Protein AF-A0AAD3RJT0-F1 (afdb_monomer_lite)

InterPro domains:
  IPR000560 Histidine phosphatase superfamily, clade-2 [cd07061] (170-450)
  IPR002181 Fibrinogen, alpha/beta/gamma chain, C-terminal globular domain [PF00147] (1-169)
  IPR002181 Fibrinogen, alpha/beta/gamma chain, C-terminal globular domain [PS51406] (1-172)
  IPR002181 Fibrinogen, alpha/beta/gamma chain, C-terminal globular domain [SM00186] (1-171)
  IPR002181 Fibrinogen, alpha/beta/gamma chain, C-terminal globular domain [cd00087] (1-169)
  IPR014716 Fibrinogen, alpha/beta/gamma chain, C-terminal globular, subdomain 1 [G3DSA:3.90.215.10] (1-107)
  IPR029033 Histidine phosphatase superfamily [G3DSA:3.40.50.1240] (140-483)
  IPR029033 Histidine phosphatase superfamily [SSF53254] (145-490)
  IPR036056 Fibrinogen-like, C-terminal [SSF56496] (1-170)

pLDDT: mean 91.05, std 10.8, range [27.42, 98.31]

Radius of gyration: 26.97 Å; chains: 1; bounding box: 71×60×74 Å

Foldseek 3Di:
DAFKDAPQPDQQQDDPVCLQCWDDDPVHGIHRHLVVQQVVQVPFFKKKKKWFAAPVGDIFIKIFRGWHFDDVVLQRAIATHDIDGRQLDDFCNVLHRAHKAHPHRAGEQDPDRLCVLQSHIGSAHNRGQAGLGFRDDRFQDPPRFQRARDHDSRRHSRTHTNMIDMDIDGDQVLLLVLLLVVLVVVCVVCVVLLDPVQLVLEAAEEAPDPSLVSSSQSSQVSSCVVVPDPDGDDDYYHDCVQFVLQVVQQCLCVVFVPDPVLLVLLVLLLPDPLLLVLLVLLCVVVVHDSVVTHSVNLLVLVVVQVCCCSRVVDRDPSPVSDDPSSVLSSQLSVLSCCCSRQADVDPLNLLSNLSNVLVVVVLVVQQQDDDDPPDDHHRSYYHYGHALSNVRSPCRNLVHQDFPDDRGSPCSVVCPPGSRGCCQQPDSVWDWDWDWDQDPVGIWTAIDTRNHQDDRVVGPPDRTHHPVVVCVVCVCSNPPSDSCPSRVDDPDDDDPDPDD

Secondary structure (DSSP, 8-state):
--EEESSS-S-----HHHHHH-EE-TTSSEE--HHHHHHHHSSS-EEEEEEEE-TT--EEEEEEEEEEE--GGGTT-EEEEEEEEEBS--SSGGGTTPPPBBTTB--SSSSS-HHHHTT--B--BSB-SEETTS----SS--SSTT-SSEEHHHHBTT---SEEEEEEEE--HHHHHHHHHHHHHHHHH-TTTSSGGGGGGSEEEE-SSHHHHHHHHHHHHHHHHHTT-SS-----EE-HHHH-HHHH-HHHIIIIIS-GGGGHHHHHHHTSHHHHHHHHHHHHHHT--GGG--HHHHHHHHHHHHHHHHHH-S--GGGGG--HHHHHHHHHHHHHHHHHHHSTTSHHHHHTTHHHHHHHHHHHHHHTS---TTSPPPPS-EEEE--HHHHHHHHHHTTTT--SS---TT-GGGGGG-S--HHHHS-TT--EEEEEE--TTS-EEEEEETTEEEPPTT-TT-SS-BHHHHHHHTHHHHHH--HHHHHH--SSS--S----

Organism: Lates japonicus (NCBI:txid270547)

Sequence (500 aa):
VFQRRMDGSVNFYRPWDQYKTGFGTAAGEYWLGLENLFHLTLRKTYELLVDMEDFDGNKAFARYSSFSINPEADGYRLNVSGFTDGGAGDSLTYHSGQKFSTFDKDQDSSGSNCAKSYLGAFWYKNCHYANPNGVYLWGADGSINYAGVDWYHWKGWNYSLKTISMKIRQLVMKGREDLHQLAGRLSILFPSLLSEENLRRISFLTSSKHRCVSSVEAFQEALQWHWGRSEAEYSHEVDDELMRFFERCRGYVEGVEKNRTALQEVEKFKHGQEMEGVRRRTAERLGLPHHRLTPDLVEAAFFLCSYELSIKSLHSPWCFLFDESDAKVLEYKSDLKQYWKRSHGHVISSLSSCPLFHHVFRTLDKAGRPRRATEASPEPASILVGHAETLLPLLSLLGLYKDKTPPTASNYHSQHGRSFRTSRIVPYAANLLFVLYDCQRGPRLQLLVNETPVRFPGLESEDAPLYRDVRATYRHLLDGCDFHRECEGRTGGRAPNTEL

Structure (mmCIF, N/CA/C/O backbone):
data_AF-A0AAD3RJT0-F1
#
_entry.id   AF-A0AAD3RJT0-F1
#
loop_
_atom_site.group_PDB
_atom_site.id
_atom_site.type_symbol
_atom_site.label_atom_id
_atom_site.label_alt_id
_atom_site.label_comp_id
_atom_site.label_asym_id
_atom_site.label_entity_id
_atom_site.label_seq_id
_atom_site.pdbx_PDB_ins_code
_atom_site.Cartn_x
_atom_site.Cartn_y
_atom_site.Cartn_z
_atom_site.occupancy
_atom_site.B_iso_or_equiv
_atom_site.auth_seq_id
_atom_site.auth_comp_id
_atom_site.auth_asym_id
_atom_site.auth_atom_id
_atom_site.pdbx_PDB_model_num
ATOM 1 N N . VAL A 1 1 ? 12.279 -1.533 -13.158 1.00 89.00 1 VAL A N 1
ATOM 2 C CA . VAL A 1 1 ? 13.710 -1.902 -13.292 1.00 89.00 1 VAL A CA 1
ATOM 3 C C . VAL A 1 1 ? 14.228 -1.175 -14.512 1.00 89.00 1 VAL A C 1
ATOM 5 O O . VAL A 1 1 ? 13.541 -1.241 -15.523 1.00 89.00 1 VAL A O 1
ATOM 8 N N . PHE A 1 2 ? 15.344 -0.457 -14.424 1.00 95.69 2 PHE A N 1
ATOM 9 C CA . PHE A 1 2 ? 15.928 0.225 -15.589 1.00 95.69 2 PHE A CA 1
ATOM 10 C C . PHE A 1 2 ? 17.294 -0.338 -15.992 1.00 95.69 2 PHE A C 1
ATOM 12 O O . PHE A 1 2 ? 17.727 -0.113 -17.115 1.00 95.69 2 PHE A O 1
ATOM 19 N N . GLN A 1 3 ? 17.942 -1.091 -15.104 1.00 97.44 3 GLN A N 1
ATOM 20 C CA . GLN A 1 3 ? 19.193 -1.789 -15.366 1.00 97.44 3 GLN A CA 1
ATOM 21 C C . GLN A 1 3 ? 19.139 -3.172 -14.712 1.00 97.44 3 GLN A C 1
ATOM 23 O O . GLN A 1 3 ? 18.611 -3.302 -13.601 1.00 97.44 3 GLN A O 1
ATOM 28 N N . ARG A 1 4 ? 19.639 -4.201 -15.403 1.00 97.56 4 ARG A N 1
ATOM 29 C CA . ARG A 1 4 ? 19.819 -5.546 -14.842 1.00 97.56 4 ARG A CA 1
ATOM 30 C C . ARG A 1 4 ? 20.971 -6.290 -15.514 1.00 97.56 4 ARG A C 1
ATOM 32 O O . ARG A 1 4 ? 21.000 -6.367 -16.742 1.00 97.56 4 ARG A O 1
ATOM 39 N N . ARG A 1 5 ? 21.827 -6.896 -14.687 1.00 96.75 5 ARG A N 1
ATOM 40 C CA . ARG A 1 5 ? 22.851 -7.893 -15.045 1.00 96.75 5 ARG A CA 1
ATOM 41 C C . ARG A 1 5 ? 22.597 -9.179 -14.276 1.00 96.75 5 ARG A C 1
ATOM 43 O O . ARG A 1 5 ? 22.193 -9.113 -13.113 1.00 96.75 5 ARG A O 1
ATOM 50 N N . MET A 1 6 ? 22.798 -10.320 -14.919 1.00 94.25 6 MET A N 1
ATOM 51 C CA . MET A 1 6 ? 22.519 -11.628 -14.322 1.00 94.25 6 MET A CA 1
ATOM 52 C C . MET A 1 6 ? 23.270 -12.809 -14.942 1.00 94.25 6 MET A C 1
ATOM 54 O O . MET A 1 6 ? 23.334 -13.858 -14.306 1.00 94.25 6 MET A O 1
ATOM 58 N N . ASP A 1 7 ? 23.755 -12.690 -16.179 1.00 91.75 7 ASP A N 1
ATOM 59 C CA . ASP A 1 7 ? 24.338 -13.831 -16.898 1.00 91.75 7 ASP A CA 1
ATOM 60 C C . ASP A 1 7 ? 25.379 -13.459 -17.966 1.00 91.75 7 ASP A C 1
ATOM 62 O O . ASP A 1 7 ? 25.988 -14.352 -18.554 1.00 91.75 7 ASP A O 1
ATOM 66 N N . GLY A 1 8 ? 25.602 -12.167 -18.232 1.00 91.62 8 GLY A N 1
ATOM 67 C CA . GLY A 1 8 ? 26.548 -11.705 -19.246 1.00 91.62 8 GLY A CA 1
ATOM 68 C C . GLY A 1 8 ? 26.104 -11.948 -20.691 1.00 91.62 8 GLY A C 1
ATOM 69 O O . GLY A 1 8 ? 26.915 -11.789 -21.605 1.00 91.62 8 GLY A O 1
ATOM 70 N N . SER A 1 9 ? 24.839 -12.316 -20.928 1.00 93.75 9 SER A N 1
ATOM 71 C CA . SER A 1 9 ? 24.293 -12.556 -22.273 1.00 93.75 9 SER A CA 1
ATOM 72 C C . SER A 1 9 ? 24.249 -11.299 -23.147 1.00 93.75 9 SER A C 1
ATOM 74 O O . SER A 1 9 ? 24.189 -11.398 -24.376 1.00 93.75 9 SER A O 1
ATOM 76 N N . VAL A 1 10 ? 24.297 -10.108 -22.541 1.00 95.38 10 VAL A N 1
ATOM 77 C CA . VAL A 1 10 ? 24.286 -8.830 -23.250 1.00 95.38 10 VAL A CA 1
ATOM 78 C C . VAL A 1 10 ? 25.577 -8.067 -22.963 1.00 95.38 10 VAL A C 1
ATOM 80 O O . VAL A 1 10 ? 25.965 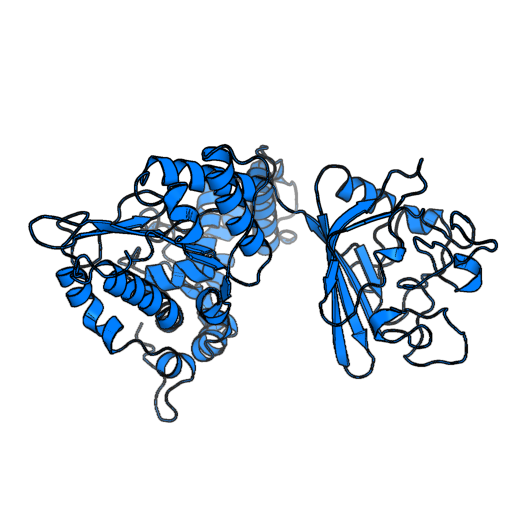-7.845 -21.822 1.00 95.38 10 VAL A O 1
ATOM 83 N N . ASN A 1 11 ? 26.241 -7.595 -24.021 1.00 94.12 11 ASN A N 1
ATOM 84 C CA . ASN A 1 11 ? 27.390 -6.701 -23.873 1.00 94.12 11 ASN A CA 1
ATOM 85 C C . ASN A 1 11 ? 26.934 -5.301 -23.411 1.00 94.12 11 ASN A C 1
ATOM 87 O O . ASN A 1 11 ? 26.131 -4.676 -24.106 1.00 94.12 11 ASN A O 1
ATOM 91 N N . PHE A 1 12 ? 27.472 -4.805 -22.291 1.00 96.50 12 PHE A N 1
ATOM 92 C CA . PHE A 1 12 ? 27.228 -3.456 -21.755 1.00 96.50 12 PHE A CA 1
ATOM 93 C C . PHE A 1 12 ? 28.335 -2.448 -22.116 1.00 96.50 12 PHE A C 1
ATOM 95 O O . PHE A 1 12 ? 28.141 -1.247 -21.950 1.00 96.50 12 PHE A O 1
ATOM 102 N N . TYR A 1 13 ? 29.461 -2.875 -22.687 1.00 96.38 13 TYR A N 1
ATOM 103 C CA . TYR A 1 13 ? 30.475 -1.959 -23.206 1.00 96.38 13 TYR A CA 1
ATOM 104 C C . TYR A 1 13 ? 30.037 -1.409 -24.571 1.00 96.38 13 TYR A C 1
ATOM 106 O O . TYR A 1 13 ? 30.299 -1.993 -25.626 1.00 96.38 13 TYR A O 1
ATOM 114 N N . ARG A 1 14 ? 29.252 -0.326 -24.534 1.00 97.00 14 ARG A N 1
ATOM 115 C CA . ARG A 1 14 ? 28.439 0.189 -25.651 1.00 97.00 14 ARG A CA 1
ATOM 116 C C . ARG A 1 14 ? 28.628 1.705 -25.834 1.00 97.00 14 ARG A C 1
ATOM 118 O O . ARG A 1 14 ? 28.928 2.385 -24.852 1.00 97.00 14 ARG A O 1
ATOM 125 N N . PRO A 1 15 ? 28.446 2.230 -27.062 1.00 98.06 15 PRO A N 1
ATOM 126 C CA . PRO A 1 15 ? 28.597 3.657 -27.345 1.00 98.06 15 PRO A CA 1
ATOM 127 C C . PRO A 1 15 ? 27.461 4.497 -26.740 1.00 98.06 15 PRO A C 1
ATOM 129 O O . PRO A 1 15 ? 26.401 3.962 -26.386 1.00 98.06 15 PRO A O 1
ATOM 132 N N . TRP A 1 16 ? 27.667 5.815 -26.679 1.00 98.06 16 TRP A N 1
ATOM 133 C CA . TRP A 1 16 ? 26.740 6.804 -26.111 1.00 98.06 16 TRP A CA 1
ATOM 134 C C . TRP A 1 16 ? 25.308 6.639 -26.613 1.00 98.06 16 TRP A C 1
ATOM 136 O O . TRP A 1 16 ? 24.376 6.549 -25.813 1.00 98.06 16 TRP A O 1
ATOM 146 N N . ASP A 1 17 ? 25.133 6.539 -27.931 1.00 97.69 17 ASP A N 1
ATOM 147 C CA . ASP A 1 17 ? 23.806 6.507 -28.547 1.00 97.69 17 ASP A CA 1
ATOM 148 C C . ASP A 1 17 ? 22.974 5.302 -28.086 1.00 97.69 17 ASP A C 1
ATOM 150 O O . ASP A 1 17 ? 21.772 5.431 -27.860 1.00 97.69 17 ASP A O 1
ATOM 154 N N . GLN A 1 18 ? 23.606 4.147 -27.842 1.00 97.81 18 GLN A N 1
ATOM 155 C CA . GLN A 1 18 ? 22.905 2.964 -27.327 1.00 97.81 18 GLN A CA 1
ATOM 156 C C . GLN A 1 18 ? 22.550 3.117 -25.844 1.00 97.81 18 GLN A C 1
ATOM 158 O O . GLN A 1 18 ? 21.471 2.703 -25.423 1.00 97.81 18 GLN A O 1
ATOM 163 N N . TYR A 1 19 ? 23.410 3.753 -25.045 1.00 98.31 19 TYR A N 1
ATOM 164 C CA . TYR A 1 19 ? 23.077 4.094 -23.658 1.00 98.31 19 TYR A CA 1
ATOM 165 C C . TYR A 1 19 ? 21.966 5.139 -23.561 1.00 98.31 19 TYR A C 1
ATOM 167 O O . TYR A 1 19 ? 21.166 5.093 -22.621 1.00 98.31 19 TYR A O 1
ATOM 175 N N . LYS A 1 20 ? 21.870 6.038 -24.543 1.00 97.62 20 LYS A N 1
ATOM 176 C CA . LYS A 1 20 ? 20.776 6.998 -24.666 1.00 97.62 20 LYS A CA 1
ATOM 177 C C . LYS A 1 20 ? 19.444 6.306 -24.964 1.00 97.62 20 LYS A C 1
ATOM 179 O O . LYS A 1 20 ? 18.479 6.545 -24.239 1.00 97.62 20 LYS A O 1
ATOM 184 N N . THR A 1 21 ? 19.387 5.435 -25.976 1.00 96.50 21 THR A N 1
ATOM 185 C CA . THR A 1 21 ? 18.127 4.810 -26.430 1.00 96.50 21 THR A CA 1
ATOM 186 C C . THR A 1 21 ? 17.717 3.556 -25.659 1.00 96.50 21 THR A C 1
ATOM 188 O O . THR A 1 21 ? 16.533 3.232 -25.622 1.00 96.50 21 THR A O 1
ATOM 191 N N . GLY A 1 22 ? 18.666 2.848 -25.043 1.00 97.44 22 GLY A N 1
ATOM 192 C CA . GLY A 1 22 ? 18.431 1.561 -24.385 1.00 97.44 22 GLY A CA 1
ATOM 193 C C . GLY A 1 22 ? 18.811 0.352 -25.245 1.00 97.44 22 GLY A C 1
ATOM 194 O O . GLY A 1 22 ? 18.949 0.452 -26.465 1.00 97.44 22 GLY A O 1
ATOM 195 N N . PHE A 1 23 ? 18.995 -0.799 -24.592 1.00 97.88 23 PHE A N 1
ATOM 196 C CA . PHE A 1 23 ? 19.343 -2.078 -25.223 1.00 97.88 23 PHE A CA 1
ATOM 197 C C . PHE A 1 23 ? 19.005 -3.281 -24.319 1.00 97.88 23 PHE A C 1
ATOM 199 O O . PHE A 1 23 ? 18.769 -3.139 -23.119 1.00 97.88 23 PHE A O 1
ATOM 206 N N . GLY A 1 24 ? 19.008 -4.490 -24.891 1.00 95.19 24 GLY A N 1
ATOM 207 C CA . GLY A 1 24 ? 18.686 -5.736 -24.182 1.00 95.19 24 GLY A CA 1
ATOM 208 C C . GLY A 1 24 ? 17.183 -6.030 -24.126 1.00 95.19 24 GLY A C 1
ATOM 209 O O . GLY A 1 24 ? 16.400 -5.456 -24.882 1.00 95.19 24 GLY A O 1
ATOM 210 N N . THR A 1 25 ? 16.764 -6.935 -23.236 1.00 90.31 25 THR A N 1
ATOM 211 C CA . THR A 1 25 ? 15.353 -7.351 -23.126 1.00 90.31 25 THR A CA 1
ATOM 212 C C . THR A 1 25 ? 14.859 -7.337 -21.685 1.00 90.31 25 THR A C 1
ATOM 214 O O . THR A 1 25 ? 15.515 -7.838 -20.777 1.00 90.31 25 THR A O 1
ATOM 217 N N . ALA A 1 26 ? 13.642 -6.841 -21.456 1.00 82.00 26 ALA A N 1
ATOM 218 C CA . ALA A 1 26 ? 13.052 -6.780 -20.116 1.00 82.00 26 ALA A CA 1
ATOM 219 C C . ALA A 1 26 ? 12.815 -8.161 -19.460 1.00 82.00 26 ALA A C 1
ATOM 221 O O . ALA A 1 26 ? 12.491 -8.214 -18.273 1.00 82.00 26 ALA A O 1
ATOM 222 N N . ALA A 1 27 ? 12.999 -9.271 -20.185 1.00 83.31 27 ALA A N 1
ATOM 223 C CA . ALA A 1 27 ? 13.005 -10.628 -19.635 1.00 83.31 27 ALA A CA 1
ATOM 224 C C . ALA A 1 27 ? 14.409 -11.118 -19.205 1.00 83.31 27 ALA A C 1
ATOM 226 O O . ALA A 1 27 ? 14.482 -12.006 -18.364 1.00 83.31 27 ALA A O 1
ATOM 227 N N . GLY A 1 28 ? 15.495 -10.520 -19.715 1.00 91.31 28 GLY A N 1
ATOM 228 C CA . GLY A 1 28 ? 16.893 -10.864 -19.406 1.00 91.31 28 GLY A CA 1
ATOM 229 C C . GLY A 1 28 ? 17.728 -9.640 -19.008 1.00 91.31 28 GLY A C 1
ATOM 230 O O . GLY A 1 28 ? 17.238 -8.750 -18.303 1.00 91.31 28 GLY A O 1
ATOM 231 N N . GLU A 1 29 ? 18.984 -9.562 -19.447 1.00 96.00 29 GLU A N 1
ATOM 232 C CA . GLU A 1 29 ? 19.812 -8.367 -19.234 1.00 96.00 29 GLU A CA 1
ATOM 233 C C . GLU A 1 29 ? 19.319 -7.175 -20.066 1.00 96.00 29 GLU A C 1
ATOM 235 O O . GLU A 1 29 ? 18.917 -7.311 -21.228 1.00 96.00 29 GLU A O 1
ATOM 240 N N . TYR A 1 30 ? 19.296 -5.995 -19.444 1.00 95.50 30 TYR A N 1
ATOM 241 C CA . TYR A 1 30 ? 18.585 -4.839 -19.988 1.00 95.50 30 TYR A CA 1
ATOM 242 C C . TYR A 1 30 ? 19.100 -3.506 -19.453 1.00 95.50 30 TYR A C 1
ATOM 244 O O . TYR A 1 30 ? 19.403 -3.389 -18.263 1.00 95.50 30 TYR A O 1
ATOM 252 N N . TRP A 1 31 ? 19.101 -2.498 -20.326 1.00 97.75 31 TRP A N 1
ATOM 253 C CA . TRP A 1 31 ? 19.256 -1.081 -20.013 1.00 97.75 31 TRP A CA 1
ATOM 254 C C . TRP A 1 31 ? 18.121 -0.282 -20.668 1.00 97.75 31 TRP A C 1
ATOM 256 O O . TRP A 1 31 ? 17.926 -0.343 -21.882 1.00 97.75 31 TRP A O 1
ATOM 266 N N . LEU A 1 32 ? 17.383 0.491 -19.871 1.00 97.19 32 LEU A N 1
ATOM 267 C CA . LEU A 1 32 ? 16.189 1.228 -20.309 1.00 97.19 32 LEU A CA 1
ATOM 268 C C . LEU A 1 32 ? 16.471 2.360 -21.301 1.00 97.19 32 LEU A C 1
ATOM 270 O O . LEU A 1 32 ? 15.590 2.716 -22.082 1.00 97.19 32 LEU A O 1
ATOM 274 N N . GLY A 1 33 ? 17.676 2.921 -21.263 1.00 97.81 33 GLY A N 1
ATOM 275 C CA . GLY A 1 33 ? 18.019 4.144 -21.980 1.00 97.81 33 GLY A CA 1
ATOM 276 C C . GLY A 1 33 ? 17.924 5.378 -21.085 1.00 97.81 33 GLY A C 1
ATOM 277 O O . GLY A 1 33 ? 16.977 5.531 -20.309 1.00 97.81 33 GLY A O 1
ATOM 278 N N . LEU A 1 34 ? 18.919 6.260 -21.192 1.00 98.19 34 LEU A N 1
ATOM 279 C CA . LEU A 1 34 ? 19.001 7.497 -20.414 1.00 98.19 34 LEU A CA 1
ATOM 280 C C . LEU A 1 34 ? 17.859 8.466 -20.746 1.00 98.19 34 LEU A C 1
ATOM 282 O O . LEU A 1 34 ? 17.332 9.094 -19.837 1.00 98.19 34 LEU A O 1
ATOM 286 N N . GLU A 1 35 ? 17.408 8.540 -22.000 1.00 96.62 35 GLU A N 1
ATOM 287 C CA . GLU A 1 35 ? 16.310 9.446 -22.379 1.00 96.62 35 GLU A CA 1
ATOM 288 C C . GLU A 1 35 ? 14.995 9.052 -21.681 1.00 96.62 35 GLU A C 1
ATOM 290 O O . GLU A 1 35 ? 14.310 9.868 -21.062 1.00 96.62 35 GLU A O 1
ATOM 295 N N . ASN A 1 36 ? 14.683 7.752 -21.691 1.00 93.06 36 ASN A N 1
ATOM 296 C CA . ASN A 1 36 ? 13.528 7.203 -20.985 1.00 93.06 36 ASN A CA 1
ATOM 297 C C . ASN A 1 36 ? 13.645 7.428 -19.472 1.00 93.06 36 ASN A C 1
ATOM 299 O O . ASN A 1 36 ? 12.670 7.803 -18.820 1.00 93.06 36 ASN A O 1
ATOM 303 N N . LEU A 1 37 ? 14.839 7.218 -18.910 1.00 94.81 37 LEU A N 1
ATOM 304 C CA . LEU A 1 37 ? 15.091 7.406 -17.486 1.00 94.81 37 LEU A CA 1
ATOM 305 C C . LEU A 1 37 ? 14.914 8.874 -17.067 1.00 94.81 37 LEU A C 1
ATOM 307 O O . LEU A 1 37 ? 14.244 9.134 -16.069 1.00 94.81 37 LEU A O 1
ATOM 311 N N . PHE A 1 38 ? 15.414 9.818 -17.867 1.00 94.88 38 PHE A N 1
ATOM 312 C CA . PHE A 1 38 ? 15.229 11.256 -17.670 1.00 94.88 38 PHE A CA 1
ATOM 313 C C . PHE A 1 38 ? 13.745 11.622 -17.659 1.00 94.88 38 PHE A C 1
ATOM 315 O O . PHE A 1 38 ? 13.264 12.230 -16.700 1.00 94.88 38 PHE A O 1
ATOM 322 N N . HIS A 1 39 ? 12.990 11.199 -18.677 1.00 88.06 39 HIS A N 1
ATOM 323 C CA . HIS A 1 39 ? 11.558 11.481 -18.756 1.00 88.06 39 HIS A CA 1
ATOM 324 C C . HIS A 1 39 ? 10.762 10.889 -17.589 1.00 88.06 39 HIS A C 1
ATOM 326 O O . HIS A 1 39 ? 9.819 11.528 -17.114 1.00 88.06 39 HIS A O 1
ATOM 332 N N . LEU A 1 40 ? 11.151 9.710 -17.092 1.00 88.44 40 LEU A N 1
ATOM 333 C CA . LEU A 1 40 ? 10.548 9.131 -15.895 1.00 88.44 40 LEU A CA 1
ATOM 334 C C . LEU A 1 40 ? 10.825 10.000 -14.666 1.00 88.44 40 LEU A C 1
ATOM 336 O O . LEU A 1 40 ? 9.882 10.317 -13.940 1.00 88.44 40 LEU A O 1
ATOM 340 N N . THR A 1 41 ? 12.073 10.433 -14.457 1.00 89.25 41 THR A N 1
ATOM 341 C CA . THR A 1 41 ? 12.492 11.164 -13.249 1.00 89.25 41 THR A CA 1
ATOM 342 C C . THR A 1 41 ? 12.257 12.678 -13.288 1.00 89.25 41 THR A C 1
ATOM 344 O O . THR A 1 41 ? 12.442 13.339 -12.274 1.00 89.25 41 THR A O 1
ATOM 347 N N . LEU A 1 42 ? 11.812 13.246 -14.415 1.00 84.06 42 LEU A N 1
ATOM 348 C CA . LEU A 1 42 ? 11.670 14.698 -14.606 1.00 84.06 42 LEU A CA 1
ATOM 349 C C . LEU A 1 42 ? 10.651 15.363 -13.663 1.00 84.06 42 LEU A C 1
ATOM 351 O O . LEU A 1 42 ? 10.832 16.504 -13.253 1.00 84.06 42 LEU A O 1
ATOM 355 N N . ARG A 1 43 ? 9.524 14.695 -13.382 1.00 67.81 43 ARG A N 1
ATOM 356 C CA . ARG A 1 43 ? 8.340 15.351 -12.783 1.00 67.81 43 ARG A CA 1
ATOM 357 C C . ARG A 1 43 ? 8.071 14.995 -11.327 1.00 67.81 43 ARG A C 1
ATOM 359 O O . ARG A 1 43 ? 7.199 15.604 -10.708 1.00 67.81 43 ARG A O 1
ATOM 366 N N . LYS A 1 44 ? 8.685 13.930 -10.819 1.00 70.69 44 LYS A N 1
ATOM 367 C CA . LYS A 1 44 ? 8.318 13.305 -9.544 1.00 70.69 44 LYS A CA 1
ATOM 368 C C . LYS A 1 44 ? 9.568 12.783 -8.863 1.00 70.69 44 LYS A C 1
ATOM 370 O O . LYS A 1 44 ? 10.542 12.460 -9.531 1.00 70.69 44 LYS A O 1
ATOM 375 N N . THR A 1 45 ? 9.499 12.655 -7.547 1.00 76.12 45 THR A N 1
ATOM 376 C CA . THR A 1 45 ? 10.561 12.030 -6.767 1.00 76.12 45 THR A CA 1
ATOM 377 C C . THR A 1 45 ? 10.473 10.519 -6.914 1.00 76.12 45 THR A C 1
ATOM 379 O O . THR A 1 45 ? 9.407 9.918 -6.726 1.00 76.12 45 THR A O 1
ATOM 382 N N . TYR A 1 46 ? 11.598 9.908 -7.261 1.00 86.88 46 TYR A N 1
ATOM 383 C CA . TYR A 1 46 ? 11.743 8.464 -7.305 1.00 86.88 46 TYR A CA 1
ATOM 384 C C . TYR A 1 46 ? 12.734 8.044 -6.242 1.00 86.88 46 TYR A C 1
ATOM 386 O O . TYR A 1 46 ? 13.767 8.679 -6.075 1.00 86.88 46 TYR A O 1
ATOM 394 N N . GLU A 1 47 ? 12.437 6.948 -5.563 1.00 90.56 47 GLU A N 1
ATOM 395 C CA . GLU A 1 47 ? 13.470 6.217 -4.843 1.00 90.56 47 GLU A CA 1
ATOM 396 C C . GLU A 1 47 ? 14.202 5.288 -5.813 1.00 90.56 47 GLU A C 1
ATOM 398 O O . GLU A 1 47 ? 13.615 4.820 -6.795 1.00 90.56 47 GLU A O 1
ATOM 403 N N . LEU A 1 48 ? 15.458 4.984 -5.501 1.00 96.12 48 LEU A N 1
ATOM 404 C CA . LEU A 1 48 ? 16.255 3.963 -6.166 1.00 96.12 48 LEU A CA 1
ATOM 405 C C . LEU A 1 48 ? 16.526 2.812 -5.195 1.00 96.12 48 LEU A C 1
ATOM 407 O O . LEU A 1 48 ? 16.980 3.026 -4.074 1.00 96.12 48 LEU A O 1
ATOM 411 N N . LEU A 1 49 ? 16.301 1.587 -5.661 1.00 96.25 49 LEU A N 1
ATOM 412 C CA . LEU A 1 49 ? 16.762 0.357 -5.029 1.00 96.25 49 LEU A CA 1
ATOM 413 C C . LEU A 1 49 ? 17.760 -0.340 -5.957 1.00 96.25 49 LEU A C 1
ATOM 415 O O . LEU A 1 49 ? 17.448 -0.593 -7.126 1.00 96.25 49 LEU A O 1
ATOM 419 N N . VAL A 1 50 ? 18.938 -0.650 -5.424 1.00 98.12 50 VAL A N 1
ATOM 420 C CA . VAL A 1 50 ? 19.971 -1.462 -6.070 1.00 98.12 50 VAL A CA 1
ATOM 421 C C . VAL A 1 50 ? 20.020 -2.802 -5.346 1.00 98.12 50 VAL A C 1
ATOM 423 O O . VAL A 1 50 ? 20.521 -2.870 -4.229 1.00 98.12 50 VAL A O 1
ATOM 426 N N . ASP A 1 51 ? 19.474 -3.848 -5.967 1.00 97.44 51 ASP A N 1
ATOM 427 C CA . ASP A 1 51 ? 19.504 -5.216 -5.431 1.00 97.44 51 ASP A CA 1
ATOM 428 C C . ASP A 1 51 ? 20.690 -5.977 -6.017 1.00 97.44 51 ASP A C 1
ATOM 430 O O . ASP A 1 51 ? 20.893 -5.934 -7.236 1.00 97.44 51 ASP A O 1
ATOM 434 N N . MET A 1 52 ? 21.430 -6.694 -5.171 1.00 98.06 52 MET A N 1
ATOM 435 C CA . MET A 1 52 ? 22.664 -7.386 -5.540 1.00 98.06 52 MET A CA 1
ATOM 436 C C . MET A 1 52 ? 22.728 -8.811 -4.970 1.00 98.06 52 MET A C 1
ATOM 438 O O . MET A 1 52 ? 22.221 -9.083 -3.880 1.00 98.06 52 MET A O 1
ATOM 442 N N . GLU A 1 53 ? 23.372 -9.716 -5.711 1.00 97.44 53 GLU A N 1
ATOM 443 C CA . GLU A 1 53 ? 23.668 -11.097 -5.297 1.00 97.44 53 GLU A CA 1
ATOM 444 C C . GLU A 1 53 ? 25.097 -11.474 -5.715 1.00 97.44 53 GLU A C 1
ATOM 446 O O . GLU A 1 53 ? 25.517 -11.168 -6.837 1.00 97.44 53 GLU A O 1
ATOM 451 N N . ASP A 1 54 ? 25.832 -12.146 -4.830 1.00 95.81 54 ASP A N 1
ATOM 452 C CA . ASP A 1 54 ? 27.155 -12.707 -5.120 1.00 95.81 54 ASP A CA 1
ATOM 453 C C . ASP A 1 54 ? 27.064 -14.178 -5.581 1.00 95.81 54 ASP A C 1
ATOM 455 O O . ASP A 1 54 ? 25.984 -14.770 -5.648 1.00 95.81 54 ASP A O 1
ATOM 459 N N . PHE A 1 55 ? 28.192 -14.785 -5.958 1.00 93.94 55 PHE A N 1
ATOM 460 C CA . PHE A 1 55 ? 28.208 -16.183 -6.410 1.00 93.94 55 PHE A CA 1
ATOM 461 C C . PHE A 1 55 ? 28.024 -17.206 -5.280 1.00 93.94 55 PHE A C 1
ATOM 463 O O . PHE A 1 55 ? 27.640 -18.340 -5.565 1.00 93.94 55 PHE A O 1
ATOM 470 N N . ASP A 1 56 ? 28.198 -16.793 -4.024 1.00 94.25 56 ASP A N 1
ATOM 471 C CA . ASP A 1 56 ? 27.951 -17.619 -2.837 1.00 94.25 56 ASP A CA 1
ATOM 472 C C . ASP A 1 56 ? 26.468 -17.587 -2.407 1.00 94.25 56 ASP A C 1
ATOM 474 O O . ASP A 1 56 ? 26.056 -18.297 -1.490 1.00 94.25 56 ASP A O 1
ATOM 478 N N . GLY A 1 57 ? 25.640 -16.783 -3.086 1.00 92.81 57 GLY A N 1
ATOM 479 C CA . GLY A 1 57 ? 24.208 -16.640 -2.826 1.00 92.81 57 GLY A CA 1
ATOM 480 C C . GLY A 1 57 ? 23.860 -15.607 -1.751 1.00 92.81 57 GLY A C 1
ATOM 481 O O . GLY A 1 57 ? 22.684 -15.482 -1.393 1.00 92.81 57 GLY A O 1
ATOM 482 N N . ASN A 1 58 ? 24.836 -14.843 -1.252 1.00 95.44 58 ASN A N 1
ATOM 483 C CA . ASN A 1 58 ? 24.576 -13.735 -0.340 1.00 95.44 58 ASN A CA 1
ATOM 484 C C . ASN A 1 58 ? 23.910 -12.587 -1.094 1.00 95.44 58 ASN A C 1
ATOM 486 O O . ASN A 1 58 ? 24.258 -12.277 -2.235 1.00 95.44 58 ASN A O 1
ATOM 490 N N . LYS A 1 59 ? 22.966 -11.924 -0.425 1.00 95.69 59 LYS A N 1
ATOM 491 C CA . LYS A 1 59 ? 22.195 -10.812 -0.983 1.00 95.69 59 LYS A CA 1
ATOM 492 C C . LYS A 1 59 ? 22.389 -9.569 -0.146 1.00 95.69 59 LYS A C 1
ATOM 494 O O . LYS A 1 59 ? 22.370 -9.638 1.080 1.00 95.69 59 LYS A O 1
ATOM 499 N N . ALA A 1 60 ? 22.512 -8.443 -0.826 1.00 96.00 60 ALA A N 1
ATOM 500 C CA . ALA A 1 60 ? 22.574 -7.133 -0.209 1.00 96.00 60 ALA A CA 1
ATOM 501 C C . ALA A 1 60 ? 21.828 -6.128 -1.085 1.00 96.00 60 ALA A C 1
ATOM 503 O O . ALA A 1 60 ? 21.604 -6.364 -2.277 1.00 96.00 60 ALA A O 1
ATOM 504 N N . PHE A 1 61 ? 21.439 -5.001 -0.502 1.00 96.38 61 PHE A N 1
ATOM 505 C CA . PHE A 1 61 ? 20.867 -3.906 -1.271 1.00 96.38 61 PHE A CA 1
ATOM 506 C C . PHE A 1 61 ? 21.379 -2.550 -0.792 1.00 96.38 61 PHE A C 1
ATOM 508 O O . PHE A 1 61 ? 21.762 -2.377 0.363 1.00 96.38 61 PHE A O 1
ATOM 515 N N . ALA A 1 62 ? 21.349 -1.574 -1.695 1.00 97.12 62 ALA A N 1
ATOM 516 C CA . ALA A 1 62 ? 21.538 -0.164 -1.383 1.00 97.12 62 ALA A CA 1
ATOM 517 C C . ALA A 1 62 ? 20.286 0.602 -1.812 1.00 97.12 62 ALA A C 1
ATOM 519 O O . ALA A 1 62 ? 19.804 0.448 -2.939 1.00 97.12 62 ALA A O 1
ATOM 520 N N . ARG A 1 63 ? 19.733 1.415 -0.910 1.00 94.94 63 ARG A N 1
ATOM 521 C CA . ARG A 1 63 ? 18.515 2.190 -1.171 1.00 94.94 63 ARG A CA 1
ATOM 522 C C . ARG A 1 63 ? 18.804 3.678 -1.061 1.00 94.94 63 ARG A C 1
ATOM 524 O O . ARG A 1 63 ? 19.489 4.096 -0.140 1.00 94.94 63 ARG A O 1
ATOM 531 N N . TYR A 1 64 ? 18.213 4.465 -1.950 1.00 94.50 64 TYR A N 1
ATOM 532 C CA . TYR A 1 64 ? 18.299 5.923 -1.959 1.00 94.50 64 TYR A CA 1
ATOM 533 C C . TYR A 1 64 ? 16.888 6.501 -2.037 1.00 94.50 64 TYR A C 1
ATOM 535 O O . TYR A 1 64 ? 16.108 6.109 -2.909 1.00 94.50 64 TYR A O 1
ATOM 543 N N . SER A 1 65 ? 16.530 7.397 -1.115 1.00 85.00 65 SER A N 1
ATOM 544 C CA . SER A 1 65 ? 15.181 7.979 -1.056 1.00 85.00 65 SER A CA 1
ATOM 545 C C . SER A 1 65 ? 14.888 8.949 -2.204 1.00 85.00 65 SER A C 1
ATOM 547 O O . SER A 1 65 ? 13.721 9.160 -2.531 1.00 85.00 65 SER A O 1
ATOM 549 N N . SER A 1 66 ? 15.929 9.492 -2.843 1.00 89.12 66 SER A N 1
ATOM 550 C CA . SER A 1 66 ? 15.815 10.355 -4.016 1.00 89.12 66 SER A CA 1
ATOM 551 C C . SER A 1 66 ? 16.784 9.928 -5.112 1.00 89.12 66 SER A C 1
ATOM 553 O O . SER A 1 66 ? 17.973 9.727 -4.865 1.00 89.12 66 SER A O 1
ATOM 555 N N . PHE A 1 67 ? 16.261 9.811 -6.326 1.00 95.19 67 PHE A N 1
ATOM 556 C CA . PHE A 1 67 ? 16.979 9.501 -7.548 1.00 95.19 67 PHE A CA 1
ATOM 557 C C . PHE A 1 67 ? 16.369 10.277 -8.714 1.00 95.19 67 PHE A C 1
ATOM 559 O O . PHE A 1 67 ? 15.165 10.205 -8.974 1.00 95.19 67 PHE A O 1
ATOM 566 N N . SER A 1 68 ? 17.214 10.990 -9.447 1.00 95.50 68 SER A N 1
ATOM 567 C CA . SER A 1 68 ? 16.863 11.592 -10.728 1.00 95.50 68 SER A CA 1
ATOM 568 C C . SER A 1 68 ? 18.090 11.730 -11.611 1.00 95.50 68 SER A C 1
ATOM 570 O O . SER A 1 68 ? 19.224 11.684 -11.129 1.00 95.50 68 SER A O 1
ATOM 572 N N . ILE A 1 69 ? 17.851 11.914 -12.905 1.00 97.38 69 ILE A N 1
ATOM 573 C CA . ILE A 1 69 ? 18.890 12.342 -13.833 1.00 97.38 69 ILE A CA 1
ATOM 574 C C . ILE A 1 69 ? 18.450 13.601 -14.575 1.00 97.38 69 ILE A C 1
ATOM 576 O O . ILE A 1 69 ? 17.257 13.814 -14.803 1.00 97.38 69 ILE A O 1
ATOM 580 N N . ASN A 1 70 ? 19.417 14.431 -14.942 1.00 96.12 70 ASN A N 1
ATOM 581 C CA . ASN A 1 70 ? 19.206 15.671 -15.687 1.00 96.12 70 ASN A CA 1
ATOM 582 C C . ASN A 1 70 ? 19.038 15.406 -17.200 1.00 96.12 70 ASN A C 1
ATOM 584 O O . ASN A 1 70 ? 19.272 14.284 -17.651 1.00 96.12 70 ASN A O 1
ATOM 588 N N . PRO A 1 71 ? 18.628 16.403 -18.011 1.00 94.88 71 PRO A N 1
ATOM 589 C CA . PRO A 1 71 ? 18.544 16.237 -19.465 1.00 94.88 71 PRO A CA 1
ATOM 590 C C . PRO A 1 71 ? 19.911 15.976 -20.118 1.00 94.88 71 PRO A C 1
ATOM 592 O O . PRO A 1 71 ? 20.967 16.256 -19.542 1.00 94.88 71 PRO A O 1
ATOM 595 N N . GLU A 1 72 ? 19.896 15.527 -21.378 1.00 96.50 72 GLU A N 1
ATOM 596 C CA . GLU A 1 72 ? 21.114 15.302 -22.173 1.00 96.50 72 GLU A CA 1
ATOM 597 C C . GLU A 1 72 ? 22.010 16.546 -22.279 1.00 96.50 72 GLU A C 1
ATOM 599 O O . GLU A 1 72 ? 23.233 16.416 -22.272 1.00 96.50 72 GLU A O 1
ATOM 604 N N . ALA A 1 73 ? 21.425 17.749 -22.325 1.00 95.44 73 ALA A N 1
ATOM 605 C CA . ALA A 1 73 ? 22.173 19.011 -22.358 1.00 95.44 73 ALA A CA 1
ATOM 606 C C . ALA A 1 73 ? 23.098 19.197 -21.137 1.00 95.44 73 ALA A C 1
ATOM 608 O O . ALA A 1 73 ? 24.091 19.916 -21.214 1.00 95.44 73 ALA A O 1
ATOM 609 N N . ASP A 1 74 ? 22.798 18.516 -20.029 1.00 96.50 74 ASP A N 1
ATOM 610 C CA . ASP A 1 74 ? 23.630 18.462 -18.827 1.00 96.50 74 ASP A CA 1
ATOM 611 C C . ASP A 1 74 ? 24.338 17.100 -18.664 1.00 96.50 74 ASP A C 1
ATOM 613 O O . ASP A 1 74 ? 24.752 16.714 -17.574 1.00 96.50 74 ASP A O 1
ATOM 617 N N . GLY A 1 75 ? 24.473 16.337 -19.752 1.00 96.81 75 GLY A N 1
ATOM 618 C CA . GLY A 1 75 ? 25.174 15.053 -19.784 1.00 96.81 75 GLY A CA 1
ATOM 619 C C . GLY A 1 75 ? 24.499 13.949 -18.971 1.00 96.81 75 GLY A C 1
ATOM 620 O O . GLY A 1 75 ? 25.191 13.054 -18.489 1.00 96.81 75 GLY A O 1
ATOM 621 N N . TYR A 1 76 ? 23.175 14.021 -18.789 1.00 98.25 76 TYR A N 1
ATOM 622 C CA . TYR A 1 76 ? 22.416 13.107 -17.932 1.00 98.25 76 TYR A CA 1
ATOM 623 C C . TYR A 1 76 ? 22.929 13.042 -16.492 1.00 98.25 76 TYR A C 1
ATOM 625 O O . TYR A 1 76 ? 23.018 11.961 -15.919 1.00 98.25 76 TYR A O 1
ATOM 633 N N . ARG A 1 77 ? 23.296 14.186 -15.905 1.00 98.12 77 ARG A N 1
ATOM 634 C CA . ARG A 1 77 ? 23.847 14.263 -14.544 1.00 98.12 77 ARG A CA 1
ATOM 635 C C . ARG A 1 77 ? 23.012 13.485 -13.519 1.00 98.12 77 ARG A C 1
ATOM 637 O O . ARG A 1 77 ? 21.802 13.685 -13.460 1.00 98.12 77 ARG A O 1
ATOM 644 N N . LEU A 1 78 ? 23.655 12.640 -12.711 1.00 98.19 78 LEU A N 1
ATOM 645 C CA . LEU A 1 78 ? 23.018 11.878 -11.633 1.00 98.19 78 LEU A CA 1
ATOM 646 C C . LEU A 1 78 ? 22.767 12.760 -10.414 1.00 98.19 78 LEU A C 1
ATOM 648 O O . LEU A 1 78 ? 23.696 13.385 -9.915 1.00 98.19 78 LEU A O 1
ATOM 652 N N . ASN A 1 79 ? 21.558 12.716 -9.862 1.00 96.69 79 ASN A N 1
ATOM 653 C CA . ASN A 1 79 ? 21.275 13.217 -8.522 1.00 96.69 79 ASN A CA 1
ATOM 654 C C . ASN A 1 79 ? 20.734 12.068 -7.676 1.00 96.69 79 ASN A C 1
ATOM 656 O O . ASN A 1 79 ? 19.664 11.524 -7.959 1.00 96.69 79 ASN A O 1
ATOM 660 N N . VAL A 1 80 ? 21.465 11.718 -6.624 1.00 96.69 80 VAL A N 1
ATOM 661 C CA . VAL A 1 80 ? 21.056 10.691 -5.667 1.00 96.69 80 VAL A CA 1
ATOM 662 C C . VAL A 1 80 ? 21.297 11.171 -4.237 1.00 96.69 80 VAL A C 1
ATOM 664 O O . VAL A 1 80 ? 22.304 11.835 -3.970 1.00 96.69 80 VAL A O 1
ATOM 667 N N . SER A 1 81 ? 20.364 10.875 -3.329 1.00 92.88 81 SER A N 1
ATOM 668 C CA . SER A 1 81 ? 20.481 11.208 -1.903 1.00 92.88 81 SER A CA 1
ATOM 669 C C . SER A 1 81 ? 19.626 10.302 -1.006 1.00 92.88 81 SER A C 1
ATOM 671 O O . SER A 1 81 ? 18.824 9.493 -1.481 1.00 92.88 81 SER A O 1
ATOM 673 N N . GLY A 1 82 ? 19.826 10.430 0.313 1.00 88.69 82 GLY A N 1
ATOM 674 C CA . GLY A 1 82 ? 19.073 9.696 1.333 1.00 88.69 82 GLY A CA 1
ATOM 675 C C . GLY A 1 82 ? 19.361 8.198 1.329 1.00 88.69 82 GLY A C 1
ATOM 676 O O . GLY A 1 82 ? 18.438 7.384 1.254 1.00 88.69 82 GLY A O 1
ATOM 677 N N . PHE A 1 83 ? 20.650 7.855 1.359 1.00 94.88 83 PHE A N 1
ATOM 678 C CA . PHE A 1 83 ? 21.120 6.478 1.436 1.00 94.88 83 PHE A CA 1
ATOM 679 C C . PHE A 1 83 ? 20.582 5.768 2.688 1.00 94.88 83 PHE A C 1
ATOM 681 O O . PHE A 1 83 ? 20.531 6.328 3.782 1.00 94.88 83 PHE A O 1
ATOM 688 N N . THR A 1 84 ? 20.180 4.514 2.524 1.00 86.62 84 THR A N 1
ATOM 689 C CA . THR A 1 84 ? 19.866 3.578 3.602 1.00 86.62 84 THR A CA 1
ATOM 690 C C . THR A 1 84 ? 20.599 2.279 3.327 1.00 86.62 84 THR A C 1
ATOM 692 O O . THR A 1 84 ? 20.430 1.689 2.254 1.00 86.62 84 THR A O 1
ATOM 695 N N . ASP A 1 85 ? 21.383 1.839 4.307 1.00 92.12 85 ASP A N 1
ATOM 696 C CA . ASP A 1 85 ? 22.190 0.634 4.187 1.00 92.12 85 ASP A CA 1
ATOM 697 C C . ASP A 1 85 ? 21.336 -0.631 4.321 1.00 92.12 85 ASP A C 1
ATOM 699 O O . ASP A 1 85 ? 20.624 -0.825 5.307 1.00 92.12 85 ASP A O 1
ATOM 703 N N . GLY A 1 86 ? 21.408 -1.484 3.302 1.00 88.56 86 GLY A N 1
ATOM 704 C CA . GLY A 1 86 ? 20.829 -2.825 3.268 1.00 88.56 86 GLY A CA 1
ATOM 705 C C . GLY A 1 86 ? 21.893 -3.923 3.270 1.00 88.56 86 GLY A C 1
ATOM 706 O O . GLY A 1 86 ? 21.655 -4.999 2.720 1.00 88.56 86 GLY A O 1
ATOM 707 N N . GLY A 1 87 ? 23.078 -3.636 3.820 1.00 89.25 87 GLY A N 1
ATOM 708 C CA . GLY A 1 87 ? 24.218 -4.553 3.911 1.00 89.25 87 GLY A CA 1
ATOM 709 C C . GLY A 1 87 ? 25.205 -4.459 2.744 1.00 89.25 87 GLY A C 1
ATOM 710 O O . GLY A 1 87 ? 26.143 -5.251 2.683 1.00 89.25 87 GLY A O 1
ATOM 711 N N . ALA A 1 88 ? 24.998 -3.523 1.813 1.00 94.81 88 ALA A N 1
ATOM 712 C CA . ALA A 1 88 ? 25.877 -3.310 0.661 1.00 94.81 88 ALA A CA 1
ATOM 713 C C . ALA A 1 88 ? 26.841 -2.123 0.837 1.00 94.81 88 ALA A C 1
ATOM 715 O O . ALA A 1 88 ? 27.783 -1.980 0.055 1.00 94.81 88 ALA A O 1
ATOM 716 N N . GLY A 1 89 ? 26.589 -1.238 1.808 1.00 97.25 89 GLY A N 1
ATOM 717 C CA . GLY A 1 89 ? 27.286 0.042 1.916 1.00 97.25 89 GLY A CA 1
ATOM 718 C C . GLY A 1 89 ? 27.004 0.999 0.744 1.00 97.25 89 GLY A C 1
ATOM 719 O O . GLY A 1 89 ? 26.333 0.659 -0.238 1.00 97.25 89 GLY A O 1
ATOM 720 N N . ASP A 1 90 ? 27.507 2.230 0.848 1.00 97.75 90 ASP A N 1
ATOM 721 C CA . ASP A 1 90 ? 27.174 3.313 -0.086 1.00 97.75 90 ASP A CA 1
ATOM 722 C C . ASP A 1 90 ? 28.249 3.551 -1.153 1.00 97.75 90 ASP A C 1
ATOM 724 O O . ASP A 1 90 ? 29.141 4.382 -0.991 1.00 97.75 90 ASP A O 1
ATOM 728 N N . SER A 1 91 ? 28.139 2.869 -2.293 1.00 97.75 91 SER A N 1
ATOM 729 C CA . SER A 1 91 ? 29.020 3.135 -3.437 1.00 97.75 91 SER A CA 1
ATOM 730 C C . SER A 1 91 ? 28.466 4.126 -4.465 1.00 97.75 91 SER A C 1
ATOM 732 O O . SER A 1 91 ? 29.202 4.487 -5.383 1.00 97.75 91 SER A O 1
ATOM 734 N N . LEU A 1 92 ? 27.209 4.578 -4.355 1.00 98.00 92 LEU A N 1
ATOM 735 C CA . LEU A 1 92 ? 26.588 5.431 -5.380 1.00 98.00 92 LEU A CA 1
ATOM 736 C C . LEU A 1 92 ? 26.595 6.918 -5.039 1.00 98.00 92 LEU A C 1
ATOM 738 O O . LEU A 1 92 ? 26.732 7.726 -5.955 1.00 98.00 92 LEU A O 1
ATOM 742 N N . THR A 1 93 ? 26.490 7.310 -3.764 1.00 97.69 93 THR A N 1
ATOM 743 C CA . THR A 1 93 ? 26.465 8.739 -3.390 1.00 97.69 93 THR A CA 1
ATOM 744 C C . THR A 1 93 ? 27.726 9.473 -3.850 1.00 97.69 93 THR A C 1
ATOM 746 O O . THR A 1 93 ? 27.655 10.637 -4.239 1.00 97.69 93 THR A O 1
ATOM 749 N N . TYR A 1 94 ? 28.869 8.782 -3.904 1.00 97.69 94 TYR A N 1
ATOM 750 C CA . TYR A 1 94 ? 30.122 9.310 -4.458 1.00 97.69 94 TYR A CA 1
ATOM 751 C C . TYR A 1 94 ? 29.992 9.838 -5.898 1.00 97.69 94 TYR A C 1
ATOM 753 O O . TYR A 1 94 ? 30.655 10.810 -6.267 1.00 97.69 94 TYR A O 1
ATOM 761 N N . HIS A 1 95 ? 29.121 9.212 -6.690 1.00 97.75 95 HIS A N 1
ATOM 762 C CA . HIS A 1 95 ? 28.852 9.535 -8.091 1.00 97.75 95 HIS A CA 1
ATOM 763 C C . HIS A 1 95 ? 27.751 10.594 -8.264 1.00 97.75 95 HIS A C 1
ATOM 765 O O . HIS A 1 95 ? 27.454 11.012 -9.382 1.00 97.75 95 HIS A O 1
ATOM 771 N N . SER A 1 96 ? 27.136 11.059 -7.171 1.00 97.94 96 SER A N 1
ATOM 772 C CA . SER A 1 96 ? 26.135 12.128 -7.223 1.00 97.94 96 SER A CA 1
ATOM 773 C C . SER A 1 96 ? 26.752 13.420 -7.779 1.00 97.94 96 SER A C 1
ATOM 775 O O . SER A 1 96 ? 27.892 13.790 -7.476 1.00 97.94 96 SER A O 1
ATOM 777 N N . GLY A 1 97 ? 26.008 14.101 -8.643 1.00 97.56 97 GLY A N 1
ATOM 778 C CA . GLY A 1 97 ? 26.429 15.296 -9.369 1.00 97.56 97 GLY A CA 1
ATOM 779 C C . GLY A 1 97 ? 27.318 15.043 -10.591 1.00 97.56 97 GLY A C 1
ATOM 780 O O . GLY A 1 97 ? 27.686 16.014 -11.251 1.00 97.56 97 GLY A O 1
ATOM 781 N N . GLN A 1 98 ? 27.665 13.792 -10.914 1.00 98.12 98 GLN A N 1
ATOM 782 C CA . GLN A 1 98 ? 28.497 13.469 -12.079 1.00 98.12 98 GLN A CA 1
ATOM 783 C C . GLN A 1 98 ? 27.671 13.248 -13.344 1.00 98.12 98 GLN A C 1
ATOM 785 O O . GLN A 1 98 ? 26.498 12.878 -13.271 1.00 98.12 98 GLN A O 1
ATOM 790 N N . LYS A 1 99 ? 28.288 13.471 -14.508 1.00 98.19 99 LYS A N 1
ATOM 791 C CA . LYS A 1 99 ? 27.704 13.202 -15.832 1.00 98.19 99 LYS A CA 1
ATOM 792 C C . LYS A 1 99 ? 27.941 11.749 -16.234 1.00 98.19 99 LYS A C 1
ATOM 794 O O . LYS A 1 99 ? 28.849 11.102 -15.723 1.00 98.19 99 LYS A O 1
ATOM 799 N N . PHE A 1 100 ? 27.102 11.224 -17.121 1.00 98.31 100 PHE A N 1
ATOM 800 C CA . PHE A 1 100 ? 27.249 9.852 -17.604 1.00 98.31 100 PHE A CA 1
ATOM 801 C C . PHE A 1 100 ? 28.385 9.769 -18.630 1.00 98.31 100 PHE A C 1
ATOM 803 O O . PHE A 1 100 ? 28.434 10.599 -19.534 1.00 98.31 100 PHE A O 1
ATOM 810 N N . SER A 1 101 ? 29.253 8.766 -18.542 1.00 98.19 101 SER A N 1
ATOM 811 C CA . SER A 1 101 ? 30.376 8.583 -19.472 1.00 98.19 101 SER A CA 1
ATOM 812 C C . SER A 1 101 ? 30.311 7.230 -20.170 1.00 98.19 101 SER A C 1
ATOM 814 O O . SER A 1 101 ? 30.001 6.213 -19.547 1.00 98.19 101 SER A O 1
ATOM 816 N N . THR A 1 102 ? 30.648 7.214 -21.458 1.00 98.19 102 THR A N 1
ATOM 817 C CA . THR A 1 102 ? 30.856 6.008 -22.276 1.00 98.19 102 THR A CA 1
ATOM 818 C C . THR A 1 102 ? 32.252 6.036 -22.893 1.00 98.19 102 THR A C 1
ATOM 820 O O . THR A 1 102 ? 32.961 7.045 -22.851 1.00 98.19 102 THR A O 1
ATOM 823 N N . PHE A 1 103 ? 32.678 4.927 -23.502 1.00 96.81 103 PHE A N 1
ATOM 824 C CA . PHE A 1 103 ? 34.006 4.866 -24.114 1.00 96.81 103 PHE A CA 1
ATOM 825 C C . PHE A 1 103 ? 34.197 5.872 -25.261 1.00 96.81 103 PHE A C 1
ATOM 827 O O . PHE A 1 103 ? 35.321 6.244 -25.572 1.00 96.81 103 PHE A O 1
ATOM 834 N N . ASP A 1 104 ? 33.129 6.305 -25.920 1.00 97.69 104 ASP A N 1
ATOM 835 C CA . ASP A 1 104 ? 33.140 7.261 -27.030 1.00 97.69 104 ASP A CA 1
ATOM 836 C C . ASP A 1 104 ? 32.722 8.679 -26.612 1.00 97.69 104 ASP A C 1
ATOM 838 O O . ASP A 1 104 ? 32.847 9.606 -27.411 1.00 97.69 104 ASP A O 1
ATOM 842 N N . LYS A 1 105 ? 32.281 8.870 -25.362 1.00 97.12 105 LYS A N 1
ATOM 843 C CA . LYS A 1 105 ? 31.912 10.175 -24.807 1.00 97.12 105 LYS A CA 1
ATOM 844 C C . LYS A 1 105 ? 32.377 10.299 -23.358 1.00 97.12 105 LYS A C 1
ATOM 846 O O . LYS A 1 105 ? 31.707 9.845 -22.431 1.00 97.12 105 LYS A O 1
ATOM 851 N N . ASP A 1 106 ? 33.538 10.925 -23.190 1.00 97.00 106 ASP A N 1
ATOM 852 C CA . ASP A 1 106 ? 34.132 11.196 -21.884 1.00 97.00 106 ASP A CA 1
ATOM 853 C C . ASP A 1 106 ? 33.502 12.437 -21.242 1.00 97.00 106 ASP A C 1
ATOM 855 O O . ASP A 1 106 ? 33.538 13.528 -21.816 1.00 97.00 106 ASP A O 1
ATOM 859 N N . GLN A 1 107 ? 32.886 12.262 -20.077 1.00 95.38 107 GLN A N 1
ATOM 860 C CA . GLN A 1 107 ? 32.296 13.340 -19.283 1.00 95.38 107 GLN A CA 1
ATOM 861 C C . GLN A 1 107 ? 32.609 13.188 -17.786 1.00 95.38 107 GLN A C 1
ATOM 863 O O . GLN A 1 107 ? 31.930 13.808 -16.962 1.00 95.38 107 GLN A O 1
ATOM 868 N N . ASP A 1 108 ? 33.588 12.348 -17.433 1.00 92.19 108 ASP A N 1
ATOM 869 C CA . ASP A 1 108 ? 33.973 12.134 -16.041 1.00 92.19 108 ASP A CA 1
ATOM 870 C C . ASP A 1 108 ? 34.956 13.211 -15.551 1.00 92.19 108 ASP A C 1
ATOM 872 O O . ASP A 1 108 ? 35.351 14.109 -16.296 1.00 92.19 108 ASP A O 1
ATOM 876 N N . SER A 1 109 ? 35.264 13.200 -14.252 1.00 91.00 109 SER A N 1
ATOM 877 C CA . SER A 1 109 ? 36.135 14.211 -13.631 1.00 91.00 109 SER A CA 1
ATOM 878 C C . SER A 1 109 ? 37.605 13.773 -13.564 1.00 91.00 109 SER A C 1
ATOM 880 O O . SER A 1 109 ? 38.404 14.439 -12.901 1.00 91.00 109 SER A O 1
ATOM 882 N N . SER A 1 110 ? 37.965 12.634 -14.162 1.00 91.00 110 SER A N 1
ATOM 883 C CA . SER A 1 110 ? 39.328 12.109 -14.136 1.00 91.00 110 SER A CA 1
ATOM 884 C C . SER A 1 110 ? 40.180 12.688 -15.271 1.00 91.00 110 SER A C 1
ATOM 886 O O . SER A 1 110 ? 39.684 13.257 -16.237 1.00 91.00 110 SER A O 1
ATOM 888 N N . GLY A 1 111 ? 41.504 12.543 -15.162 1.00 88.06 111 GLY A N 1
ATOM 889 C CA . GLY A 1 111 ? 42.436 12.921 -16.234 1.00 88.06 111 GLY A CA 1
ATOM 890 C C . GLY A 1 111 ? 42.442 11.948 -17.422 1.00 88.06 111 GLY A C 1
ATOM 891 O O . GLY A 1 111 ? 43.092 12.214 -18.430 1.00 88.06 111 GLY A O 1
ATOM 892 N N . SER A 1 112 ? 41.750 10.813 -17.301 1.00 92.25 112 SER A N 1
ATOM 893 C CA . SER A 1 112 ? 41.615 9.773 -18.324 1.00 92.25 112 SER A CA 1
ATOM 894 C C . SER A 1 112 ? 40.181 9.258 -18.360 1.00 92.25 112 SER A C 1
ATOM 896 O O . SER A 1 112 ? 39.584 9.128 -17.300 1.00 92.25 112 SER A O 1
ATOM 898 N N . ASN A 1 113 ? 39.695 8.835 -19.527 1.00 95.12 113 ASN A N 1
ATOM 899 C CA . ASN A 1 113 ? 38.349 8.277 -19.670 1.00 95.12 113 ASN A CA 1
ATOM 900 C C . ASN A 1 113 ? 38.184 6.976 -18.856 1.00 95.12 113 ASN A C 1
ATOM 902 O O . ASN A 1 113 ? 38.644 5.903 -19.267 1.00 95.12 113 ASN A O 1
ATOM 906 N N . CYS A 1 114 ? 37.481 7.053 -17.726 1.00 95.69 114 CYS A N 1
ATOM 907 C CA . CYS A 1 114 ? 37.269 5.919 -16.830 1.00 95.69 114 CYS A CA 1
ATOM 908 C C . CYS A 1 114 ? 36.407 4.829 -17.480 1.00 95.69 114 CYS A C 1
ATOM 910 O O . CYS A 1 114 ? 36.629 3.643 -17.234 1.00 95.69 114 CYS A O 1
ATOM 912 N N . ALA A 1 115 ? 35.471 5.202 -18.359 1.00 96.25 115 ALA A N 1
ATOM 913 C CA . ALA A 1 115 ? 34.660 4.247 -19.111 1.00 96.25 115 ALA A CA 1
ATOM 914 C C . ALA A 1 115 ? 35.526 3.359 -20.024 1.00 96.25 115 ALA A C 1
ATOM 916 O O . ALA A 1 115 ? 35.267 2.162 -20.143 1.00 96.25 115 ALA A O 1
ATOM 917 N N . LYS A 1 116 ? 36.602 3.902 -20.617 1.00 95.69 116 LYS A N 1
ATOM 918 C CA . LYS A 1 116 ? 37.605 3.109 -21.350 1.00 95.69 116 LYS A CA 1
ATOM 919 C C . LYS A 1 116 ? 38.463 2.261 -20.422 1.00 95.69 116 LYS A C 1
ATOM 921 O O . LYS A 1 116 ? 38.628 1.077 -20.691 1.00 95.69 116 LYS A O 1
ATOM 926 N N . SER A 1 117 ? 38.992 2.855 -19.355 1.00 93.88 117 SER A N 1
ATOM 927 C CA . SER A 1 117 ? 39.921 2.175 -18.445 1.00 93.88 117 SER A CA 1
ATOM 928 C C . SER A 1 117 ? 39.287 0.982 -17.723 1.00 93.88 117 SER A C 1
ATOM 930 O O . SER A 1 117 ? 39.960 -0.020 -17.506 1.00 93.88 117 SER A O 1
ATOM 932 N N . TYR A 1 118 ? 37.993 1.068 -17.397 1.00 93.50 118 TYR A N 1
ATOM 933 C CA . TYR A 1 118 ? 37.263 0.056 -16.620 1.00 93.50 118 TYR A CA 1
ATOM 934 C C . TYR A 1 118 ? 36.140 -0.631 -17.401 1.00 93.50 118 TYR A C 1
ATOM 936 O O . TYR A 1 118 ? 35.256 -1.247 -16.807 1.00 93.50 118 TYR A O 1
ATOM 944 N N . LEU A 1 119 ? 36.178 -0.525 -18.735 1.00 94.38 119 LEU A N 1
ATOM 945 C CA . LEU A 1 119 ? 35.327 -1.268 -19.670 1.00 94.38 119 LEU A CA 1
ATOM 946 C C . LEU A 1 119 ? 33.834 -1.260 -19.296 1.00 94.38 119 LEU A C 1
ATOM 948 O O . LEU A 1 119 ? 33.154 -2.287 -19.315 1.00 94.38 119 LEU A O 1
ATOM 952 N N . GLY A 1 120 ? 33.320 -0.079 -18.965 1.00 94.31 120 GLY A N 1
ATOM 953 C CA . GLY A 1 120 ? 31.945 0.122 -18.525 1.00 94.31 120 GLY A CA 1
ATOM 954 C C . GLY A 1 120 ? 31.383 1.452 -19.004 1.00 94.31 120 GLY A C 1
ATOM 955 O O . GLY A 1 120 ? 31.980 2.143 -19.828 1.00 94.31 120 GLY A O 1
ATOM 956 N N . ALA A 1 121 ? 30.211 1.806 -18.492 1.00 97.50 121 ALA A N 1
ATOM 957 C CA . ALA A 1 121 ? 29.634 3.130 -18.666 1.00 97.50 121 ALA A CA 1
ATOM 958 C C . ALA A 1 121 ? 28.784 3.488 -17.450 1.00 97.50 121 ALA A C 1
ATOM 960 O O . ALA A 1 121 ? 27.867 2.746 -17.075 1.00 97.50 121 ALA A O 1
ATOM 961 N N . PHE A 1 122 ? 29.092 4.616 -16.818 1.00 97.62 122 PHE A N 1
ATOM 962 C CA . PHE A 1 122 ? 28.414 5.048 -15.604 1.00 97.62 122 PHE A CA 1
ATOM 963 C C . PHE A 1 122 ? 28.651 6.535 -15.320 1.00 97.62 122 PHE A C 1
ATOM 965 O O . PHE A 1 122 ? 29.329 7.229 -16.078 1.00 97.62 122 PHE A O 1
ATOM 972 N N . TRP A 1 123 ? 28.089 7.026 -14.216 1.00 97.94 123 TRP A N 1
ATOM 973 C CA . TRP A 1 123 ? 28.283 8.389 -13.713 1.00 97.94 123 TRP A CA 1
ATOM 974 C C . TRP A 1 123 ? 29.621 8.557 -12.984 1.00 97.94 123 TRP A C 1
ATOM 976 O O . TRP A 1 123 ? 29.646 8.829 -11.791 1.00 97.94 123 TRP A O 1
ATOM 986 N N . TYR A 1 124 ? 30.740 8.351 -13.673 1.00 97.19 124 TYR A N 1
ATOM 987 C CA . TYR A 1 124 ? 32.058 8.332 -13.035 1.00 97.19 124 TYR A CA 1
ATOM 988 C C . TYR A 1 124 ? 32.505 9.714 -12.523 1.00 97.19 124 TYR A C 1
ATOM 990 O O . TYR A 1 124 ? 32.288 10.738 -13.171 1.00 97.19 124 TYR A O 1
ATOM 998 N N . LYS A 1 125 ? 33.174 9.733 -11.359 1.00 94.19 125 LYS A N 1
ATOM 999 C CA . LYS A 1 125 ? 33.844 10.923 -10.794 1.00 94.19 125 LYS A CA 1
ATOM 1000 C C . LYS A 1 125 ? 35.347 10.856 -11.068 1.00 94.19 125 LYS A C 1
ATOM 1002 O O . LYS A 1 125 ? 35.754 10.972 -12.215 1.00 94.19 125 LYS A O 1
ATOM 1007 N N . ASN A 1 126 ? 36.177 10.612 -10.046 1.00 92.38 126 ASN A N 1
ATOM 1008 C CA . ASN A 1 126 ? 37.548 10.149 -10.245 1.00 92.38 126 ASN A CA 1
ATOM 1009 C C . ASN A 1 126 ? 37.499 8.628 -10.409 1.00 92.38 126 ASN A C 1
ATOM 1011 O O . ASN A 1 126 ? 37.875 7.866 -9.520 1.00 92.38 126 ASN A O 1
ATOM 1015 N N . CYS A 1 127 ? 36.904 8.222 -11.525 1.00 94.25 127 CYS A N 1
ATOM 1016 C CA . CYS A 1 127 ? 36.493 6.860 -11.811 1.00 94.25 127 CYS A CA 1
ATOM 1017 C C . CYS A 1 127 ? 35.424 6.351 -10.847 1.00 94.25 127 CYS A C 1
ATOM 1019 O O . CYS A 1 127 ? 34.347 6.959 -10.816 1.00 94.25 127 CYS A O 1
ATOM 1021 N N . HIS A 1 128 ? 35.620 5.232 -10.139 1.00 95.12 128 HIS A N 1
ATOM 1022 C CA . HIS A 1 128 ? 34.464 4.542 -9.573 1.00 95.12 128 HIS A CA 1
ATOM 1023 C C . HIS A 1 128 ? 34.638 3.851 -8.219 1.00 95.12 128 HIS A C 1
ATOM 1025 O O . HIS A 1 128 ? 35.680 3.295 -7.892 1.00 95.12 128 HIS A O 1
ATOM 1031 N N . TYR A 1 129 ? 33.545 3.876 -7.452 1.00 96.81 129 TYR A N 1
ATOM 1032 C CA . TYR A 1 129 ? 33.240 2.913 -6.386 1.00 96.81 129 TYR A CA 1
ATOM 1033 C C . TYR A 1 129 ? 32.125 1.932 -6.786 1.00 96.81 129 TYR A C 1
ATOM 1035 O O . TYR A 1 129 ? 31.755 1.053 -6.008 1.00 96.81 129 TYR A O 1
ATOM 1043 N N . ALA A 1 130 ? 31.548 2.114 -7.972 1.00 96.62 130 ALA A N 1
ATOM 1044 C CA . ALA A 1 130 ? 30.489 1.272 -8.503 1.00 96.62 130 ALA A CA 1
ATOM 1045 C C . ALA A 1 130 ? 30.614 1.232 -10.023 1.00 96.62 130 ALA A C 1
ATOM 1047 O O . ALA A 1 130 ? 30.607 2.287 -10.668 1.00 96.62 130 ALA A O 1
ATOM 1048 N N . ASN A 1 131 ? 30.663 0.025 -10.577 1.00 96.75 131 ASN A N 1
ATOM 1049 C CA . ASN A 1 131 ? 30.700 -0.211 -12.014 1.00 96.75 131 ASN A CA 1
ATOM 1050 C C . ASN A 1 131 ? 29.618 -1.226 -12.433 1.00 96.75 131 ASN A C 1
ATOM 1052 O O . ASN A 1 131 ? 29.918 -2.288 -12.976 1.00 96.75 131 ASN A O 1
ATOM 1056 N N . PRO A 1 132 ? 28.320 -0.932 -12.220 1.00 96.62 132 PRO A N 1
ATOM 1057 C CA . PRO A 1 132 ? 27.238 -1.900 -12.456 1.00 96.62 132 PRO A CA 1
ATOM 1058 C C . PRO A 1 132 ? 27.107 -2.328 -13.930 1.00 96.62 132 PRO A C 1
ATOM 1060 O O . PRO A 1 132 ? 26.477 -3.339 -14.251 1.00 96.62 132 PRO A O 1
ATOM 1063 N N . ASN A 1 133 ? 27.693 -1.549 -14.837 1.00 97.25 133 ASN A N 1
ATOM 1064 C CA . ASN A 1 133 ? 27.682 -1.773 -16.277 1.00 97.25 133 ASN A CA 1
ATOM 1065 C C . ASN A 1 133 ? 29.040 -2.260 -16.816 1.00 97.25 133 ASN A C 1
ATOM 1067 O O . ASN A 1 133 ? 29.233 -2.265 -18.030 1.00 97.25 133 ASN A O 1
ATOM 1071 N N . GLY A 1 134 ? 29.961 -2.672 -15.938 1.00 94.25 134 GLY A N 1
ATOM 1072 C CA . GLY A 1 134 ? 31.250 -3.245 -16.320 1.00 94.25 134 GLY A CA 1
ATOM 1073 C C . GLY A 1 134 ? 31.133 -4.599 -17.024 1.00 94.25 134 GLY A C 1
ATOM 1074 O O . GLY A 1 134 ? 30.040 -5.137 -17.260 1.00 94.25 134 GLY A O 1
ATOM 1075 N N . VAL A 1 135 ? 32.277 -5.178 -17.362 1.00 93.25 135 VAL A N 1
ATOM 1076 C CA . VAL A 1 135 ? 32.372 -6.510 -17.963 1.00 93.25 135 VAL A CA 1
ATOM 1077 C C . VAL A 1 135 ? 31.804 -7.540 -16.991 1.00 93.25 135 VAL A C 1
ATOM 1079 O O . VAL A 1 135 ? 32.067 -7.502 -15.793 1.00 93.25 135 VAL A O 1
ATOM 1082 N N . TYR A 1 136 ? 30.990 -8.462 -17.502 1.00 91.69 136 TYR A N 1
ATOM 1083 C CA . TYR A 1 136 ? 30.457 -9.533 -16.669 1.00 91.69 136 TYR A CA 1
ATOM 1084 C C . TYR A 1 136 ? 31.554 -10.569 -16.408 1.00 91.69 136 TYR A C 1
ATOM 1086 O O . TYR A 1 136 ? 31.900 -11.338 -17.306 1.00 91.69 136 TYR A O 1
ATOM 1094 N N . LEU A 1 137 ? 32.107 -10.566 -15.195 1.00 88.88 137 LEU A N 1
ATOM 1095 C CA . LEU A 1 137 ? 33.081 -11.555 -14.733 1.00 88.88 137 LEU A CA 1
ATOM 1096 C C . LEU A 1 137 ? 32.427 -12.484 -13.701 1.00 88.88 137 LEU A C 1
ATOM 1098 O O . LEU A 1 137 ? 31.484 -12.108 -13.000 1.00 88.88 137 LEU A O 1
ATOM 1102 N N . TRP A 1 138 ? 32.931 -13.711 -13.602 1.00 88.25 138 TRP A N 1
ATOM 1103 C CA . TRP A 1 138 ? 32.338 -14.784 -12.800 1.00 88.25 138 TRP A CA 1
ATOM 1104 C C . TRP A 1 138 ? 32.888 -14.796 -11.365 1.00 88.25 138 TRP A C 1
ATOM 1106 O O . TRP A 1 138 ? 33.473 -15.782 -10.922 1.00 88.25 138 TRP A O 1
ATOM 1116 N N . GLY A 1 139 ? 32.720 -13.685 -10.641 1.00 84.62 139 GLY A N 1
ATOM 1117 C CA . GLY A 1 139 ? 33.179 -13.532 -9.258 1.00 84.62 139 GLY A CA 1
ATOM 1118 C C . GLY A 1 139 ? 34.543 -12.856 -9.152 1.00 84.62 139 GLY A C 1
ATOM 1119 O O . GLY A 1 139 ? 34.801 -11.854 -9.823 1.00 84.62 139 GLY A O 1
ATOM 1120 N N . ALA A 1 140 ? 35.397 -13.375 -8.267 1.00 79.44 140 ALA A N 1
ATOM 1121 C CA . ALA A 1 140 ? 36.768 -12.901 -8.112 1.00 79.44 140 ALA A CA 1
ATOM 1122 C C . ALA A 1 140 ? 37.609 -13.355 -9.311 1.00 79.44 140 ALA A C 1
ATOM 1124 O O . ALA A 1 140 ? 38.040 -14.505 -9.378 1.00 79.44 140 ALA A O 1
ATOM 1125 N N . ASP A 1 141 ? 37.828 -12.447 -10.255 1.00 69.44 141 ASP A N 1
ATOM 1126 C CA . ASP A 1 141 ? 38.671 -12.676 -11.421 1.00 69.44 141 ASP A CA 1
ATOM 1127 C C . ASP A 1 141 ? 39.764 -11.602 -11.477 1.00 69.44 141 ASP A C 1
ATOM 1129 O O . ASP A 1 141 ? 39.482 -10.408 -11.550 1.00 69.44 141 ASP A O 1
ATOM 1133 N N . GLY A 1 142 ? 41.024 -12.038 -11.408 1.00 63.38 142 GLY A N 1
ATOM 1134 C CA . GLY A 1 142 ? 42.202 -11.171 -11.501 1.00 63.38 142 GLY A CA 1
ATOM 1135 C C . GLY A 1 142 ? 42.638 -10.875 -12.938 1.00 63.38 142 GLY A C 1
ATOM 1136 O O . GLY A 1 142 ? 43.669 -10.236 -13.134 1.00 63.38 142 GLY A O 1
ATOM 1137 N N . SER A 1 143 ? 41.902 -11.366 -13.943 1.00 69.69 143 SER A N 1
ATOM 1138 C CA . SER A 1 143 ? 42.231 -11.176 -15.358 1.00 69.69 143 SER A CA 1
ATOM 1139 C C . SER A 1 143 ? 42.094 -9.719 -15.813 1.00 69.69 143 SER A C 1
ATOM 1141 O O . SER A 1 143 ? 42.882 -9.261 -16.642 1.00 69.69 143 SER A O 1
ATOM 1143 N N . ILE A 1 144 ? 41.130 -8.974 -15.254 1.00 68.75 144 ILE A N 1
ATOM 1144 C CA . ILE A 1 144 ? 40.894 -7.560 -15.563 1.00 68.75 144 ILE A CA 1
ATOM 1145 C C . ILE A 1 144 ? 40.533 -6.812 -14.276 1.00 68.75 144 ILE A C 1
ATOM 1147 O O . ILE A 1 144 ? 39.390 -6.832 -13.815 1.00 68.75 144 ILE A O 1
ATOM 1151 N N . ASN A 1 145 ? 41.520 -6.124 -13.702 1.00 78.75 145 ASN A N 1
ATOM 1152 C CA . ASN A 1 145 ? 41.330 -5.362 -12.471 1.00 78.75 145 ASN A CA 1
ATOM 1153 C C . ASN A 1 145 ? 40.280 -4.259 -12.661 1.00 78.75 145 ASN A C 1
ATOM 1155 O O . ASN A 1 145 ? 40.349 -3.484 -13.616 1.00 78.75 145 ASN A O 1
ATOM 1159 N N . TYR A 1 146 ? 39.350 -4.165 -11.706 1.00 85.31 146 TYR A N 1
ATOM 1160 C CA . TYR A 1 146 ? 38.423 -3.037 -11.543 1.00 85.31 146 TYR A CA 1
ATOM 1161 C C . TYR A 1 146 ? 37.432 -2.811 -12.703 1.00 85.31 146 TYR A C 1
ATOM 1163 O O . TYR A 1 146 ? 36.796 -1.759 -12.773 1.00 85.31 146 TYR A O 1
ATOM 1171 N N . ALA A 1 147 ? 37.313 -3.764 -13.631 1.00 88.88 147 ALA A N 1
ATOM 1172 C CA . ALA A 1 147 ? 36.444 -3.664 -14.806 1.00 88.88 147 ALA A CA 1
ATOM 1173 C C . ALA A 1 147 ? 35.176 -4.528 -14.710 1.00 88.88 147 ALA A C 1
ATOM 1175 O O . ALA A 1 147 ? 34.389 -4.566 -15.656 1.00 88.88 147 ALA A O 1
ATOM 1176 N N . GLY A 1 148 ? 35.001 -5.248 -13.600 1.00 92.50 148 GLY A N 1
ATOM 1177 C CA . GLY A 1 148 ? 33.874 -6.145 -13.367 1.00 92.50 148 GLY A CA 1
ATOM 1178 C C . GLY A 1 148 ? 32.557 -5.419 -13.088 1.00 92.50 148 GLY A C 1
ATOM 1179 O O . GLY A 1 148 ? 32.481 -4.192 -13.063 1.00 92.50 148 GLY A O 1
ATOM 1180 N N . VAL A 1 149 ? 31.502 -6.195 -12.834 1.00 95.25 149 VAL A N 1
ATOM 1181 C CA . VAL A 1 149 ? 30.249 -5.674 -12.276 1.00 95.25 149 VAL A CA 1
ATOM 1182 C C . VAL A 1 149 ? 30.426 -5.514 -10.770 1.00 95.25 149 VAL A C 1
ATOM 1184 O O . VAL A 1 149 ? 30.087 -6.422 -10.021 1.00 95.25 149 VAL A O 1
ATOM 1187 N N . ASP A 1 150 ? 30.994 -4.401 -10.311 1.00 93.75 150 ASP A N 1
ATOM 1188 C CA . ASP A 1 150 ? 31.412 -4.261 -8.910 1.00 93.75 150 ASP A CA 1
ATOM 1189 C C . ASP A 1 150 ? 30.657 -3.187 -8.104 1.00 93.75 150 ASP A C 1
ATOM 1191 O O . ASP A 1 150 ? 30.085 -2.225 -8.633 1.00 93.75 150 ASP A O 1
ATOM 1195 N N . TRP A 1 151 ? 30.662 -3.400 -6.783 1.00 97.19 151 TRP A N 1
ATOM 1196 C CA . TRP A 1 151 ? 30.161 -2.488 -5.757 1.00 97.19 151 TRP A CA 1
ATOM 1197 C C . TRP A 1 151 ? 31.162 -2.447 -4.597 1.00 97.19 151 TRP A C 1
ATOM 1199 O O . TRP A 1 151 ? 31.179 -3.332 -3.733 1.00 97.19 151 TRP A O 1
ATOM 1209 N N . TYR A 1 152 ? 32.010 -1.414 -4.592 1.00 96.12 152 TYR A N 1
ATOM 1210 C CA . TYR A 1 152 ? 33.196 -1.317 -3.736 1.00 96.12 152 TYR A CA 1
ATOM 1211 C C . TYR A 1 152 ? 32.924 -1.590 -2.251 1.00 96.12 152 TYR A C 1
ATOM 1213 O O . TYR A 1 152 ? 33.594 -2.431 -1.657 1.00 96.12 152 TYR A O 1
ATOM 1221 N N . HIS A 1 153 ? 31.924 -0.936 -1.655 1.00 97.38 153 HIS A N 1
ATOM 1222 C CA . HIS A 1 153 ? 31.663 -1.060 -0.219 1.00 97.38 153 HIS A CA 1
ATOM 1223 C C . HIS A 1 153 ? 31.131 -2.435 0.206 1.00 97.38 153 HIS A C 1
ATOM 1225 O O . HIS A 1 153 ? 31.107 -2.715 1.402 1.00 97.38 153 HIS A O 1
ATOM 1231 N N . TRP A 1 154 ? 30.742 -3.301 -0.738 1.00 96.38 154 TRP A N 1
ATOM 1232 C CA . TRP A 1 154 ? 30.281 -4.651 -0.422 1.00 96.38 154 TRP A CA 1
ATOM 1233 C C . TRP A 1 154 ? 31.352 -5.718 -0.660 1.00 96.38 154 TRP A C 1
ATOM 1235 O O . TRP A 1 154 ? 31.661 -6.492 0.244 1.00 96.38 154 TRP A O 1
ATOM 1245 N N . LYS A 1 155 ? 31.918 -5.781 -1.872 1.00 94.62 155 LYS A N 1
ATOM 1246 C CA . LYS A 1 155 ? 32.861 -6.846 -2.276 1.00 94.62 155 LYS A CA 1
ATOM 1247 C C . LYS A 1 155 ? 34.206 -6.321 -2.792 1.00 94.62 155 LYS A C 1
ATOM 1249 O O . LYS A 1 155 ? 35.041 -7.106 -3.237 1.00 94.62 155 LYS A O 1
ATOM 1254 N N . GLY A 1 156 ? 34.444 -5.013 -2.697 1.00 92.69 156 GLY A N 1
ATOM 1255 C CA . GLY A 1 156 ? 35.627 -4.363 -3.256 1.00 92.69 156 GLY A CA 1
ATOM 1256 C C . GLY A 1 156 ? 35.594 -4.294 -4.784 1.00 92.69 156 GLY A C 1
ATOM 1257 O O . GLY A 1 156 ? 34.603 -4.644 -5.420 1.00 92.69 156 GLY A O 1
ATOM 1258 N N . TRP A 1 157 ? 36.694 -3.833 -5.380 1.00 90.31 157 TRP A N 1
ATOM 1259 C CA . TRP A 1 157 ? 36.794 -3.654 -6.834 1.00 90.31 157 TRP A CA 1
ATOM 1260 C C . TRP A 1 157 ? 37.191 -4.920 -7.614 1.00 90.31 157 TRP A C 1
ATOM 1262 O O . TRP A 1 157 ? 37.097 -4.943 -8.837 1.00 90.31 157 TRP A O 1
ATOM 1272 N N . ASN A 1 158 ? 37.664 -5.964 -6.927 1.00 88.56 158 ASN A N 1
ATOM 1273 C CA . ASN A 1 158 ? 38.198 -7.184 -7.553 1.00 88.56 158 ASN A CA 1
ATOM 1274 C C . ASN A 1 158 ? 37.211 -8.359 -7.505 1.00 88.56 158 ASN A C 1
ATOM 1276 O O . ASN A 1 158 ? 37.612 -9.518 -7.591 1.00 88.56 158 ASN A O 1
ATOM 1280 N N . TYR A 1 159 ? 35.922 -8.067 -7.331 1.00 92.00 159 TYR A N 1
ATOM 1281 C CA . TYR A 1 159 ? 34.862 -9.064 -7.315 1.00 92.00 159 TYR A CA 1
ATOM 1282 C C . TYR A 1 159 ? 33.691 -8.588 -8.171 1.00 92.00 159 TYR A C 1
ATOM 1284 O O . TYR A 1 159 ? 33.069 -7.568 -7.876 1.00 92.00 159 TYR A O 1
ATOM 1292 N N . SER A 1 160 ? 33.369 -9.353 -9.211 1.00 93.75 160 SER A N 1
ATOM 1293 C CA . SER A 1 160 ? 32.203 -9.102 -10.052 1.00 93.75 160 SER A CA 1
ATOM 1294 C C . SER A 1 160 ? 30.983 -9.841 -9.511 1.00 93.75 160 SER A C 1
ATOM 1296 O O . SER A 1 160 ? 31.013 -11.046 -9.263 1.00 93.75 160 SER A O 1
ATOM 1298 N N . LEU A 1 161 ? 29.897 -9.106 -9.325 1.00 95.56 161 LEU A N 1
ATOM 1299 C CA . LEU A 1 161 ? 28.636 -9.604 -8.800 1.00 95.56 161 LEU A CA 1
ATOM 1300 C C . LEU A 1 161 ? 27.949 -10.540 -9.796 1.00 95.56 161 LEU A C 1
ATOM 1302 O O . LEU A 1 161 ? 27.983 -10.320 -11.006 1.00 95.56 161 LEU A O 1
ATOM 1306 N N . LYS A 1 162 ? 27.261 -11.554 -9.262 1.00 95.94 162 LYS A N 1
ATOM 1307 C CA . LYS A 1 162 ? 26.445 -12.485 -10.049 1.00 95.94 162 LYS A CA 1
ATOM 1308 C C . LYS A 1 162 ? 25.201 -11.789 -10.584 1.00 95.94 162 LYS A C 1
ATOM 1310 O O . LYS A 1 162 ? 24.848 -11.930 -11.748 1.00 95.94 162 LYS A O 1
ATOM 1315 N N . THR A 1 163 ? 24.512 -11.028 -9.735 1.00 97.12 163 THR A N 1
ATOM 1316 C CA . THR A 1 163 ? 23.384 -10.211 -10.188 1.00 97.12 163 THR A CA 1
ATOM 1317 C C . THR A 1 163 ? 23.447 -8.816 -9.597 1.00 97.12 163 THR A C 1
ATOM 1319 O O . THR A 1 163 ? 23.816 -8.629 -8.438 1.00 97.12 163 THR A O 1
ATOM 1322 N N . ILE A 1 164 ? 23.047 -7.836 -10.402 1.00 98.00 164 ILE A N 1
ATOM 1323 C CA . ILE A 1 164 ? 22.747 -6.481 -9.949 1.00 98.00 164 ILE A CA 1
ATOM 1324 C C . ILE A 1 164 ? 21.535 -5.974 -10.719 1.00 98.00 164 ILE A C 1
ATOM 1326 O O . ILE A 1 164 ? 21.398 -6.204 -11.924 1.00 98.00 164 ILE A O 1
ATOM 1330 N N . SER A 1 165 ? 20.620 -5.302 -10.029 1.00 97.50 165 SER A N 1
ATOM 1331 C CA . SER A 1 165 ? 19.485 -4.659 -10.681 1.00 97.50 165 SER A CA 1
ATOM 1332 C C . SER A 1 165 ? 19.147 -3.328 -10.038 1.00 97.50 165 SER A C 1
ATOM 1334 O O . SER A 1 165 ? 18.980 -3.236 -8.824 1.00 97.50 165 SER A O 1
ATOM 1336 N N . MET A 1 166 ? 18.992 -2.301 -10.872 1.00 97.88 166 MET A N 1
ATOM 1337 C CA . MET A 1 166 ? 18.600 -0.964 -10.438 1.00 97.88 166 MET A CA 1
ATOM 1338 C C . MET A 1 166 ? 17.130 -0.709 -10.772 1.00 97.88 166 MET A C 1
ATOM 1340 O O . MET A 1 166 ? 16.658 -0.891 -11.906 1.00 97.88 166 MET A O 1
ATOM 1344 N N . LYS A 1 167 ? 16.365 -0.306 -9.759 1.00 94.62 167 LYS A N 1
ATOM 1345 C CA . LYS A 1 167 ? 14.910 -0.168 -9.829 1.00 94.62 167 LYS A CA 1
ATOM 1346 C C . LYS A 1 167 ? 14.513 1.167 -9.235 1.00 94.62 167 LYS A C 1
ATOM 1348 O O . LYS A 1 167 ? 14.844 1.448 -8.093 1.00 94.62 167 LYS A O 1
ATOM 1353 N N . ILE A 1 168 ? 13.764 1.952 -10.000 1.00 91.94 168 ILE A N 1
ATOM 1354 C CA . ILE A 1 168 ? 13.145 3.166 -9.483 1.00 91.94 168 ILE A CA 1
ATOM 1355 C C . ILE A 1 168 ? 11.683 2.911 -9.147 1.00 91.94 168 ILE A C 1
ATOM 1357 O O . ILE A 1 168 ? 10.996 2.174 -9.864 1.00 91.94 168 ILE A O 1
ATOM 1361 N N . ARG A 1 169 ? 11.204 3.528 -8.070 1.00 84.25 169 ARG A N 1
ATOM 1362 C CA . ARG A 1 169 ? 9.784 3.553 -7.719 1.00 84.25 169 ARG A CA 1
ATOM 1363 C C . ARG A 1 169 ? 9.350 4.993 -7.519 1.00 84.25 169 ARG A C 1
ATOM 1365 O O . ARG A 1 169 ? 9.952 5.720 -6.738 1.00 84.25 169 ARG A O 1
ATOM 1372 N N . GLN A 1 170 ? 8.290 5.387 -8.219 1.00 72.69 170 GLN A N 1
ATOM 1373 C CA . GLN A 1 170 ? 7.687 6.696 -8.018 1.00 72.69 170 GLN A CA 1
ATOM 1374 C C . GLN A 1 170 ? 7.085 6.756 -6.615 1.00 72.69 170 GLN A C 1
ATOM 1376 O O . GLN A 1 170 ? 6.272 5.902 -6.248 1.00 72.69 170 GLN A O 1
ATOM 1381 N N . LEU A 1 171 ? 7.433 7.788 -5.854 1.00 64.31 171 LEU A N 1
ATOM 1382 C CA . LEU A 1 171 ? 6.714 8.119 -4.633 1.00 64.31 171 LEU A CA 1
ATOM 1383 C C . LEU A 1 171 ? 5.477 8.934 -5.017 1.00 64.31 171 LEU A C 1
ATOM 1385 O O . LEU A 1 171 ? 5.560 10.039 -5.558 1.00 64.31 171 LEU A O 1
ATOM 1389 N N . VAL A 1 172 ? 4.298 8.350 -4.811 1.00 73.00 172 VAL A N 1
ATOM 1390 C CA . VAL A 1 172 ? 3.032 9.016 -5.121 1.00 73.00 172 VAL A CA 1
ATOM 1391 C C . VAL A 1 172 ? 2.719 10.011 -4.004 1.00 73.00 172 VAL A C 1
ATOM 1393 O O . VAL A 1 172 ? 2.240 9.628 -2.940 1.00 73.00 172 VAL A O 1
ATOM 1396 N N . MET A 1 173 ? 2.950 11.301 -4.270 1.00 78.25 173 MET A N 1
ATOM 1397 C CA . MET A 1 173 ? 2.640 12.388 -3.327 1.00 78.25 173 MET A CA 1
ATOM 1398 C C . MET A 1 173 ? 1.168 12.437 -2.924 1.00 78.25 173 MET A C 1
ATOM 1400 O O . MET A 1 173 ? 0.866 12.847 -1.812 1.00 78.25 173 MET A O 1
ATOM 1404 N N . LYS A 1 174 ? 0.255 11.977 -3.790 1.00 84.38 174 LYS A N 1
ATOM 1405 C CA . LYS A 1 174 ? -1.175 11.954 -3.476 1.00 84.38 174 LYS A CA 1
ATOM 1406 C C . LYS A 1 174 ? -1.483 11.125 -2.223 1.00 84.38 174 LYS A C 1
ATOM 1408 O O . LYS A 1 174 ? -2.262 11.570 -1.398 1.00 84.38 174 LYS A O 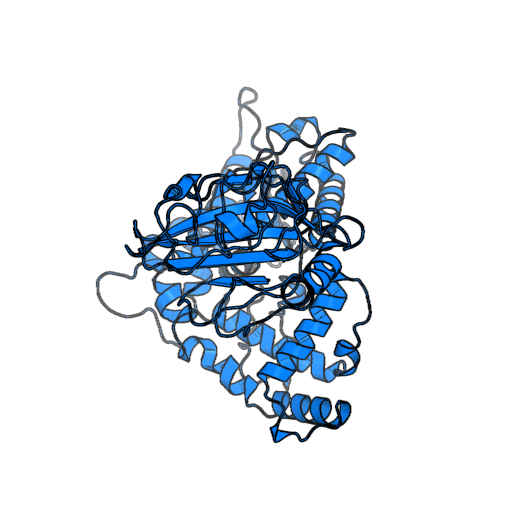1
ATOM 1413 N N . GLY A 1 175 ? -0.792 9.999 -2.023 1.00 87.25 175 GLY A N 1
ATOM 1414 C CA . GLY A 1 175 ? -0.939 9.210 -0.798 1.00 87.25 175 GLY A CA 1
ATOM 1415 C C . GLY A 1 175 ? -0.442 9.949 0.449 1.00 87.25 175 GLY A C 1
ATOM 1416 O O . GLY A 1 175 ? -1.096 9.883 1.482 1.00 87.25 175 GLY A O 1
ATOM 1417 N N . ARG A 1 176 ? 0.669 10.701 0.354 1.00 88.75 176 ARG A N 1
ATOM 1418 C CA . ARG A 1 176 ? 1.124 11.569 1.458 1.00 88.75 176 ARG A CA 1
ATOM 1419 C C . ARG A 1 176 ? 0.083 12.639 1.775 1.00 88.75 176 ARG A C 1
ATOM 1421 O O . ARG A 1 176 ? -0.244 12.816 2.937 1.00 88.75 176 ARG A O 1
ATOM 1428 N N . GLU A 1 177 ? -0.461 13.291 0.750 1.00 90.25 177 GLU A N 1
ATOM 1429 C CA . GLU A 1 177 ? -1.516 14.298 0.902 1.00 90.25 177 GLU A CA 1
ATOM 1430 C C . GLU A 1 177 ? -2.763 13.717 1.579 1.00 90.25 177 GLU A C 1
ATOM 1432 O O . GLU A 1 177 ? -3.320 14.336 2.476 1.00 90.25 177 GLU A O 1
ATOM 1437 N N . ASP A 1 178 ? -3.187 12.507 1.211 1.00 92.88 178 ASP A N 1
ATOM 1438 C CA . ASP A 1 178 ? -4.366 11.882 1.817 1.00 92.88 178 ASP A CA 1
ATOM 1439 C C . ASP A 1 178 ? -4.166 11.634 3.327 1.00 92.88 178 ASP A C 1
ATOM 1441 O O . ASP A 1 178 ? -5.077 11.890 4.119 1.00 92.88 178 ASP A O 1
ATOM 1445 N N . LEU A 1 179 ? -2.965 11.209 3.745 1.00 95.19 179 LEU A N 1
ATOM 1446 C CA . LEU A 1 179 ? -2.618 11.058 5.165 1.00 95.19 179 LEU A CA 1
ATOM 1447 C C . LEU A 1 179 ? -2.429 12.403 5.872 1.00 95.19 179 LEU A C 1
ATOM 1449 O O . LEU A 1 179 ? -2.799 12.528 7.038 1.00 95.19 179 LEU A O 1
ATOM 1453 N N . HIS A 1 180 ? -1.905 13.404 5.167 1.00 93.19 180 HIS A N 1
ATOM 1454 C CA . HIS A 1 180 ? -1.770 14.763 5.674 1.00 93.19 180 HIS A CA 1
ATOM 1455 C C . HIS A 1 180 ? -3.148 15.352 6.008 1.00 93.19 180 HIS A C 1
ATOM 1457 O O . HIS A 1 180 ? -3.399 15.831 7.113 1.00 93.19 180 HIS A O 1
ATOM 1463 N N . GLN A 1 181 ? -4.087 15.234 5.070 1.00 94.56 181 GLN A N 1
ATOM 1464 C CA . GLN A 1 181 ? -5.470 15.669 5.235 1.00 94.56 181 GLN A CA 1
ATOM 1465 C C . GLN A 1 181 ? -6.191 14.861 6.322 1.00 94.56 181 GLN A C 1
ATOM 1467 O O . GLN A 1 181 ? -6.976 15.427 7.081 1.00 94.56 181 GLN A O 1
ATOM 1472 N N . LEU A 1 182 ? -5.943 13.548 6.413 1.00 96.75 182 LEU A N 1
ATOM 1473 C CA . LEU A 1 182 ? -6.502 12.711 7.478 1.00 96.75 182 LEU A CA 1
ATOM 1474 C C . LEU A 1 182 ? -6.043 13.187 8.860 1.00 96.75 182 LEU A C 1
ATOM 1476 O O . LEU A 1 182 ? -6.876 13.367 9.742 1.00 96.75 182 LEU A O 1
ATOM 1480 N N . ALA A 1 183 ? -4.747 13.443 9.040 1.00 96.19 183 ALA A N 1
ATOM 1481 C CA . ALA A 1 183 ? -4.211 13.964 10.293 1.00 96.19 183 ALA A CA 1
ATOM 1482 C C . ALA A 1 183 ? -4.864 15.292 10.695 1.00 96.19 183 ALA A C 1
ATOM 1484 O O . ALA A 1 183 ? -5.297 15.428 11.836 1.00 96.19 183 ALA A O 1
ATOM 1485 N N . GLY A 1 184 ? -5.007 16.228 9.748 1.00 93.56 184 GLY A N 1
ATOM 1486 C CA . GLY A 1 184 ? -5.667 17.513 9.994 1.00 93.56 184 GLY A CA 1
ATOM 1487 C C . GLY A 1 184 ? -7.147 17.378 10.374 1.00 93.56 184 GLY A C 1
ATOM 1488 O O . GLY A 1 184 ? -7.627 18.069 11.269 1.00 93.56 184 GLY A O 1
ATOM 1489 N N . ARG A 1 185 ? -7.892 16.455 9.749 1.00 95.12 185 ARG A N 1
ATOM 1490 C CA . ARG A 1 185 ? -9.286 16.188 10.150 1.00 95.12 185 ARG A CA 1
ATOM 1491 C C . ARG A 1 185 ? -9.366 15.575 11.542 1.00 95.12 185 ARG A C 1
ATOM 1493 O O . ARG A 1 185 ? -10.191 16.001 12.346 1.00 95.12 185 ARG A O 1
ATOM 1500 N N . LEU A 1 186 ? -8.498 14.611 11.846 1.00 95.94 186 LEU A N 1
ATOM 1501 C CA . LEU A 1 186 ? -8.479 13.966 13.155 1.00 95.94 186 LEU A CA 1
ATOM 1502 C C . LEU A 1 186 ? -8.033 14.921 14.267 1.00 95.94 186 LEU A C 1
ATOM 1504 O O . LEU A 1 186 ? -8.581 14.834 15.364 1.00 95.94 186 LEU A O 1
ATOM 1508 N N . SER A 1 187 ? -7.108 15.852 14.011 1.00 93.94 187 SER A N 1
ATOM 1509 C CA . SER A 1 187 ? -6.714 16.862 15.003 1.00 93.94 187 SER A CA 1
ATOM 1510 C C . SER A 1 187 ? -7.852 17.824 15.333 1.00 93.94 187 SER A C 1
ATOM 1512 O O . SER A 1 187 ? -8.022 18.197 16.490 1.00 93.94 187 SER A O 1
ATOM 1514 N N . ILE A 1 188 ? -8.683 18.166 14.344 1.00 92.56 188 ILE A N 1
ATOM 1515 C CA . ILE A 1 188 ? -9.902 18.959 14.554 1.00 92.56 188 ILE A CA 1
ATOM 1516 C C . ILE A 1 188 ? -10.966 18.149 15.306 1.00 92.56 188 ILE A C 1
ATOM 1518 O O . ILE A 1 188 ? -11.678 18.702 16.142 1.00 92.56 188 ILE A O 1
ATOM 1522 N N . LEU A 1 189 ? -11.085 16.848 15.021 1.00 94.12 189 LEU A N 1
ATOM 1523 C CA . LEU A 1 189 ? -12.089 15.981 15.641 1.00 94.12 189 LEU A CA 1
ATOM 1524 C C . LEU A 1 189 ? -11.738 15.618 17.095 1.00 94.12 189 LEU A C 1
ATOM 1526 O O . LEU A 1 189 ? -12.633 15.483 17.930 1.00 94.12 189 LEU A O 1
ATOM 1530 N N . PHE A 1 190 ? -10.445 15.500 17.413 1.00 94.94 190 PHE A N 1
ATOM 1531 C CA . PHE A 1 190 ? -9.931 15.130 18.736 1.00 94.94 190 PHE A CA 1
ATOM 1532 C C . PHE A 1 190 ? -8.880 16.127 19.260 1.00 94.94 190 PHE A C 1
ATOM 1534 O O . PHE A 1 190 ? -7.754 15.725 19.569 1.00 94.94 190 PHE A O 1
ATOM 1541 N N . PRO A 1 191 ? -9.230 17.414 19.429 1.00 93.19 191 PRO A N 1
ATOM 1542 C CA . PRO A 1 191 ? -8.265 18.474 19.731 1.00 93.19 191 PRO A CA 1
ATOM 1543 C C . PRO A 1 191 ? -7.617 18.336 21.114 1.00 93.19 191 PRO A C 1
ATOM 1545 O O . PRO A 1 191 ? -6.538 18.868 21.346 1.00 93.19 191 PRO A O 1
ATOM 1548 N N . SER A 1 192 ? -8.249 17.611 22.044 1.00 91.94 192 SER A N 1
ATOM 1549 C CA . SER A 1 192 ? -7.682 17.323 23.368 1.00 91.94 192 SER A CA 1
ATOM 1550 C C . SER A 1 192 ? -6.692 16.154 23.372 1.00 91.94 192 SER A C 1
ATOM 1552 O O . SER A 1 192 ? -5.885 16.050 24.294 1.00 91.94 192 SER A O 1
ATOM 1554 N N . LEU A 1 193 ? -6.748 15.269 22.371 1.00 93.56 193 LEU A N 1
ATOM 1555 C CA . LEU A 1 193 ? -5.865 14.104 22.256 1.00 93.56 193 LEU A CA 1
ATOM 1556 C C . LEU A 1 193 ? -4.709 14.397 21.299 1.00 93.56 193 LEU A C 1
ATOM 1558 O O . LEU A 1 193 ? -3.547 14.194 21.648 1.00 93.56 193 LEU A O 1
ATOM 1562 N N . LEU A 1 194 ? -5.031 14.923 20.118 1.00 94.12 194 LEU A N 1
ATOM 1563 C CA . LEU A 1 194 ? -4.085 15.314 19.082 1.00 94.12 194 LEU A CA 1
ATOM 1564 C C . LEU A 1 194 ? -3.789 16.812 19.211 1.00 94.12 194 LEU A C 1
ATOM 1566 O O . LEU A 1 194 ? -4.298 17.633 18.448 1.00 94.12 194 LEU A O 1
ATOM 1570 N N . SER A 1 195 ? -2.960 17.151 20.197 1.00 91.69 195 SER A N 1
ATOM 1571 C CA . SER A 1 195 ? -2.500 18.513 20.481 1.00 91.69 195 SER A CA 1
ATOM 1572 C C . SER A 1 195 ? -0.976 18.595 20.516 1.00 91.69 195 SER A C 1
ATOM 1574 O O . SER A 1 195 ? -0.292 17.588 20.726 1.00 91.69 195 SER A O 1
ATOM 1576 N N . GLU A 1 196 ? -0.441 19.809 20.370 1.00 89.31 196 GLU A N 1
ATOM 1577 C CA . GLU A 1 196 ? 1.004 20.044 20.428 1.00 89.31 196 GLU A CA 1
ATOM 1578 C C . GLU A 1 196 ? 1.616 19.559 21.752 1.00 89.31 196 GLU A C 1
ATOM 1580 O O . GLU A 1 196 ? 2.657 18.899 21.758 1.00 89.31 196 GLU A O 1
ATOM 1585 N N . GLU A 1 197 ? 0.931 19.805 22.872 1.00 89.06 197 GLU A N 1
ATOM 1586 C CA . GLU A 1 197 ? 1.349 19.374 24.214 1.00 89.06 197 GLU A CA 1
ATOM 1587 C C . GLU A 1 197 ? 1.481 17.849 24.327 1.00 89.06 197 GLU A C 1
ATOM 1589 O O . GLU A 1 197 ? 2.330 17.325 25.053 1.00 89.06 197 GLU A O 1
ATOM 1594 N N . ASN A 1 198 ? 0.644 17.126 23.583 1.00 90.12 198 ASN A N 1
ATOM 1595 C CA . ASN A 1 198 ? 0.594 15.675 23.592 1.00 90.12 198 ASN A CA 1
ATOM 1596 C C . ASN A 1 198 ? 1.536 15.030 22.573 1.00 90.12 198 ASN A C 1
ATOM 1598 O O . ASN A 1 198 ? 1.746 13.823 22.676 1.00 90.12 198 ASN A O 1
ATOM 1602 N N . LEU A 1 199 ? 2.142 15.780 21.642 1.00 87.31 199 LEU A N 1
ATOM 1603 C CA . LEU A 1 199 ? 2.927 15.229 20.526 1.00 87.31 199 LEU A CA 1
ATOM 1604 C C . LEU A 1 199 ? 3.964 14.187 20.972 1.00 87.31 199 LEU A C 1
ATOM 1606 O O . LEU A 1 199 ? 4.049 13.112 20.391 1.00 87.31 199 LEU A O 1
ATOM 1610 N N . ARG A 1 200 ? 4.709 14.462 22.051 1.00 87.12 200 ARG A N 1
ATOM 1611 C CA . ARG A 1 200 ? 5.742 13.545 22.578 1.00 87.12 200 ARG A CA 1
ATOM 1612 C C . ARG A 1 200 ? 5.189 12.294 23.270 1.00 87.12 200 ARG A C 1
ATOM 1614 O O . ARG A 1 200 ? 5.954 11.391 23.589 1.00 87.12 200 ARG A O 1
ATOM 1621 N N . ARG A 1 201 ? 3.890 12.266 23.565 1.00 91.00 201 ARG A N 1
ATOM 1622 C CA . ARG A 1 201 ? 3.188 11.157 24.229 1.00 91.00 201 ARG A CA 1
ATOM 1623 C C . ARG A 1 201 ? 2.343 10.334 23.263 1.00 91.00 201 ARG A C 1
ATOM 1625 O O . ARG A 1 201 ? 1.888 9.264 23.656 1.00 91.00 201 ARG A O 1
ATOM 1632 N N . ILE A 1 202 ? 2.107 10.829 22.049 1.00 94.00 202 ILE A N 1
ATOM 1633 C CA . ILE A 1 202 ? 1.427 10.077 20.998 1.00 94.00 202 ILE A CA 1
ATOM 1634 C C . ILE A 1 202 ? 2.371 8.976 20.509 1.00 94.00 202 ILE A C 1
ATOM 1636 O O . ILE A 1 202 ? 3.525 9.240 20.174 1.00 94.00 202 ILE A O 1
ATOM 1640 N N . SER A 1 203 ? 1.873 7.743 20.472 1.00 95.38 203 SER A N 1
ATOM 1641 C CA . SER A 1 203 ? 2.613 6.609 19.923 1.00 95.38 203 SER A CA 1
ATOM 1642 C C . SER A 1 203 ? 2.376 6.507 18.417 1.00 95.38 203 SER A C 1
ATOM 1644 O O . SER A 1 203 ? 1.228 6.509 17.966 1.00 95.38 203 SER A O 1
ATOM 1646 N N . PHE A 1 204 ? 3.456 6.401 17.642 1.00 97.38 204 PHE A N 1
ATOM 1647 C CA . PHE A 1 204 ? 3.417 6.159 16.202 1.00 97.38 204 PHE A CA 1
ATOM 1648 C C . PHE A 1 204 ? 4.120 4.843 15.889 1.00 97.38 204 PHE A C 1
ATOM 1650 O O . PHE A 1 204 ? 5.291 4.666 16.223 1.00 97.38 204 PHE A O 1
ATOM 1657 N N . LEU A 1 205 ? 3.420 3.939 15.208 1.00 97.69 205 LEU A N 1
ATOM 1658 C CA . LEU A 1 205 ? 3.932 2.623 14.842 1.00 97.69 205 LEU A CA 1
ATOM 1659 C C . LEU A 1 205 ? 3.603 2.322 13.378 1.00 97.69 205 LEU A C 1
ATOM 1661 O O . LEU A 1 205 ? 2.518 2.627 12.885 1.00 97.69 205 LEU A O 1
ATOM 1665 N N . THR A 1 206 ? 4.542 1.728 12.650 1.00 96.75 206 THR A N 1
ATOM 1666 C CA . THR A 1 206 ? 4.384 1.414 11.225 1.00 96.75 206 THR A CA 1
ATOM 1667 C C . THR A 1 206 ? 4.997 0.064 10.871 1.00 96.75 206 THR A C 1
ATOM 1669 O O . THR A 1 206 ? 5.888 -0.434 11.550 1.00 96.75 206 THR A O 1
ATOM 1672 N N . SER A 1 207 ? 4.560 -0.525 9.756 1.00 92.12 207 SER A N 1
ATOM 1673 C CA . SER A 1 207 ? 5.353 -1.575 9.104 1.00 92.12 207 SER A CA 1
ATOM 1674 C C . SER A 1 207 ? 6.637 -1.006 8.486 1.00 92.12 207 SER A C 1
ATOM 1676 O O . SER A 1 207 ? 6.708 0.178 8.140 1.00 92.12 207 SER A O 1
ATOM 1678 N N . SER A 1 208 ? 7.611 -1.879 8.230 1.00 84.31 208 SER A N 1
ATOM 1679 C CA . SER A 1 208 ? 8.880 -1.564 7.556 1.00 84.31 208 SER A CA 1
ATOM 1680 C C . SER A 1 208 ? 8.713 -1.154 6.092 1.00 84.31 208 SER A C 1
ATOM 1682 O O . SER A 1 208 ? 9.664 -0.724 5.431 1.00 84.31 208 SER A O 1
ATOM 1684 N N . LYS A 1 209 ? 7.509 -1.299 5.522 1.00 81.50 209 LYS A N 1
ATOM 1685 C CA . LYS A 1 209 ? 7.270 -0.908 4.137 1.00 81.50 209 LYS A CA 1
ATOM 1686 C C . LYS A 1 209 ? 7.302 0.603 4.027 1.00 81.50 209 LYS A C 1
ATOM 1688 O O . LYS A 1 209 ? 6.471 1.297 4.593 1.00 81.50 209 LYS A O 1
ATOM 1693 N N . HIS A 1 210 ? 8.171 1.094 3.154 1.00 75.81 210 HIS A N 1
ATOM 1694 C CA . HIS A 1 210 ? 8.332 2.517 2.861 1.00 75.81 210 HIS A CA 1
ATOM 1695 C C . HIS A 1 210 ? 7.021 3.278 2.618 1.00 75.81 210 HIS A C 1
ATOM 1697 O O . HIS A 1 210 ? 6.884 4.416 3.040 1.00 75.81 210 HIS A O 1
ATOM 1703 N N . ARG A 1 211 ? 6.033 2.679 1.937 1.00 83.38 211 ARG A N 1
ATOM 1704 C CA . ARG A 1 211 ? 4.721 3.327 1.745 1.00 83.38 211 ARG A CA 1
ATOM 1705 C C . ARG A 1 211 ? 4.006 3.617 3.071 1.00 83.38 211 ARG A C 1
ATOM 1707 O O . ARG A 1 211 ? 3.304 4.613 3.151 1.00 83.38 211 ARG A O 1
ATOM 1714 N N . CYS A 1 212 ? 4.194 2.775 4.084 1.00 89.88 212 CYS A N 1
ATOM 1715 C CA . CYS A 1 212 ? 3.660 2.951 5.432 1.00 89.88 212 CYS A CA 1
ATOM 1716 C C . CYS A 1 212 ? 4.512 3.942 6.228 1.00 89.88 212 CYS A C 1
ATOM 1718 O O . CYS A 1 212 ? 3.950 4.867 6.801 1.00 89.88 212 CYS A O 1
ATOM 1720 N N . VAL A 1 213 ? 5.844 3.839 6.146 1.00 88.38 213 VAL A N 1
ATOM 1721 C CA . VAL A 1 213 ? 6.775 4.816 6.746 1.00 88.38 213 VAL A CA 1
ATOM 1722 C C . VAL A 1 213 ? 6.477 6.232 6.238 1.00 88.38 213 VAL A C 1
ATOM 1724 O O . VAL A 1 213 ? 6.142 7.122 7.007 1.00 88.38 213 VAL A O 1
ATOM 1727 N N . SER A 1 214 ? 6.423 6.422 4.920 1.00 87.06 214 SER A N 1
ATOM 1728 C CA . SER A 1 214 ? 6.063 7.710 4.320 1.00 87.06 214 SER A CA 1
ATOM 1729 C C . SER A 1 214 ? 4.634 8.158 4.652 1.00 87.06 214 SER A C 1
ATOM 1731 O O . SER A 1 214 ? 4.351 9.349 4.555 1.00 87.06 214 SER A O 1
ATOM 1733 N N . SER A 1 215 ? 3.721 7.237 4.970 1.00 93.50 215 SER A N 1
ATOM 1734 C CA . SER A 1 215 ? 2.347 7.569 5.369 1.00 93.50 215 SER A CA 1
ATOM 1735 C C . SER A 1 215 ? 2.301 8.069 6.816 1.00 93.50 215 SER A C 1
ATOM 1737 O O . SER A 1 215 ? 1.643 9.070 7.085 1.00 93.50 215 SER A O 1
ATOM 1739 N N . VAL A 1 216 ? 3.035 7.429 7.737 1.00 95.31 216 VAL A N 1
ATOM 1740 C CA . VAL A 1 216 ? 3.118 7.871 9.140 1.00 95.31 216 VAL A CA 1
ATOM 1741 C C . VAL A 1 216 ? 3.929 9.158 9.287 1.00 95.31 216 VAL A C 1
ATOM 1743 O O . VAL A 1 216 ? 3.597 9.997 10.119 1.00 95.31 216 VAL A O 1
ATOM 1746 N N . GLU A 1 217 ? 4.953 9.359 8.456 1.00 93.25 217 GLU A N 1
ATOM 1747 C CA . GLU A 1 217 ? 5.685 10.627 8.375 1.00 93.25 217 GLU A CA 1
ATOM 1748 C C . GLU A 1 217 ? 4.782 11.757 7.883 1.00 93.25 217 GLU A C 1
ATOM 1750 O O . GLU A 1 217 ? 4.735 12.802 8.516 1.00 93.25 217 GLU A O 1
ATOM 1755 N N . ALA A 1 218 ? 4.010 11.544 6.809 1.00 93.19 218 ALA A N 1
ATOM 1756 C CA . ALA A 1 218 ? 3.077 12.556 6.307 1.00 93.19 218 ALA A CA 1
ATOM 1757 C C . ALA A 1 218 ? 1.993 12.918 7.340 1.00 93.19 218 ALA A C 1
ATOM 1759 O O . ALA A 1 218 ? 1.602 14.077 7.451 1.00 93.19 218 ALA A O 1
ATOM 1760 N N . PHE A 1 219 ? 1.538 11.938 8.127 1.00 95.69 219 PHE A N 1
ATOM 1761 C CA . PHE A 1 219 ? 0.605 12.174 9.227 1.00 95.69 219 PHE A CA 1
ATOM 1762 C C . PHE A 1 219 ? 1.240 13.033 10.339 1.00 95.69 219 PHE A C 1
ATOM 1764 O O . PHE A 1 219 ? 0.627 13.986 10.815 1.00 95.69 219 PHE A O 1
ATOM 1771 N N . GLN A 1 220 ? 2.479 12.729 10.742 1.00 94.81 220 GLN A N 1
ATOM 1772 C CA . GLN A 1 220 ? 3.224 13.502 11.747 1.00 94.81 220 GLN A CA 1
ATOM 1773 C C . GLN A 1 220 ? 3.565 14.917 11.271 1.00 94.81 220 GLN A C 1
ATOM 1775 O O . GLN A 1 220 ? 3.469 15.865 12.048 1.00 94.81 220 GLN A O 1
ATOM 1780 N N . GLU A 1 221 ? 3.970 15.053 10.009 1.00 92.19 221 GLU A N 1
ATOM 1781 C CA . GLU A 1 221 ? 4.256 16.328 9.346 1.00 92.19 221 GLU A CA 1
ATOM 1782 C C . GLU A 1 221 ? 3.031 17.244 9.407 1.00 92.19 221 GLU A C 1
ATOM 1784 O O . GLU A 1 221 ? 3.133 18.386 9.847 1.00 92.19 221 GLU A O 1
ATOM 1789 N N . ALA A 1 222 ? 1.854 16.714 9.073 1.00 91.88 222 ALA A N 1
ATOM 1790 C CA . ALA A 1 222 ? 0.599 17.454 9.108 1.00 91.88 222 ALA A CA 1
ATOM 1791 C C . ALA A 1 222 ? 0.218 17.961 10.499 1.00 91.88 222 ALA A C 1
ATOM 1793 O O . ALA A 1 222 ? -0.165 19.120 10.642 1.00 91.88 222 ALA A O 1
ATOM 1794 N N . LEU A 1 223 ? 0.350 17.120 11.531 1.00 92.00 223 LEU A N 1
ATOM 1795 C CA . LEU A 1 223 ? 0.099 17.543 12.911 1.00 92.00 223 LEU A CA 1
ATOM 1796 C C . LEU A 1 223 ? 1.035 18.689 13.318 1.00 92.00 223 LEU A C 1
ATOM 1798 O O . LEU A 1 223 ? 0.591 19.698 13.855 1.00 92.00 223 LEU A O 1
ATOM 1802 N N . GLN A 1 224 ? 2.326 18.565 13.009 1.00 90.88 224 GLN A N 1
ATOM 1803 C CA . GLN A 1 224 ? 3.334 19.565 13.363 1.00 90.88 224 GLN A CA 1
ATOM 1804 C C . GLN A 1 224 ? 3.150 20.887 12.614 1.00 90.88 224 GLN A C 1
ATOM 1806 O O . GLN A 1 224 ? 3.276 21.952 13.220 1.00 90.88 224 GLN A O 1
ATOM 1811 N N . TRP A 1 225 ? 2.813 20.836 11.325 1.00 86.38 225 TRP A N 1
ATOM 1812 C CA . TRP A 1 225 ? 2.492 22.028 10.539 1.00 86.38 225 TRP A CA 1
ATOM 1813 C C . TRP A 1 225 ? 1.209 22.698 11.013 1.00 86.38 225 TRP A C 1
ATOM 1815 O O . TRP A 1 225 ? 1.160 23.925 11.096 1.00 86.38 225 TRP A O 1
ATOM 1825 N N . HIS A 1 226 ? 0.193 21.914 11.381 1.00 83.12 226 HIS A N 1
ATOM 1826 C CA . HIS A 1 226 ? -1.038 22.445 11.961 1.00 83.12 226 HIS A CA 1
ATOM 1827 C C . HIS A 1 226 ? -0.773 23.231 13.257 1.00 83.12 226 HIS A C 1
ATOM 1829 O O . HIS A 1 226 ? -1.475 24.199 13.539 1.00 83.12 226 HIS A O 1
ATOM 1835 N N . TRP A 1 227 ? 0.275 22.872 14.003 1.00 84.50 227 TRP A N 1
ATOM 1836 C CA . TRP A 1 227 ? 0.722 23.581 15.208 1.00 84.50 227 TRP A CA 1
ATOM 1837 C C . TRP A 1 227 ? 1.841 24.610 14.960 1.00 84.50 227 TRP A C 1
ATOM 1839 O O . TRP A 1 227 ? 2.424 25.126 15.906 1.00 84.50 227 TRP A O 1
ATOM 1849 N N . GLY A 1 228 ? 2.141 24.948 13.702 1.00 81.50 228 GLY A N 1
ATOM 1850 C CA . GLY A 1 228 ? 3.040 26.056 13.356 1.00 81.50 228 GLY A CA 1
ATOM 1851 C C . GLY A 1 228 ? 4.538 25.736 13.364 1.00 81.50 228 GLY A C 1
ATOM 1852 O O . GLY A 1 228 ? 5.350 26.662 13.352 1.00 81.50 228 GLY A O 1
ATOM 1853 N N . ARG A 1 229 ? 4.938 24.457 13.358 1.00 80.25 229 ARG A N 1
ATOM 1854 C CA . ARG A 1 229 ? 6.355 24.071 13.224 1.00 80.25 229 ARG A CA 1
ATOM 1855 C C . ARG A 1 229 ? 6.826 24.164 11.774 1.00 80.25 229 ARG A C 1
ATOM 1857 O O . ARG A 1 229 ? 6.137 23.709 10.865 1.00 80.25 229 ARG A O 1
ATOM 1864 N N . SER A 1 230 ? 8.024 24.713 11.568 1.00 67.81 230 SER A N 1
ATOM 1865 C CA . SER A 1 230 ? 8.641 24.874 10.241 1.00 67.81 230 SER A CA 1
ATOM 1866 C C . SER A 1 230 ? 9.375 23.627 9.743 1.00 67.81 230 SER A C 1
ATOM 1868 O O . SER A 1 230 ? 9.495 23.435 8.537 1.00 67.81 230 SER A O 1
ATOM 1870 N N . GLU A 1 231 ? 9.850 22.777 10.655 1.00 73.44 231 GLU A N 1
ATOM 1871 C CA . GLU A 1 231 ? 10.514 21.508 10.345 1.00 73.44 231 GLU A CA 1
ATOM 1872 C C . GLU A 1 231 ? 9.805 20.366 11.074 1.00 73.44 231 GLU A C 1
ATOM 1874 O O . GLU A 1 231 ? 9.452 20.490 12.249 1.00 73.44 231 GLU A O 1
ATOM 1879 N N . ALA A 1 232 ? 9.564 19.269 10.355 1.00 74.44 232 ALA A N 1
ATOM 1880 C CA . ALA A 1 232 ? 8.914 18.089 10.903 1.00 74.44 232 ALA A CA 1
ATOM 1881 C C . ALA A 1 232 ? 9.964 17.130 11.478 1.00 74.44 232 ALA A C 1
ATOM 1883 O O . ALA A 1 232 ? 10.829 16.634 10.754 1.00 74.44 232 ALA A O 1
ATOM 1884 N N . GLU A 1 233 ? 9.858 16.841 12.772 1.00 81.81 233 GLU A N 1
ATOM 1885 C CA . GLU A 1 233 ? 10.600 15.760 13.419 1.00 81.81 233 GLU A CA 1
ATOM 1886 C C . GLU A 1 233 ? 9.767 14.478 13.370 1.00 81.81 233 GLU A C 1
ATOM 1888 O O . GLU A 1 233 ? 8.573 14.487 13.670 1.00 81.81 233 GLU A O 1
ATOM 1893 N N . TYR A 1 234 ? 10.388 13.358 13.009 1.00 85.25 234 TYR A N 1
ATOM 1894 C CA . TYR A 1 234 ? 9.702 12.071 12.934 1.00 85.25 234 TYR A CA 1
ATOM 1895 C C . TYR A 1 234 ? 10.176 11.158 14.057 1.00 85.25 234 TYR A C 1
ATOM 1897 O O . TYR A 1 234 ? 11.370 10.901 14.194 1.00 85.25 234 TYR A O 1
ATOM 1905 N N . SER A 1 235 ? 9.232 10.625 14.828 1.00 90.56 235 SER A N 1
ATOM 1906 C CA . SER A 1 235 ? 9.499 9.629 15.862 1.00 90.56 235 SER A CA 1
ATOM 1907 C C . SER A 1 235 ? 8.456 8.527 15.752 1.00 90.56 235 SER A C 1
ATOM 1909 O O . SER A 1 235 ? 7.293 8.726 16.096 1.00 90.56 235 SER A O 1
ATOM 1911 N N . HIS A 1 236 ? 8.859 7.377 15.214 1.00 93.88 236 HIS A N 1
ATOM 1912 C CA . HIS A 1 236 ? 7.978 6.230 15.026 1.00 93.88 236 HIS A CA 1
ATOM 1913 C C . HIS A 1 236 ? 8.730 4.910 15.198 1.00 93.88 236 HIS A C 1
ATOM 1915 O O . HIS A 1 236 ? 9.916 4.804 14.888 1.00 93.88 236 HIS A O 1
ATOM 1921 N N . GLU A 1 237 ? 8.014 3.895 15.669 1.00 95.94 237 GLU A N 1
ATOM 1922 C CA . GLU A 1 237 ? 8.509 2.530 15.804 1.00 95.94 237 GLU A CA 1
ATOM 1923 C C . GLU A 1 237 ? 8.166 1.708 14.555 1.00 95.94 237 GLU A C 1
ATOM 1925 O O . 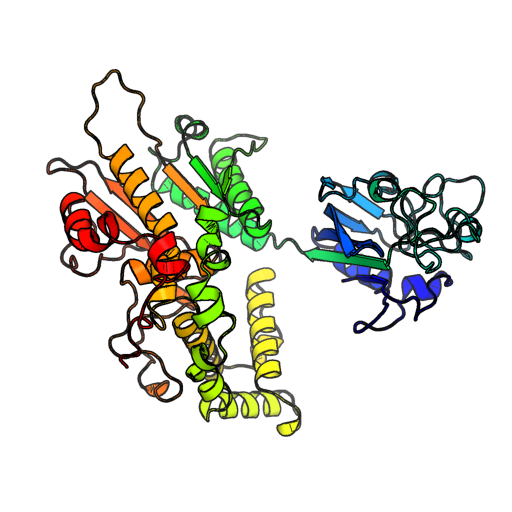GLU A 1 237 ? 7.080 1.835 13.981 1.00 95.94 237 GLU A O 1
ATOM 1930 N N . VAL A 1 238 ? 9.095 0.852 14.128 1.00 92.12 238 VAL A N 1
ATOM 1931 C CA . VAL A 1 238 ? 8.866 -0.111 13.047 1.00 92.12 238 VAL A CA 1
ATOM 1932 C C . VAL A 1 238 ? 8.650 -1.493 13.655 1.00 92.12 238 VAL A C 1
ATOM 1934 O O . VAL A 1 238 ? 9.589 -2.077 14.187 1.00 92.12 238 VAL A O 1
ATOM 1937 N N . ASP A 1 239 ? 7.437 -2.033 13.526 1.00 94.88 239 ASP A N 1
ATOM 1938 C CA . ASP A 1 239 ? 7.064 -3.346 14.066 1.00 94.88 239 ASP A CA 1
ATOM 1939 C C . ASP A 1 239 ? 6.300 -4.170 13.015 1.00 94.88 239 ASP A C 1
ATOM 1941 O O . ASP A 1 239 ? 5.080 -4.080 12.839 1.00 94.88 239 ASP A O 1
ATOM 1945 N N . ASP A 1 240 ? 7.044 -5.005 12.289 1.00 90.44 240 ASP A N 1
ATOM 1946 C CA . ASP A 1 240 ? 6.473 -5.939 11.318 1.00 90.44 240 ASP A CA 1
ATOM 1947 C C . ASP A 1 240 ? 5.789 -7.143 11.977 1.00 90.44 240 ASP A C 1
ATOM 1949 O O . ASP A 1 240 ? 4.951 -7.784 11.339 1.00 90.44 240 ASP A O 1
ATOM 1953 N N . GLU A 1 241 ? 6.097 -7.453 13.237 1.00 92.31 241 GLU A N 1
ATOM 1954 C CA . GLU A 1 241 ? 5.424 -8.532 13.955 1.00 92.31 241 GLU A CA 1
ATOM 1955 C C . GLU A 1 241 ? 3.956 -8.185 14.189 1.00 92.31 241 GLU A C 1
ATOM 1957 O O . GLU A 1 241 ? 3.075 -9.019 13.963 1.00 92.31 241 GLU A O 1
ATOM 1962 N N . LEU A 1 242 ? 3.701 -6.932 14.566 1.00 95.75 242 LEU A N 1
ATOM 1963 C CA . LEU A 1 242 ? 2.366 -6.400 14.790 1.00 95.75 242 LEU A CA 1
ATOM 1964 C C . LEU A 1 242 ? 1.665 -5.975 13.496 1.00 95.75 242 LEU A C 1
ATOM 1966 O O . LEU A 1 242 ? 0.461 -6.184 13.358 1.00 95.75 242 LEU A O 1
ATOM 1970 N N . MET A 1 243 ? 2.387 -5.388 12.536 1.00 95.94 243 MET A N 1
ATOM 1971 C CA . MET A 1 243 ? 1.762 -4.801 11.339 1.00 95.94 243 MET A CA 1
ATOM 1972 C C . MET A 1 243 ? 1.725 -5.729 10.125 1.00 95.94 243 MET A C 1
ATOM 1974 O O . MET A 1 243 ? 0.953 -5.483 9.192 1.00 95.94 243 MET A O 1
ATOM 1978 N N . ARG A 1 244 ? 2.524 -6.802 10.115 1.00 94.00 244 ARG A N 1
ATOM 1979 C CA . ARG A 1 244 ? 2.609 -7.795 9.025 1.00 94.00 244 ARG A CA 1
ATOM 1980 C C . ARG A 1 244 ? 2.513 -9.235 9.543 1.00 94.00 244 ARG A C 1
ATOM 1982 O O . ARG A 1 244 ? 3.071 -10.153 8.941 1.00 94.00 244 ARG A O 1
ATOM 1989 N N . PHE A 1 245 ? 1.733 -9.448 10.607 1.00 94.00 245 PHE A N 1
ATOM 1990 C CA . PHE A 1 245 ? 1.466 -10.764 11.211 1.00 94.00 245 PHE A CA 1
ATOM 1991 C C . PHE A 1 245 ? 1.112 -11.861 10.186 1.00 94.00 245 PHE A C 1
ATOM 1993 O O . PHE A 1 245 ? 1.493 -13.019 10.350 1.00 94.00 245 PHE A O 1
ATOM 2000 N N . PHE A 1 246 ? 0.432 -11.504 9.091 1.00 90.19 246 PHE A N 1
ATOM 2001 C CA . PHE A 1 246 ? -0.032 -12.439 8.063 1.00 90.19 246 PHE A CA 1
ATOM 2002 C C . PHE A 1 246 ? 1.112 -13.130 7.307 1.00 90.19 246 PHE A C 1
ATOM 2004 O O . PHE A 1 246 ? 0.925 -14.232 6.801 1.00 90.19 246 PHE A O 1
ATOM 2011 N N . GLU A 1 247 ? 2.304 -12.532 7.243 1.00 87.88 247 GLU A N 1
ATOM 2012 C CA . GLU A 1 247 ? 3.469 -13.164 6.605 1.00 87.88 247 GLU A CA 1
ATOM 2013 C C . GLU A 1 247 ? 4.128 -14.217 7.495 1.00 87.88 247 GLU A C 1
ATOM 2015 O O . GLU A 1 247 ? 4.772 -15.137 6.994 1.00 87.88 247 GLU A O 1
ATOM 2020 N N . ARG A 1 248 ? 3.952 -14.085 8.814 1.00 89.44 248 ARG A N 1
ATOM 2021 C CA . ARG A 1 248 ? 4.512 -14.987 9.829 1.00 89.44 248 ARG A CA 1
ATOM 2022 C C . ARG A 1 248 ? 3.544 -16.108 10.198 1.00 89.44 248 ARG A C 1
ATOM 2024 O O . ARG A 1 248 ? 3.941 -17.090 10.814 1.00 89.44 248 ARG A O 1
ATOM 2031 N N . CYS A 1 249 ? 2.275 -15.984 9.815 1.00 92.81 249 CYS A N 1
ATOM 2032 C CA . CYS A 1 249 ? 1.263 -16.974 10.133 1.00 92.81 249 CYS A CA 1
ATOM 2033 C C . CYS A 1 249 ? 1.360 -18.186 9.193 1.00 92.81 249 CYS A C 1
ATOM 2035 O O . CYS A 1 249 ? 0.798 -18.176 8.097 1.00 92.81 249 CYS A O 1
ATOM 2037 N N . ARG A 1 250 ? 2.068 -19.246 9.600 1.00 92.69 250 ARG A N 1
ATOM 2038 C CA . ARG A 1 250 ? 2.325 -20.419 8.744 1.00 92.69 250 ARG A CA 1
ATOM 2039 C C . ARG A 1 250 ? 1.041 -21.069 8.215 1.00 92.69 250 ARG A C 1
ATOM 2041 O O . ARG A 1 250 ? 0.943 -21.304 7.015 1.00 92.69 250 ARG A O 1
ATOM 2048 N N . GLY A 1 251 ? 0.044 -21.289 9.070 1.00 90.62 251 GLY A N 1
ATOM 2049 C CA . GLY A 1 251 ? -1.249 -21.867 8.699 1.00 90.62 251 GLY A CA 1
ATOM 2050 C C . GLY A 1 251 ? -1.993 -21.026 7.661 1.00 90.62 251 GLY A C 1
ATOM 2051 O O . GLY A 1 251 ? -2.596 -21.570 6.740 1.00 90.62 251 GLY A O 1
ATOM 2052 N N . TYR A 1 252 ? -1.879 -19.699 7.741 1.00 93.06 252 TYR A N 1
ATOM 2053 C CA . TYR A 1 252 ? -2.398 -18.797 6.718 1.00 93.06 252 TYR A CA 1
ATOM 2054 C C . TYR A 1 252 ? -1.600 -18.896 5.407 1.00 93.06 252 TYR A C 1
ATOM 2056 O O . TYR A 1 252 ? -2.172 -19.026 4.322 1.00 93.06 252 TYR A O 1
ATOM 2064 N N . VAL A 1 253 ? -0.268 -18.859 5.492 1.00 91.50 253 VAL A N 1
ATOM 2065 C CA . VAL A 1 253 ? 0.616 -18.901 4.320 1.00 91.50 253 VAL A CA 1
ATOM 2066 C C . VAL A 1 253 ? 0.454 -20.213 3.549 1.00 91.50 253 VAL A C 1
ATOM 2068 O O . VAL A 1 253 ? 0.356 -20.200 2.324 1.00 91.50 253 VAL A O 1
ATOM 2071 N N . GLU A 1 254 ? 0.416 -21.345 4.245 1.00 90.88 254 GLU A N 1
ATOM 2072 C CA . GLU A 1 254 ? 0.269 -22.670 3.638 1.00 90.88 254 GLU A CA 1
ATOM 2073 C C . GLU A 1 254 ? -1.181 -22.956 3.234 1.00 90.88 254 GLU A C 1
ATOM 2075 O O . GLU A 1 254 ? -1.418 -23.436 2.127 1.00 90.88 254 GLU A O 1
ATOM 2080 N N . GLY A 1 255 ? -2.148 -22.630 4.096 1.00 89.81 255 GLY A N 1
ATOM 2081 C CA . GLY A 1 255 ? -3.561 -22.955 3.896 1.00 89.81 255 GLY A CA 1
ATOM 2082 C C . GLY A 1 255 ? -4.307 -22.027 2.938 1.00 89.81 255 GLY A C 1
ATOM 2083 O O . GLY A 1 255 ? -5.288 -22.464 2.337 1.00 89.81 255 GLY A O 1
ATOM 2084 N N . VAL A 1 256 ? -3.841 -20.783 2.763 1.00 93.06 256 VAL A N 1
ATOM 2085 C CA . VAL A 1 256 ? -4.517 -19.752 1.954 1.00 93.06 256 VAL A CA 1
ATOM 2086 C C . VAL A 1 256 ? -3.587 -19.128 0.914 1.00 93.06 256 VAL A C 1
ATOM 2088 O O . VAL A 1 256 ? -3.876 -19.210 -0.275 1.00 93.06 256 VAL A O 1
ATOM 2091 N N . GLU A 1 257 ? -2.463 -18.518 1.313 1.00 88.19 257 GLU A N 1
ATOM 2092 C CA . GLU A 1 257 ? -1.621 -17.737 0.380 1.00 88.19 257 GLU A CA 1
ATOM 2093 C C . GLU A 1 257 ? -1.018 -18.604 -0.736 1.00 88.19 257 GLU A C 1
ATOM 2095 O O . GLU A 1 257 ? -1.031 -18.212 -1.904 1.00 88.19 257 GLU A O 1
ATOM 2100 N N . LYS A 1 258 ? -0.498 -19.785 -0.383 1.00 87.69 258 LYS A N 1
ATOM 2101 C CA . LYS A 1 258 ? 0.100 -20.748 -1.322 1.00 87.69 258 LYS A CA 1
ATOM 2102 C C . LYS A 1 258 ? -0.899 -21.791 -1.828 1.00 87.69 258 LYS A C 1
ATOM 2104 O O . LYS A 1 258 ? -0.580 -22.541 -2.752 1.00 87.69 258 LYS A O 1
ATOM 2109 N N . ASN A 1 259 ? -2.096 -21.848 -1.249 1.00 89.69 259 ASN A N 1
ATOM 2110 C CA . ASN A 1 259 ? -3.094 -22.845 -1.597 1.00 89.69 259 ASN A CA 1
ATOM 2111 C C . ASN A 1 259 ? -3.963 -22.382 -2.772 1.00 89.69 259 ASN A C 1
ATOM 2113 O O . ASN A 1 259 ? -4.774 -21.464 -2.662 1.00 89.69 259 ASN A O 1
ATOM 2117 N N . ARG A 1 260 ? -3.855 -23.083 -3.903 1.00 83.88 260 ARG A N 1
ATOM 2118 C CA . ARG A 1 260 ? -4.625 -22.765 -5.114 1.00 83.88 260 ARG A CA 1
ATOM 2119 C C . ARG A 1 260 ? -6.131 -22.973 -4.944 1.00 83.88 260 ARG A C 1
ATOM 2121 O O . ARG A 1 260 ? -6.897 -22.303 -5.629 1.00 83.88 260 ARG A O 1
ATOM 2128 N N . THR A 1 261 ? -6.568 -23.870 -4.056 1.00 91.06 261 THR A N 1
ATOM 2129 C CA . THR A 1 261 ? -8.004 -24.114 -3.837 1.00 91.06 261 THR A CA 1
ATOM 2130 C C . THR A 1 261 ? -8.652 -23.030 -2.982 1.00 91.06 261 THR A C 1
ATOM 2132 O O . THR A 1 261 ? -9.848 -22.788 -3.120 1.00 91.06 261 THR A O 1
ATOM 2135 N N . ALA A 1 262 ? -7.872 -22.306 -2.173 1.00 91.31 262 ALA A N 1
ATOM 2136 C CA . ALA A 1 262 ? -8.384 -21.257 -1.294 1.00 91.31 262 ALA A CA 1
ATOM 2137 C C . ALA A 1 262 ? -9.012 -20.075 -2.053 1.00 91.31 262 ALA A C 1
ATOM 2139 O O . ALA A 1 262 ? -9.828 -19.354 -1.486 1.00 91.31 262 ALA A O 1
ATOM 2140 N N . LEU A 1 263 ? -8.655 -19.892 -3.332 1.00 93.31 263 LEU A N 1
ATOM 2141 C CA . LEU A 1 263 ? -9.180 -18.850 -4.222 1.00 93.31 263 LEU A CA 1
ATOM 2142 C C . LEU A 1 263 ? -9.985 -19.425 -5.395 1.00 93.31 263 LEU A C 1
ATOM 2144 O O . LEU A 1 263 ? -10.118 -18.774 -6.433 1.00 93.31 263 LEU A O 1
ATOM 2148 N N . GLN A 1 264 ? -10.533 -20.635 -5.250 1.00 95.44 264 GLN A N 1
ATOM 2149 C CA . GLN A 1 264 ? -11.266 -21.302 -6.328 1.00 95.44 264 GLN A CA 1
ATOM 2150 C C . GLN A 1 264 ? -12.443 -20.460 -6.846 1.00 95.44 264 GLN A C 1
ATOM 2152 O O . GLN A 1 264 ? -12.671 -20.413 -8.053 1.00 95.44 264 GLN A O 1
ATOM 2157 N N . GLU A 1 265 ? -13.159 -19.758 -5.964 1.00 96.62 265 GLU A N 1
ATOM 2158 C CA . GLU A 1 265 ? -14.258 -18.871 -6.362 1.00 96.62 265 GLU A CA 1
ATOM 2159 C C . GLU A 1 265 ? -13.779 -17.717 -7.254 1.00 96.62 265 GLU A C 1
ATOM 2161 O O . GLU A 1 265 ? -14.441 -17.371 -8.229 1.00 96.62 265 GLU A O 1
ATOM 2166 N N . VAL A 1 266 ? -12.584 -17.175 -7.003 1.00 95.50 266 VAL A N 1
ATOM 2167 C CA . VAL A 1 266 ? -11.991 -16.119 -7.838 1.00 95.50 266 VAL A CA 1
ATOM 2168 C C . VAL A 1 266 ? -11.710 -16.637 -9.243 1.00 95.50 266 VAL A C 1
ATOM 2170 O O . VAL A 1 266 ? -12.045 -15.973 -10.222 1.00 95.50 266 VAL A O 1
ATOM 2173 N N . GLU A 1 267 ? -11.134 -17.836 -9.351 1.00 95.38 267 GLU A N 1
ATOM 2174 C CA . GLU A 1 267 ? -10.825 -18.437 -10.651 1.00 95.38 267 GLU A CA 1
ATOM 2175 C C . GLU A 1 267 ? -12.077 -18.857 -11.420 1.00 95.38 267 GLU A C 1
ATOM 2177 O O . GLU A 1 267 ? -12.146 -18.640 -12.631 1.00 95.38 267 GLU A O 1
ATOM 2182 N N . LYS A 1 268 ? -13.098 -19.386 -10.735 1.00 97.44 268 LYS A N 1
ATOM 2183 C CA . LYS A 1 268 ? -14.405 -19.658 -11.348 1.00 97.44 268 LYS A CA 1
ATOM 2184 C C . LYS A 1 268 ? -15.028 -18.372 -11.895 1.00 97.44 268 LYS A C 1
ATOM 2186 O O . LYS A 1 268 ? -15.440 -18.351 -13.048 1.00 97.44 268 LYS A O 1
ATOM 2191 N N . PHE A 1 269 ? -15.044 -17.291 -11.110 1.00 97.69 269 PHE A N 1
ATOM 2192 C CA . PHE A 1 269 ? -15.626 -16.015 -11.538 1.00 97.69 269 PHE A CA 1
ATOM 2193 C C . PHE A 1 269 ? -14.847 -15.376 -12.693 1.00 97.69 269 PHE A C 1
ATOM 2195 O O . PHE A 1 269 ? -15.435 -14.839 -13.628 1.00 97.69 269 PHE A O 1
ATOM 2202 N N . LYS A 1 270 ? -13.511 -15.475 -12.670 1.00 95.75 270 LYS A N 1
ATOM 2203 C CA . LYS A 1 270 ? -12.629 -14.973 -13.734 1.00 95.75 270 LYS A CA 1
ATOM 2204 C C . LYS A 1 270 ? -12.945 -15.581 -15.106 1.00 95.75 270 LYS A C 1
ATOM 2206 O O . LYS A 1 270 ? -12.785 -14.890 -16.109 1.00 95.75 270 LYS A O 1
ATOM 2211 N N . HIS A 1 271 ? -13.402 -16.833 -15.133 1.00 95.62 271 HIS A N 1
ATOM 2212 C CA . HIS A 1 271 ? -13.820 -17.555 -16.340 1.00 95.62 271 HIS A CA 1
ATOM 2213 C C . HIS A 1 271 ? -15.353 -17.655 -16.473 1.00 95.62 271 HIS A C 1
ATOM 2215 O O . HIS A 1 271 ? -15.851 -18.431 -17.287 1.00 95.62 271 HIS A O 1
ATOM 2221 N N . GLY A 1 272 ? -16.096 -16.896 -15.661 1.00 96.62 272 GLY A N 1
ATOM 2222 C CA . GLY A 1 272 ? -17.554 -16.852 -15.652 1.00 96.62 272 GLY A CA 1
ATOM 2223 C C . GLY A 1 272 ? -18.140 -15.951 -16.740 1.00 96.62 272 GLY A C 1
ATOM 2224 O O . GLY A 1 272 ? -17.434 -15.194 -17.414 1.00 96.62 272 GLY A O 1
ATOM 2225 N N . GLN A 1 273 ? -19.463 -16.014 -16.891 1.00 96.94 273 GLN A N 1
ATOM 2226 C CA . GLN A 1 273 ? -20.204 -15.301 -17.934 1.00 96.94 273 GLN A CA 1
ATOM 2227 C C . GLN A 1 273 ? -20.092 -13.775 -17.796 1.00 96.94 273 GLN A C 1
ATOM 2229 O O . GLN A 1 273 ? -20.037 -13.057 -18.795 1.00 96.94 273 GLN A O 1
ATOM 2234 N N . GLU A 1 274 ? -20.041 -13.269 -16.567 1.00 97.12 274 GLU A N 1
ATOM 2235 C CA . GLU A 1 274 ? -19.955 -11.847 -16.257 1.00 97.12 274 GLU A CA 1
ATOM 2236 C C . GLU A 1 274 ? -18.634 -11.262 -16.764 1.00 97.12 274 GLU A C 1
ATOM 2238 O O . GLU A 1 274 ? -18.634 -10.277 -17.506 1.00 97.12 274 GLU A O 1
ATOM 2243 N N . MET A 1 275 ? -17.512 -11.906 -16.422 1.00 96.94 275 MET A N 1
ATOM 2244 C CA . MET A 1 275 ? -16.176 -11.506 -16.874 1.00 96.94 275 MET A CA 1
ATOM 2245 C C . MET A 1 275 ? -16.003 -11.680 -18.382 1.00 96.94 275 MET A C 1
ATOM 2247 O O . MET A 1 275 ? -15.381 -10.833 -19.026 1.00 96.94 275 MET A O 1
ATOM 2251 N N . GLU A 1 276 ? -16.592 -12.725 -18.962 1.00 96.75 276 GLU A N 1
ATOM 2252 C CA . GLU A 1 276 ? -16.624 -12.915 -20.412 1.00 96.75 276 GLU A CA 1
ATOM 2253 C C . GLU A 1 276 ? -17.373 -11.776 -21.120 1.00 96.75 276 GLU A C 1
ATOM 2255 O O . GLU A 1 276 ? -16.938 -11.266 -22.156 1.00 96.75 276 GLU A O 1
ATOM 2260 N N . GLY A 1 277 ? -18.471 -11.309 -20.520 1.00 97.06 277 GLY A N 1
ATOM 2261 C CA . GLY A 1 277 ? -19.217 -10.145 -20.983 1.00 97.06 277 GLY A CA 1
ATOM 2262 C C . GLY A 1 277 ? -18.367 -8.874 -21.013 1.00 97.06 277 GLY A C 1
ATOM 2263 O O . GLY A 1 277 ? -18.365 -8.177 -22.031 1.00 97.06 277 GLY A O 1
ATOM 2264 N N . VAL A 1 278 ? -17.619 -8.603 -19.937 1.00 97.44 278 VAL A N 1
ATOM 2265 C CA . VAL A 1 278 ? -16.686 -7.462 -19.869 1.00 97.44 278 VAL A CA 1
ATOM 2266 C C . VAL A 1 278 ? -15.607 -7.599 -20.941 1.00 97.44 278 VAL A C 1
ATOM 2268 O O . VAL A 1 278 ? -15.379 -6.671 -21.712 1.00 97.44 278 VAL A O 1
ATOM 2271 N N . ARG A 1 279 ? -14.990 -8.781 -21.056 1.00 97.12 279 ARG A N 1
ATOM 2272 C CA . ARG A 1 279 ? -13.926 -9.056 -22.030 1.00 97.12 279 ARG A CA 1
ATOM 2273 C C . ARG A 1 279 ? -14.361 -8.775 -23.464 1.00 97.12 279 ARG A C 1
ATOM 2275 O O . ARG A 1 279 ? -13.621 -8.136 -24.209 1.00 97.12 279 ARG A O 1
ATOM 2282 N N . ARG A 1 280 ? -15.565 -9.207 -23.842 1.00 96.56 280 ARG A N 1
ATOM 2283 C CA . ARG A 1 280 ? -16.138 -8.938 -25.165 1.00 96.56 280 ARG A CA 1
ATOM 2284 C C . ARG A 1 280 ? -16.337 -7.447 -25.419 1.00 96.56 280 ARG A C 1
ATOM 2286 O O . ARG A 1 280 ? -15.844 -6.959 -26.431 1.00 96.56 280 ARG A O 1
ATOM 2293 N N . ARG A 1 281 ? -16.962 -6.716 -24.490 1.00 96.19 281 ARG A N 1
ATOM 2294 C CA . ARG A 1 281 ? -17.166 -5.262 -24.633 1.00 96.19 281 ARG A CA 1
ATOM 2295 C C . ARG A 1 281 ? -15.845 -4.494 -24.699 1.00 96.19 281 ARG A C 1
ATOM 2297 O O . ARG A 1 281 ? -15.700 -3.593 -25.520 1.00 96.19 281 ARG A O 1
ATOM 2304 N N . THR A 1 282 ? -14.855 -4.863 -23.884 1.00 96.19 282 THR A N 1
ATOM 2305 C CA . THR A 1 282 ? -13.517 -4.255 -23.936 1.00 96.19 282 THR A CA 1
ATOM 2306 C C . THR A 1 282 ? -12.826 -4.530 -25.275 1.00 96.19 282 THR A C 1
ATOM 2308 O O . THR A 1 282 ? -12.244 -3.616 -25.855 1.00 96.19 282 THR A O 1
ATOM 2311 N N . ALA A 1 283 ? -12.908 -5.758 -25.800 1.00 95.62 283 ALA A N 1
ATOM 2312 C CA . ALA A 1 283 ? -12.336 -6.107 -27.102 1.00 95.62 283 ALA A CA 1
ATOM 2313 C C . ALA A 1 283 ? -12.999 -5.333 -28.255 1.00 95.62 283 ALA A C 1
ATOM 2315 O O . ALA A 1 283 ? -12.294 -4.814 -29.120 1.00 95.62 283 ALA A O 1
ATOM 2316 N N . GLU A 1 284 ? -14.329 -5.193 -28.227 1.00 95.06 284 GLU A N 1
ATOM 2317 C CA . GLU A 1 284 ? -15.099 -4.392 -29.188 1.00 95.06 284 GLU A CA 1
ATOM 2318 C C . GLU A 1 284 ? -14.676 -2.917 -29.162 1.00 95.06 284 GLU A C 1
ATOM 2320 O O . GLU A 1 284 ? -14.366 -2.354 -30.211 1.00 95.06 284 GLU A O 1
ATOM 2325 N N . ARG A 1 285 ? -14.567 -2.308 -27.971 1.00 95.00 285 ARG A N 1
ATOM 2326 C CA . ARG A 1 285 ? -14.105 -0.915 -27.806 1.00 95.00 285 ARG A CA 1
ATOM 2327 C C . ARG A 1 285 ? -12.672 -0.697 -28.306 1.00 95.00 285 ARG A C 1
ATOM 2329 O O . ARG A 1 285 ? -12.359 0.385 -28.790 1.00 95.00 285 ARG A O 1
ATOM 2336 N N . LEU A 1 286 ? -11.810 -1.711 -28.201 1.00 94.25 286 LEU A N 1
ATOM 2337 C CA . LEU A 1 286 ? -10.426 -1.668 -28.689 1.00 94.25 286 LEU A CA 1
ATOM 2338 C C . LEU A 1 286 ? -10.282 -2.029 -30.176 1.00 94.25 286 LEU A C 1
ATOM 2340 O O . LEU A 1 286 ? -9.189 -1.890 -30.722 1.00 94.25 286 LEU A O 1
ATOM 2344 N N . GLY A 1 287 ? -11.334 -2.535 -30.828 1.00 94.75 287 GLY A N 1
ATOM 2345 C CA . GLY A 1 287 ? -11.245 -3.073 -32.188 1.00 94.75 287 GLY A CA 1
ATOM 2346 C C . GLY A 1 287 ? -10.330 -4.301 -32.301 1.00 94.75 287 GLY A C 1
ATOM 2347 O O . GLY A 1 287 ? -9.725 -4.528 -33.348 1.00 94.75 287 GLY A O 1
ATOM 2348 N N . LEU A 1 288 ? -10.185 -5.084 -31.224 1.00 94.12 288 LEU A N 1
ATOM 2349 C CA . LEU A 1 288 ? -9.302 -6.252 -31.173 1.00 94.12 288 LEU A CA 1
ATOM 2350 C C . LEU A 1 288 ? -10.087 -7.567 -31.261 1.00 94.12 288 LEU A C 1
ATOM 2352 O O . LEU A 1 288 ? -11.173 -7.682 -30.692 1.00 94.12 288 LEU A O 1
ATOM 2356 N N . PRO A 1 289 ? -9.524 -8.617 -31.890 1.00 93.31 289 PRO A N 1
ATOM 2357 C CA . PRO A 1 289 ? -10.109 -9.946 -31.822 1.00 93.31 289 PRO A CA 1
ATOM 2358 C C . PRO A 1 289 ? -10.188 -10.436 -30.376 1.00 93.31 289 PRO A C 1
ATOM 2360 O O . PRO A 1 289 ? -9.181 -10.496 -29.670 1.00 93.31 289 PRO A O 1
ATOM 2363 N N . HIS A 1 290 ? -11.378 -10.863 -29.967 1.00 90.69 290 HIS A N 1
ATOM 2364 C CA . HIS A 1 290 ? -11.679 -11.295 -28.604 1.00 90.69 290 HIS A CA 1
ATOM 2365 C C . HIS A 1 290 ? -10.694 -12.335 -28.030 1.00 90.69 290 HIS A C 1
ATOM 2367 O O . HIS A 1 290 ? -10.295 -12.241 -26.874 1.00 90.69 290 HIS A O 1
ATOM 2373 N N . HIS A 1 291 ? -10.235 -13.294 -28.842 1.00 90.12 291 HIS A N 1
ATOM 2374 C CA . HIS A 1 291 ? -9.292 -14.335 -28.407 1.00 90.12 291 HIS A CA 1
ATOM 2375 C C . HIS A 1 291 ? -7.908 -13.797 -27.999 1.00 90.12 291 HIS A C 1
ATOM 2377 O O . HIS A 1 291 ? -7.166 -14.498 -27.317 1.00 90.12 291 HIS A O 1
ATOM 2383 N N . ARG A 1 292 ? -7.542 -12.576 -28.418 1.00 90.12 292 ARG A N 1
ATOM 2384 C CA . ARG A 1 292 ? -6.275 -11.932 -28.034 1.00 90.12 292 ARG A CA 1
ATOM 2385 C C . ARG A 1 292 ? -6.340 -11.267 -26.665 1.00 90.12 292 ARG A C 1
ATOM 2387 O O . ARG A 1 292 ? -5.296 -10.938 -26.109 1.00 90.12 292 ARG A O 1
ATOM 2394 N N . LEU A 1 293 ? -7.541 -11.057 -26.132 1.00 93.19 293 LEU A N 1
ATOM 2395 C CA . LEU A 1 293 ? -7.738 -10.420 -24.844 1.00 93.19 293 LEU A CA 1
ATOM 2396 C C . LEU A 1 293 ? -7.969 -11.497 -23.781 1.00 93.19 293 LEU A C 1
ATOM 2398 O O . LEU A 1 293 ? -8.904 -12.294 -23.862 1.00 93.19 293 LEU A O 1
ATOM 2402 N N . THR A 1 294 ? -7.098 -11.546 -22.777 1.00 94.31 294 THR A N 1
ATOM 2403 C CA . THR A 1 294 ? -7.257 -12.437 -21.621 1.00 94.31 294 THR A CA 1
ATOM 2404 C C . THR A 1 294 ? -7.946 -11.689 -20.476 1.00 94.31 294 THR A C 1
ATOM 2406 O O . THR A 1 294 ? -7.831 -10.463 -20.398 1.00 94.31 294 THR A O 1
ATOM 2409 N N . PRO A 1 295 ? -8.628 -12.384 -19.545 1.00 93.44 295 PRO A N 1
ATOM 2410 C CA . PRO A 1 295 ? -9.205 -11.735 -18.365 1.00 93.44 295 PRO A CA 1
ATOM 2411 C C . PRO A 1 295 ? -8.175 -10.962 -17.523 1.00 93.44 295 PRO A C 1
ATOM 2413 O O . PRO A 1 295 ? -8.521 -9.959 -16.905 1.00 93.44 295 PRO A O 1
ATOM 2416 N N . ASP A 1 296 ? -6.910 -11.401 -17.522 1.00 92.19 296 ASP A N 1
ATOM 2417 C CA . ASP A 1 296 ? -5.808 -10.707 -16.841 1.00 92.19 296 ASP A CA 1
ATOM 2418 C C . ASP A 1 296 ? -5.441 -9.383 -17.519 1.00 92.19 296 ASP A C 1
ATOM 2420 O O . ASP A 1 296 ? -5.167 -8.400 -16.837 1.00 92.19 296 ASP A O 1
ATOM 2424 N N . LEU A 1 297 ? -5.478 -9.322 -18.855 1.00 93.94 297 LEU A N 1
ATOM 2425 C CA . LEU A 1 297 ? -5.254 -8.075 -19.592 1.00 93.94 297 LEU A CA 1
ATOM 2426 C C . LEU A 1 297 ? -6.391 -7.070 -19.367 1.00 93.94 297 LEU A C 1
ATOM 2428 O O . LEU A 1 297 ? -6.129 -5.878 -19.224 1.00 93.94 297 LEU A O 1
ATOM 2432 N N . VAL A 1 298 ? -7.641 -7.544 -19.289 1.00 95.44 298 VAL A N 1
ATOM 2433 C CA . VAL A 1 298 ? -8.804 -6.704 -18.943 1.00 95.44 298 VAL A CA 1
ATOM 2434 C C . VAL A 1 298 ? -8.644 -6.123 -17.538 1.00 95.44 298 VAL A C 1
ATOM 2436 O O . VAL A 1 298 ? -8.812 -4.923 -17.337 1.00 95.44 298 VAL A O 1
ATOM 2439 N N . GLU A 1 299 ? -8.273 -6.960 -16.567 1.00 94.31 299 GLU A N 1
ATOM 2440 C CA . GLU A 1 299 ? -8.012 -6.519 -15.195 1.00 94.31 299 GLU A CA 1
ATOM 2441 C C . GLU A 1 299 ? -6.843 -5.525 -15.133 1.00 94.31 299 GLU A C 1
ATOM 2443 O O . GLU A 1 299 ? -6.951 -4.498 -14.467 1.00 94.31 299 GLU A O 1
ATOM 2448 N N . ALA A 1 300 ? -5.757 -5.770 -15.871 1.00 92.62 300 ALA A N 1
ATOM 2449 C CA . ALA A 1 300 ? -4.634 -4.841 -15.954 1.00 92.62 300 ALA A CA 1
ATOM 2450 C C . ALA A 1 300 ? -5.057 -3.477 -16.525 1.00 92.62 300 ALA A C 1
ATOM 2452 O O . ALA A 1 300 ? -4.688 -2.446 -15.966 1.00 92.62 300 ALA A O 1
ATOM 2453 N N . ALA A 1 301 ? -5.870 -3.455 -17.586 1.00 94.06 301 ALA A N 1
ATOM 2454 C CA . ALA A 1 301 ? -6.420 -2.221 -18.148 1.00 94.06 301 ALA A CA 1
ATOM 2455 C C . ALA A 1 301 ? -7.308 -1.471 -17.138 1.00 94.06 301 ALA A C 1
ATOM 2457 O O . ALA A 1 301 ? -7.206 -0.249 -17.010 1.00 94.06 301 ALA A O 1
ATOM 2458 N N . PHE A 1 302 ? -8.127 -2.189 -16.366 1.00 94.75 302 PHE A N 1
ATOM 2459 C CA . PHE A 1 302 ? -8.929 -1.587 -15.301 1.00 94.75 302 PHE A CA 1
ATOM 2460 C C . PHE A 1 302 ? -8.060 -1.016 -14.177 1.00 94.75 302 PHE A C 1
ATOM 2462 O O . PHE A 1 302 ? -8.298 0.098 -13.705 1.00 94.75 302 PHE A O 1
ATOM 2469 N N . PHE A 1 303 ? -6.998 -1.723 -13.786 1.00 91.00 303 PHE A N 1
ATOM 2470 C CA . PHE A 1 303 ? -6.061 -1.198 -12.803 1.00 91.00 303 PHE A CA 1
ATOM 2471 C C . PHE A 1 303 ? -5.319 0.034 -13.311 1.00 91.00 303 PHE A C 1
ATOM 2473 O O . PHE A 1 303 ? -5.189 0.987 -12.548 1.00 91.00 303 PHE A O 1
ATOM 2480 N N . LEU A 1 304 ? -4.906 0.076 -14.581 1.00 89.94 304 LEU A N 1
ATOM 2481 C CA . LEU A 1 304 ? -4.323 1.278 -15.185 1.00 89.94 304 LEU A CA 1
ATOM 2482 C C . LEU A 1 304 ? -5.278 2.474 -15.099 1.00 89.94 304 LEU A C 1
ATOM 2484 O O . LEU A 1 304 ? -4.850 3.543 -14.670 1.00 89.94 304 LEU A O 1
ATOM 2488 N N . CYS A 1 305 ? -6.569 2.279 -15.397 1.00 90.88 305 CYS A N 1
ATOM 2489 C CA . CYS A 1 305 ? -7.595 3.300 -15.167 1.00 90.88 305 CYS A CA 1
ATOM 2490 C C . CYS A 1 305 ? -7.609 3.763 -13.699 1.00 90.88 305 CYS A C 1
ATOM 2492 O O . CYS A 1 305 ? -7.476 4.957 -13.423 1.00 90.88 305 CYS A O 1
ATOM 2494 N N . SER A 1 306 ? -7.716 2.823 -12.754 1.00 87.94 306 SER A N 1
ATOM 2495 C CA . SER A 1 306 ? -7.814 3.136 -11.323 1.00 87.94 306 SER A CA 1
ATOM 2496 C C . SER A 1 306 ? -6.573 3.849 -10.770 1.00 87.94 306 SER A C 1
ATOM 2498 O O . SER A 1 306 ? -6.706 4.796 -9.997 1.00 87.94 306 SER A O 1
ATOM 2500 N N . TYR A 1 307 ? -5.370 3.440 -11.189 1.00 85.38 307 TYR A N 1
ATOM 2501 C CA . TYR A 1 307 ? -4.106 4.028 -10.755 1.00 85.38 307 TYR A CA 1
ATOM 2502 C C . TYR A 1 307 ? -3.897 5.409 -11.351 1.00 85.38 307 TYR A C 1
ATOM 2504 O O . TYR A 1 307 ? -3.490 6.323 -10.645 1.00 85.38 307 TYR A O 1
ATOM 2512 N N . GLU A 1 308 ? -4.166 5.600 -12.640 1.00 83.69 308 GLU A N 1
ATOM 2513 C CA . GLU A 1 308 ? -4.033 6.926 -13.232 1.00 83.69 308 GLU A CA 1
ATOM 2514 C C . GLU A 1 308 ? -5.038 7.912 -12.636 1.00 83.69 308 GLU A C 1
ATOM 2516 O O . GLU A 1 308 ? -4.661 9.051 -12.355 1.00 83.69 308 GLU A O 1
ATOM 2521 N N . LEU A 1 309 ? -6.268 7.467 -12.361 1.00 83.00 309 LEU A N 1
ATOM 2522 C CA . LEU A 1 309 ? -7.259 8.286 -11.674 1.00 83.00 309 LEU A CA 1
ATOM 2523 C C . LEU A 1 309 ? -6.807 8.638 -10.250 1.00 83.00 309 LEU A C 1
ATOM 2525 O O . LEU A 1 309 ? -6.829 9.810 -9.883 1.00 83.00 309 LEU A O 1
ATOM 2529 N N . SER A 1 310 ? -6.353 7.657 -9.465 1.00 78.94 310 SER A N 1
ATOM 2530 C CA . SER A 1 310 ? -5.956 7.876 -8.067 1.00 78.94 310 SER A CA 1
ATOM 2531 C C . SER A 1 310 ? -4.649 8.656 -7.915 1.00 78.94 310 SER A C 1
ATOM 2533 O O . SER A 1 310 ? -4.493 9.402 -6.956 1.00 78.94 310 SER A O 1
ATOM 2535 N N . ILE A 1 311 ? -3.709 8.525 -8.855 1.00 73.94 311 ILE A N 1
ATOM 2536 C CA . ILE A 1 311 ? -2.387 9.167 -8.786 1.00 73.94 311 ILE A CA 1
ATOM 2537 C C . ILE A 1 311 ? -2.395 10.552 -9.432 1.00 73.94 311 ILE A C 1
ATOM 2539 O O . ILE A 1 311 ? -1.738 11.467 -8.929 1.00 73.94 311 ILE A O 1
ATOM 2543 N N . LYS A 1 312 ? -3.060 10.699 -10.585 1.00 71.12 312 LYS A N 1
ATOM 2544 C CA . LYS A 1 312 ? -3.002 11.922 -11.401 1.00 71.12 312 LYS A CA 1
ATOM 2545 C C . LYS A 1 312 ? -4.246 12.795 -11.256 1.00 71.12 312 LYS A C 1
ATOM 2547 O O . LYS A 1 312 ? -4.211 13.923 -11.737 1.00 71.12 312 LYS A O 1
ATOM 2552 N N . SER A 1 313 ? -5.324 12.296 -10.644 1.00 69.25 313 SER A N 1
ATOM 2553 C CA . SER A 1 313 ? -6.641 12.951 -10.646 1.00 69.25 313 SER A CA 1
ATOM 2554 C C . SER A 1 313 ? -7.132 13.280 -12.065 1.00 69.25 313 SER A C 1
ATOM 2556 O O . SER A 1 313 ? -7.820 14.274 -12.279 1.00 69.25 313 SER A O 1
ATOM 2558 N N . LEU A 1 314 ? -6.749 12.461 -13.053 1.00 72.88 314 LEU A N 1
ATOM 2559 C CA . LEU A 1 314 ? -7.123 12.616 -14.459 1.00 72.88 314 LEU A CA 1
ATOM 2560 C C . LEU A 1 314 ? -8.044 11.474 -14.880 1.00 72.88 314 LEU A C 1
ATOM 2562 O O . LEU A 1 314 ? -7.857 10.330 -14.466 1.00 72.88 314 LEU A O 1
ATOM 2566 N N . HIS A 1 315 ? -9.006 11.767 -15.754 1.00 74.38 315 HIS A N 1
ATOM 2567 C CA . HIS A 1 315 ? -9.747 10.721 -16.452 1.00 74.38 315 HIS A CA 1
ATOM 2568 C C . HIS A 1 315 ? -8.815 10.023 -17.438 1.00 74.38 315 HIS A C 1
ATOM 2570 O O . HIS A 1 315 ? -8.475 10.552 -18.496 1.00 74.38 315 HIS A O 1
ATOM 2576 N N . SER A 1 316 ? -8.354 8.843 -17.033 1.00 83.19 316 SER A N 1
ATOM 2577 C CA . SER A 1 316 ? -7.471 8.010 -17.832 1.00 83.19 316 SER A CA 1
ATOM 2578 C C . SER A 1 316 ? -8.180 7.538 -19.102 1.00 83.19 316 SER A C 1
ATOM 2580 O O . SER A 1 316 ? -9.325 7.084 -19.012 1.00 83.19 316 SER A O 1
ATOM 2582 N N . PRO A 1 317 ? -7.507 7.534 -20.267 1.00 88.00 317 PRO A N 1
ATOM 2583 C CA . PRO A 1 317 ? -8.040 6.898 -21.465 1.00 88.00 317 PRO A CA 1
ATOM 2584 C C . PRO A 1 317 ? -8.424 5.429 -21.246 1.00 88.00 317 PRO A C 1
ATOM 2586 O O . PRO A 1 317 ? -9.380 4.942 -21.844 1.00 88.00 317 PRO A O 1
ATOM 2589 N N . TRP A 1 318 ? -7.730 4.741 -20.332 1.00 90.75 318 TRP A N 1
ATOM 2590 C CA . TRP A 1 318 ? -8.041 3.367 -19.940 1.00 90.75 318 TRP A CA 1
ATOM 2591 C C . TRP A 1 318 ? -9.426 3.232 -19.302 1.00 90.75 318 TRP A C 1
ATOM 2593 O O . TRP A 1 318 ? -10.037 2.172 -19.402 1.00 90.75 318 TRP A O 1
ATOM 2603 N N . CYS A 1 319 ? -9.952 4.291 -18.679 1.00 91.06 319 CYS A N 1
ATOM 2604 C CA . CYS A 1 319 ? -11.284 4.273 -18.082 1.00 91.06 319 CYS A CA 1
ATOM 2605 C C . CYS A 1 319 ? -12.401 4.255 -19.131 1.00 91.06 319 CYS A C 1
ATOM 2607 O O . CYS A 1 319 ? -13.454 3.694 -18.856 1.00 91.06 319 CYS A O 1
ATOM 2609 N N . PHE A 1 320 ? -12.179 4.773 -20.348 1.00 91.19 320 PHE A N 1
ATOM 2610 C CA . PHE A 1 320 ? -13.182 4.714 -21.427 1.00 91.19 320 PHE A CA 1
ATOM 2611 C C . PHE A 1 320 ? -13.442 3.293 -21.941 1.00 91.19 320 PHE A C 1
ATOM 2613 O O . PHE A 1 320 ? -14.414 3.057 -22.656 1.00 91.19 320 PHE A O 1
ATOM 2620 N N . LEU A 1 321 ? -12.590 2.332 -21.575 1.00 93.69 321 LEU A N 1
ATOM 2621 C CA . LEU A 1 321 ? -12.785 0.927 -21.917 1.00 93.69 321 LEU A CA 1
ATOM 2622 C C . LEU A 1 321 ? -13.878 0.250 -21.087 1.00 93.69 321 LEU A C 1
ATOM 2624 O O . LEU A 1 321 ? -14.271 -0.867 -21.433 1.00 93.69 321 LEU A O 1
ATOM 2628 N N . PHE A 1 322 ? -14.362 0.898 -20.027 1.00 95.44 322 PHE A N 1
ATOM 2629 C CA . PHE A 1 322 ? -15.277 0.322 -19.050 1.00 95.44 322 PHE A CA 1
ATOM 2630 C C . PHE A 1 322 ? -16.446 1.267 -18.788 1.00 95.44 322 PHE A C 1
ATOM 2632 O O . PHE A 1 322 ? -16.261 2.469 -18.613 1.00 95.44 322 PHE A O 1
ATOM 2639 N N . ASP A 1 323 ? -17.653 0.716 -18.726 1.00 94.50 323 ASP A N 1
ATOM 2640 C CA . ASP A 1 323 ? -18.802 1.421 -18.161 1.00 94.50 323 ASP A CA 1
ATOM 2641 C C . ASP A 1 323 ? -19.024 1.036 -16.687 1.00 94.50 323 ASP A C 1
ATOM 2643 O O . ASP A 1 323 ? -18.291 0.236 -16.100 1.00 94.50 323 ASP A O 1
ATOM 2647 N N . GLU A 1 324 ? -20.046 1.618 -16.059 1.00 94.38 324 GLU A N 1
ATOM 2648 C CA . GLU A 1 324 ? -20.366 1.346 -14.655 1.00 94.38 324 GLU A CA 1
ATOM 2649 C C . GLU A 1 324 ? -20.724 -0.132 -14.405 1.00 94.38 324 GLU A C 1
ATOM 2651 O O . GLU A 1 324 ? -20.431 -0.673 -13.337 1.00 94.38 324 GLU A O 1
ATOM 2656 N N . SER A 1 325 ? -21.343 -0.808 -15.378 1.00 95.88 325 SER A N 1
ATOM 2657 C CA . SER A 1 325 ? -21.693 -2.225 -15.251 1.00 95.88 325 SER A CA 1
ATOM 2658 C C . SER A 1 325 ? -20.445 -3.107 -15.287 1.00 95.88 325 SER A C 1
ATOM 2660 O O . SER A 1 325 ? -20.307 -4.004 -14.452 1.00 95.88 325 SER A O 1
ATOM 2662 N N . ASP A 1 326 ? -19.489 -2.786 -16.164 1.00 96.75 326 ASP A N 1
ATOM 2663 C CA . ASP A 1 326 ? -18.182 -3.439 -16.219 1.00 96.75 326 ASP A CA 1
ATOM 2664 C C . ASP A 1 326 ? -17.408 -3.233 -14.913 1.00 96.75 326 ASP A C 1
ATOM 2666 O O . ASP A 1 326 ? -16.883 -4.186 -14.329 1.00 96.75 326 ASP A O 1
ATOM 2670 N N . ALA A 1 327 ? -17.394 -1.996 -14.409 1.00 94.94 327 ALA A N 1
ATOM 2671 C CA . ALA A 1 327 ? -16.732 -1.654 -13.158 1.00 94.94 327 ALA A CA 1
ATOM 2672 C C . ALA A 1 327 ? -17.323 -2.424 -11.966 1.00 94.94 327 ALA A C 1
ATOM 2674 O O . ALA A 1 327 ? -16.570 -2.899 -11.121 1.00 94.94 327 ALA A O 1
ATOM 2675 N N . LYS A 1 328 ? -18.649 -2.626 -11.912 1.00 96.12 328 LYS A N 1
ATOM 2676 C CA . LYS A 1 328 ? -19.304 -3.438 -10.866 1.00 96.12 328 LYS A CA 1
ATOM 2677 C C . LYS A 1 328 ? -18.900 -4.912 -10.918 1.00 96.12 328 LYS A C 1
ATOM 2679 O O . LYS A 1 328 ? -18.775 -5.538 -9.868 1.00 96.12 328 LYS A O 1
ATOM 2684 N N . VAL A 1 329 ? -18.712 -5.482 -12.111 1.00 97.56 329 VAL A N 1
ATOM 2685 C CA . VAL A 1 329 ? -18.218 -6.864 -12.273 1.00 97.56 329 VAL A CA 1
ATOM 2686 C C . VAL A 1 329 ? -16.772 -6.975 -11.779 1.00 97.56 329 VAL A C 1
ATOM 2688 O O . VAL A 1 329 ? -16.441 -7.884 -11.017 1.00 97.56 329 VAL A O 1
ATOM 2691 N N . LEU A 1 330 ? -15.919 -6.022 -12.161 1.00 96.88 330 LEU A N 1
ATOM 2692 C CA . LEU A 1 330 ? -14.509 -5.990 -11.766 1.00 96.88 330 LEU A CA 1
ATOM 2693 C C . LEU A 1 330 ? -14.332 -5.711 -10.262 1.00 96.88 330 LEU A C 1
ATOM 2695 O O . LEU A 1 330 ? -13.497 -6.348 -9.618 1.00 96.88 330 LEU A O 1
ATOM 2699 N N . GLU A 1 331 ? -15.161 -4.840 -9.677 1.00 96.31 331 GLU A N 1
ATOM 2700 C CA . GLU A 1 331 ? -15.243 -4.629 -8.226 1.00 96.31 331 GLU A CA 1
ATOM 2701 C C . GLU A 1 331 ? -15.626 -5.929 -7.514 1.00 96.31 331 GLU A C 1
ATOM 2703 O O . GLU A 1 331 ? -14.949 -6.330 -6.571 1.00 96.31 331 GLU A O 1
ATOM 2708 N N . TYR A 1 332 ? -16.665 -6.627 -7.986 1.00 97.62 332 TYR A N 1
ATOM 2709 C CA . TYR A 1 332 ? -17.092 -7.884 -7.373 1.00 97.62 332 TYR A CA 1
ATOM 2710 C C . TYR A 1 332 ? -16.002 -8.959 -7.426 1.00 97.62 332 TYR A C 1
ATOM 2712 O O . TYR A 1 332 ? -15.770 -9.646 -6.434 1.00 97.62 332 TYR A O 1
ATOM 2720 N N . LYS A 1 333 ? -15.269 -9.068 -8.541 1.00 96.62 333 LYS A N 1
ATOM 2721 C CA . LYS A 1 333 ? -14.094 -9.948 -8.637 1.00 96.62 333 LYS A CA 1
ATOM 2722 C C . LYS A 1 333 ? -13.030 -9.588 -7.594 1.00 96.62 333 LYS A C 1
ATOM 2724 O O . LYS A 1 333 ? -12.468 -10.482 -6.958 1.00 96.62 333 LYS A O 1
ATOM 2729 N N . SER A 1 334 ? -12.737 -8.296 -7.431 1.00 95.31 334 SER A N 1
ATOM 2730 C CA . SER A 1 334 ? -11.780 -7.815 -6.427 1.00 95.31 334 SER A CA 1
ATOM 2731 C C . SER A 1 334 ? -12.250 -8.152 -5.010 1.00 95.31 334 SER A C 1
ATOM 2733 O O . SER A 1 334 ? -11.475 -8.679 -4.212 1.00 95.31 334 SER A O 1
ATOM 2735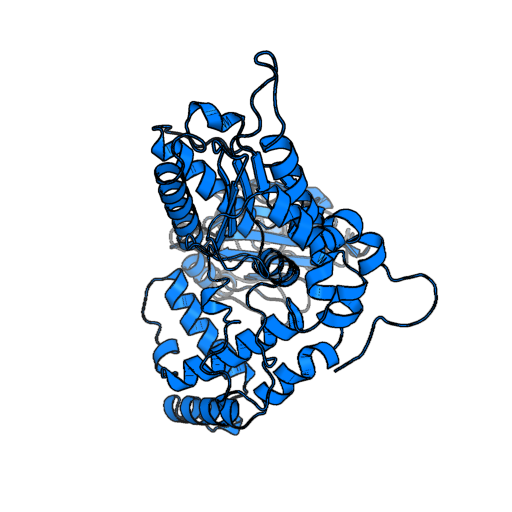 N N . ASP A 1 335 ? -13.531 -7.936 -4.714 1.00 96.75 335 ASP A N 1
ATOM 2736 C CA . ASP A 1 335 ? -14.129 -8.278 -3.425 1.00 96.75 335 ASP A CA 1
ATOM 2737 C C . ASP A 1 335 ? -14.081 -9.777 -3.155 1.00 96.75 335 ASP A C 1
ATOM 2739 O O . ASP A 1 335 ? -13.693 -10.175 -2.063 1.00 96.75 335 ASP A O 1
ATOM 2743 N N . LEU A 1 336 ? -14.379 -10.613 -4.152 1.00 96.88 336 LEU A N 1
ATOM 2744 C CA . LEU A 1 336 ? -14.282 -12.066 -4.044 1.00 96.88 336 LEU A CA 1
ATOM 2745 C C . LEU A 1 336 ? -12.854 -12.487 -3.678 1.00 96.88 336 LEU A C 1
ATOM 2747 O O . LEU A 1 336 ? -12.647 -13.277 -2.758 1.00 96.88 336 LEU A O 1
ATOM 2751 N N . LYS A 1 337 ? -11.852 -11.895 -4.339 1.00 95.50 337 LYS A N 1
ATOM 2752 C CA . LYS A 1 337 ? -10.442 -12.133 -4.020 1.00 95.50 337 LYS A CA 1
ATOM 2753 C C . LYS A 1 337 ? -10.117 -11.748 -2.585 1.00 95.50 337 LYS A C 1
ATOM 2755 O O . LYS A 1 337 ? -9.490 -12.535 -1.889 1.00 95.50 337 LYS A O 1
ATOM 2760 N N . GLN A 1 338 ? -10.521 -10.570 -2.126 1.00 96.00 338 GLN A N 1
ATOM 2761 C CA . GLN A 1 338 ? -10.190 -10.114 -0.774 1.00 96.00 338 GLN A CA 1
ATOM 2762 C C . GLN A 1 338 ? -10.977 -10.861 0.310 1.00 96.00 338 GLN A C 1
ATOM 2764 O O . GLN A 1 338 ? -10.415 -11.163 1.363 1.00 96.00 338 GLN A O 1
ATOM 2769 N N . TYR A 1 339 ? -12.227 -11.235 0.033 1.00 97.00 339 TYR A N 1
ATOM 2770 C CA . TYR A 1 339 ? -13.069 -12.026 0.927 1.00 97.00 339 TYR A CA 1
ATOM 2771 C C . TYR A 1 339 ? -12.434 -13.390 1.211 1.00 97.00 339 TYR A C 1
ATOM 2773 O O . TYR A 1 339 ? -12.177 -13.736 2.366 1.00 97.00 339 TYR A O 1
ATOM 2781 N N . TRP A 1 340 ? -12.107 -14.125 0.141 1.00 96.12 340 TRP A N 1
ATOM 2782 C CA . TRP A 1 340 ? -11.529 -15.466 0.219 1.00 96.12 340 TRP A CA 1
ATOM 2783 C C . TRP A 1 340 ? -10.037 -15.478 0.530 1.00 96.12 340 TRP A C 1
ATOM 2785 O O . TRP A 1 340 ? -9.530 -16.496 0.976 1.00 96.12 340 TRP A O 1
ATOM 2795 N N . LYS A 1 341 ? -9.308 -14.378 0.325 1.00 94.25 341 LYS A N 1
ATOM 2796 C CA . LYS A 1 341 ? -7.875 -14.332 0.635 1.00 94.25 341 LYS A CA 1
ATOM 2797 C C . LYS A 1 341 ? -7.571 -13.773 2.018 1.00 94.25 341 LYS A C 1
ATOM 2799 O O . LYS A 1 341 ? -6.626 -14.237 2.643 1.00 94.25 341 LYS A O 1
ATOM 2804 N N . ARG A 1 342 ? -8.271 -12.730 2.469 1.00 94.06 342 ARG A N 1
ATOM 2805 C CA . ARG A 1 342 ? -7.841 -11.891 3.608 1.00 94.06 342 ARG A CA 1
ATOM 2806 C C . ARG A 1 342 ? -8.912 -11.701 4.686 1.00 94.06 342 ARG A C 1
ATOM 2808 O O . ARG A 1 342 ? -8.655 -10.993 5.653 1.00 94.06 342 ARG A O 1
ATOM 2815 N N . SER A 1 343 ? -10.100 -12.278 4.525 1.00 95.88 343 SER A N 1
ATOM 2816 C CA . SER A 1 343 ? -11.261 -11.979 5.369 1.00 95.88 343 SER A CA 1
ATOM 2817 C C . SER A 1 343 ? -12.043 -13.252 5.730 1.00 95.88 343 SER A C 1
ATOM 2819 O O . SER A 1 343 ? -11.442 -14.297 5.970 1.00 95.88 343 SER A O 1
ATOM 2821 N N . HIS A 1 344 ? -13.372 -13.166 5.802 1.00 96.00 344 HIS A N 1
ATOM 2822 C CA . HIS A 1 344 ? -14.301 -14.186 6.293 1.00 96.00 344 HIS A CA 1
ATOM 2823 C C . HIS A 1 344 ? -14.288 -15.502 5.514 1.00 96.00 344 HIS A C 1
ATOM 2825 O O . HIS A 1 344 ? -14.856 -16.473 6.002 1.00 96.00 344 HIS A O 1
ATOM 2831 N N . GLY A 1 345 ? -13.657 -15.559 4.336 1.00 95.25 345 GLY A N 1
ATOM 2832 C CA . GLY A 1 345 ? -13.613 -16.781 3.536 1.00 95.25 345 GLY A CA 1
ATOM 2833 C C . GLY A 1 345 ? -12.834 -17.926 4.186 1.00 95.25 345 GLY A C 1
ATOM 2834 O O . GLY A 1 345 ? -13.180 -19.079 3.966 1.00 95.25 345 GLY A O 1
ATOM 2835 N N . HIS A 1 346 ? -11.836 -17.631 5.030 1.00 94.62 346 HIS A N 1
ATOM 2836 C CA . HIS A 1 346 ? -11.164 -18.652 5.847 1.00 94.62 346 HIS A CA 1
ATOM 2837 C C . HIS A 1 346 ? -10.922 -18.130 7.253 1.00 94.62 346 HIS A C 1
ATOM 2839 O O . HIS A 1 346 ? -10.333 -17.062 7.420 1.00 94.62 346 HIS A O 1
ATOM 2845 N N . VAL A 1 347 ? -11.286 -18.923 8.261 1.00 93.06 347 VAL A N 1
ATOM 2846 C CA . VAL A 1 347 ? -11.166 -18.552 9.682 1.00 93.06 347 VAL A CA 1
ATOM 2847 C C . VAL A 1 347 ? -9.725 -18.183 10.060 1.00 93.06 347 VAL A C 1
ATOM 2849 O O . VAL A 1 347 ? -9.501 -17.217 10.784 1.00 93.06 347 VAL A O 1
ATOM 2852 N N . ILE A 1 348 ? -8.727 -18.881 9.508 1.00 93.62 348 ILE A N 1
ATOM 2853 C CA . ILE A 1 348 ? -7.312 -18.577 9.772 1.00 93.62 348 ILE A CA 1
ATOM 2854 C C . ILE A 1 348 ? -6.908 -17.161 9.324 1.00 93.62 348 ILE A C 1
ATOM 2856 O O . ILE A 1 348 ? -6.013 -16.560 9.914 1.00 93.62 348 ILE A O 1
ATOM 2860 N N . SER A 1 349 ? -7.586 -16.593 8.319 1.00 93.88 349 SER A N 1
ATOM 2861 C CA . SER A 1 349 ? -7.304 -15.236 7.842 1.00 93.88 349 SER A CA 1
ATOM 2862 C C . SER A 1 349 ? -7.577 -14.207 8.930 1.00 93.88 349 SER A C 1
ATOM 2864 O O . SER A 1 349 ? -6.719 -13.367 9.182 1.00 93.88 349 SER A O 1
ATOM 2866 N N . SER A 1 350 ? -8.723 -14.287 9.614 1.00 94.94 350 SER A N 1
ATOM 2867 C CA . SER A 1 350 ? -9.053 -13.367 10.706 1.00 94.94 350 SER A CA 1
ATOM 2868 C C . SER A 1 350 ? -8.231 -13.659 11.959 1.00 94.94 350 SER A C 1
ATOM 2870 O O . SER A 1 350 ? -7.688 -12.725 12.547 1.00 94.94 350 SER A O 1
ATOM 2872 N N . LEU A 1 351 ? -8.052 -14.934 12.324 1.00 94.62 351 LEU A N 1
ATOM 2873 C CA . LEU A 1 351 ? -7.252 -15.342 13.489 1.00 94.62 351 LEU A CA 1
ATOM 2874 C C . LEU A 1 351 ? -5.783 -14.920 13.385 1.00 94.62 351 LEU A C 1
ATOM 2876 O O . LEU A 1 351 ? -5.157 -14.628 14.400 1.00 94.62 351 LEU A O 1
ATOM 2880 N N . SER A 1 352 ? -5.235 -14.783 12.175 1.00 94.62 352 SER A N 1
ATOM 2881 C CA . SER A 1 352 ? -3.875 -14.255 12.009 1.00 94.62 352 SER A CA 1
ATOM 2882 C C . SER A 1 352 ? -3.683 -12.868 12.651 1.00 94.62 352 SER A C 1
ATOM 2884 O O . SER A 1 352 ? -2.571 -12.537 13.053 1.00 94.62 352 SER A O 1
ATOM 2886 N N . SER A 1 353 ? -4.761 -12.090 12.830 1.00 96.56 353 SER A N 1
ATOM 2887 C CA . SER A 1 353 ? -4.746 -10.760 13.449 1.00 96.56 353 SER A CA 1
ATOM 2888 C C . SER A 1 353 ? -4.842 -10.736 14.978 1.00 96.56 353 SER A C 1
ATOM 2890 O O . SER A 1 353 ? -4.871 -9.639 15.541 1.00 96.56 353 SER A O 1
ATOM 2892 N N . CYS A 1 354 ? -4.831 -11.890 15.673 1.00 95.88 354 CYS A N 1
ATOM 2893 C CA . CYS A 1 354 ? -4.835 -11.930 17.147 1.00 95.88 354 CYS A CA 1
ATOM 2894 C C . CYS A 1 354 ? -3.812 -10.959 17.786 1.00 95.88 354 CYS A C 1
ATOM 2896 O O . CYS A 1 354 ? -4.193 -10.262 18.728 1.00 95.88 354 CYS A O 1
ATOM 2898 N N . PRO A 1 355 ? -2.549 -10.837 17.305 1.00 96.31 355 PRO A N 1
ATOM 2899 C CA . PRO A 1 355 ? -1.578 -9.913 17.897 1.00 96.31 355 PRO A CA 1
ATOM 2900 C C . PRO A 1 355 ? -2.048 -8.456 17.872 1.00 96.31 355 PRO A C 1
ATOM 2902 O O . PRO A 1 355 ? -1.950 -7.754 18.880 1.00 96.31 355 PRO A O 1
ATOM 2905 N N . LEU A 1 356 ? -2.605 -8.017 16.739 1.00 97.38 356 LEU A N 1
ATOM 2906 C CA . LEU A 1 356 ? -3.106 -6.656 16.568 1.00 97.38 356 LEU A CA 1
ATOM 2907 C C . LEU A 1 356 ? -4.366 -6.414 17.400 1.00 97.38 356 LEU A C 1
ATOM 2909 O O . LEU A 1 356 ? -4.476 -5.382 18.059 1.00 97.38 356 LEU A O 1
ATOM 2913 N N . PHE A 1 357 ? -5.278 -7.385 17.440 1.00 97.69 357 PHE A N 1
ATOM 2914 C CA . PHE A 1 357 ? -6.464 -7.331 18.292 1.00 97.69 357 PHE A CA 1
ATOM 2915 C C . PHE A 1 357 ? -6.098 -7.165 19.776 1.00 97.69 357 PHE A C 1
ATOM 2917 O O . PHE A 1 357 ? -6.585 -6.250 20.444 1.00 97.69 357 PHE A O 1
ATOM 2924 N N . HIS A 1 358 ? -5.173 -7.986 20.281 1.00 97.00 358 HIS A N 1
ATOM 2925 C CA . HIS A 1 358 ? -4.694 -7.891 21.664 1.00 97.00 358 HIS A CA 1
ATOM 2926 C C . HIS A 1 358 ? -3.947 -6.596 21.943 1.00 97.00 358 HIS A C 1
ATOM 2928 O O . HIS A 1 358 ? -4.053 -6.050 23.040 1.00 97.00 358 HIS A O 1
ATOM 2934 N N . HIS A 1 359 ? -3.185 -6.085 20.975 1.00 96.75 359 HIS A N 1
ATOM 2935 C CA . HIS A 1 359 ? -2.549 -4.780 21.101 1.00 96.75 359 HIS A CA 1
ATOM 2936 C C . HIS A 1 359 ? -3.593 -3.676 21.306 1.00 96.75 359 HIS A C 1
ATOM 2938 O O . HIS A 1 359 ? -3.499 -2.959 22.300 1.00 96.75 359 HIS A O 1
ATOM 2944 N N . VAL A 1 360 ? -4.624 -3.605 20.456 1.00 97.00 360 VAL A N 1
ATOM 2945 C CA . VAL A 1 360 ? -5.699 -2.601 20.563 1.00 97.00 360 VAL A CA 1
ATOM 2946 C C . VAL A 1 360 ? -6.368 -2.645 21.940 1.00 97.00 360 VAL A C 1
ATOM 2948 O O . VAL A 1 360 ? -6.427 -1.627 22.628 1.00 97.00 360 VAL A O 1
ATOM 2951 N N . PHE A 1 361 ? -6.827 -3.816 22.392 1.00 96.94 361 PHE A N 1
ATOM 2952 C CA . PHE A 1 361 ? -7.531 -3.919 23.677 1.00 96.94 361 PHE A CA 1
ATOM 2953 C C . PHE A 1 361 ? -6.621 -3.695 24.886 1.00 96.94 361 PHE A C 1
ATOM 2955 O O . PHE A 1 361 ? -7.054 -3.104 25.871 1.00 96.94 361 PHE A O 1
ATOM 2962 N N . ARG A 1 362 ? -5.344 -4.080 24.816 1.00 95.50 362 ARG A N 1
ATOM 2963 C CA . ARG A 1 362 ? -4.361 -3.765 25.863 1.00 95.50 362 ARG A CA 1
ATOM 2964 C C . ARG A 1 362 ? -4.099 -2.263 25.962 1.00 95.50 362 ARG A C 1
ATOM 2966 O O . ARG A 1 362 ? -3.927 -1.761 27.072 1.00 95.50 362 ARG A O 1
ATOM 2973 N N . THR A 1 363 ? -4.071 -1.554 24.837 1.00 94.94 363 THR A N 1
ATOM 2974 C CA . THR A 1 363 ? -3.949 -0.091 24.797 1.00 94.94 363 THR A CA 1
ATOM 2975 C C . THR A 1 363 ? -5.185 0.576 25.402 1.00 94.94 363 THR A C 1
ATOM 2977 O O . THR A 1 363 ? -5.058 1.404 26.306 1.00 94.94 363 THR A O 1
ATOM 2980 N N . LEU A 1 364 ? -6.387 0.132 25.022 1.00 95.25 364 LEU A N 1
ATOM 2981 C CA . LEU A 1 364 ? -7.645 0.611 25.608 1.00 95.25 364 LEU A CA 1
ATOM 2982 C C . LEU A 1 364 ? -7.740 0.318 27.116 1.00 95.25 364 LEU A C 1
ATOM 2984 O O . LEU A 1 364 ? -8.131 1.186 27.893 1.00 95.25 364 LEU A O 1
ATOM 2988 N N . ASP A 1 365 ? -7.319 -0.871 27.555 1.00 93.44 365 ASP A N 1
ATOM 2989 C CA . ASP A 1 365 ? -7.290 -1.255 28.969 1.00 93.44 365 ASP A CA 1
ATOM 2990 C C . ASP A 1 365 ? -6.315 -0.394 29.781 1.00 93.44 365 ASP A C 1
ATOM 2992 O O . ASP A 1 365 ? -6.584 -0.096 30.943 1.00 93.44 365 ASP A O 1
ATOM 2996 N N . LYS A 1 366 ? -5.179 0.015 29.204 1.00 91.00 366 LYS A N 1
ATOM 2997 C CA . LYS A 1 366 ? -4.255 0.955 29.856 1.00 91.00 366 LYS A CA 1
ATOM 2998 C C . LYS A 1 366 ? -4.865 2.352 29.968 1.00 91.00 366 LYS A C 1
ATOM 3000 O O . LYS A 1 366 ? -4.702 2.985 31.009 1.00 91.00 366 LYS A O 1
ATOM 3005 N N . ALA A 1 367 ? -5.566 2.809 28.931 1.00 89.38 367 ALA A N 1
ATOM 3006 C CA . ALA A 1 367 ? -6.205 4.121 28.907 1.00 89.38 367 ALA A CA 1
ATOM 3007 C C . ALA A 1 367 ? -7.402 4.218 29.872 1.00 89.38 367 ALA A C 1
ATOM 3009 O O . ALA A 1 367 ? -7.561 5.231 30.545 1.00 89.38 367 ALA A O 1
ATOM 3010 N N . GLY A 1 368 ? -8.212 3.160 29.985 1.00 85.19 368 GLY A N 1
ATOM 3011 C CA . GLY A 1 368 ? -9.433 3.136 30.801 1.00 85.19 368 GLY A CA 1
ATOM 3012 C C . GLY A 1 368 ? -9.252 2.783 32.284 1.00 85.19 368 GLY A C 1
ATOM 3013 O O . GLY A 1 368 ? -10.246 2.674 33.004 1.00 85.19 368 GLY A O 1
ATOM 3014 N N . ARG A 1 369 ? -8.021 2.551 32.767 1.00 81.62 369 ARG A N 1
ATOM 3015 C CA . ARG A 1 369 ? -7.766 2.225 34.184 1.00 81.62 369 ARG A CA 1
ATOM 3016 C C . ARG A 1 369 ? -8.017 3.444 35.083 1.00 81.62 369 ARG A C 1
ATOM 3018 O O . ARG A 1 369 ? -7.499 4.512 34.775 1.00 81.62 369 ARG A O 1
ATOM 3025 N N . PRO A 1 370 ? -8.720 3.297 36.225 1.00 73.31 370 PRO A N 1
ATOM 3026 C CA . PRO A 1 370 ? -8.812 4.357 37.228 1.00 73.31 370 PRO A CA 1
ATOM 3027 C C . PRO A 1 370 ? -7.416 4.699 37.757 1.00 73.31 370 PRO A C 1
ATOM 3029 O O . PRO A 1 370 ? -6.679 3.793 38.149 1.00 73.31 370 PRO A O 1
ATOM 3032 N N . ARG A 1 371 ? -7.050 5.985 37.787 1.00 69.44 371 ARG A N 1
ATOM 3033 C CA . ARG A 1 371 ? -5.712 6.427 38.217 1.00 69.44 371 ARG A CA 1
ATOM 3034 C C . ARG A 1 371 ? -5.785 7.363 39.408 1.00 69.44 371 ARG A C 1
ATOM 3036 O O . ARG A 1 371 ? -6.740 8.120 39.575 1.00 69.44 371 ARG A O 1
ATOM 3043 N N . ARG A 1 372 ? -4.741 7.315 40.235 1.00 68.94 372 ARG A N 1
ATOM 3044 C CA . ARG A 1 372 ? -4.487 8.326 41.267 1.00 68.94 372 ARG A CA 1
ATOM 3045 C C . ARG A 1 372 ? -3.889 9.569 40.606 1.00 68.94 372 ARG A C 1
ATOM 3047 O O . ARG A 1 372 ? -3.155 9.446 39.631 1.00 68.94 372 ARG A O 1
ATOM 3054 N N . ALA A 1 373 ? -4.138 10.747 41.176 1.00 66.94 373 ALA A N 1
ATOM 3055 C CA . ALA A 1 373 ? -3.680 12.033 40.633 1.00 66.94 373 ALA A CA 1
ATOM 3056 C C . ALA A 1 373 ? -2.148 12.157 40.451 1.00 66.94 373 ALA A C 1
ATOM 3058 O O . ALA A 1 373 ? -1.683 13.061 39.769 1.00 66.94 373 ALA A O 1
ATOM 3059 N N . THR A 1 374 ? -1.362 11.265 41.060 1.00 68.06 374 THR A N 1
ATOM 3060 C CA . THR A 1 374 ? 0.108 11.252 41.016 1.00 68.06 374 THR A CA 1
ATOM 3061 C C . THR A 1 374 ? 0.695 10.413 39.876 1.00 68.06 374 THR A C 1
ATOM 3063 O O . THR A 1 374 ? 1.910 10.393 39.708 1.00 68.06 374 THR A O 1
ATOM 3066 N N . GLU A 1 375 ? -0.120 9.666 39.127 1.00 74.88 375 GLU A N 1
ATOM 3067 C CA . GLU A 1 375 ? 0.360 8.848 38.009 1.00 74.88 375 GLU A CA 1
ATOM 3068 C C . GLU A 1 375 ? 0.403 9.643 36.700 1.00 74.88 375 GLU A C 1
ATOM 3070 O O . GLU A 1 375 ? -0.501 10.420 36.403 1.00 74.88 375 GLU A O 1
ATOM 3075 N N . ALA A 1 376 ? 1.430 9.402 35.878 1.00 72.19 376 ALA A N 1
ATOM 3076 C CA . ALA A 1 376 ? 1.533 10.008 34.554 1.00 72.19 376 ALA A CA 1
ATOM 3077 C C . ALA A 1 376 ? 0.326 9.630 33.682 1.00 72.19 376 ALA A C 1
ATOM 3079 O O . ALA A 1 376 ? 0.011 8.445 33.543 1.00 72.19 376 ALA A O 1
ATOM 3080 N N . SER A 1 377 ? -0.322 10.623 33.072 1.00 75.44 377 SER A N 1
ATOM 3081 C CA . SER A 1 377 ? -1.470 10.428 32.182 1.00 75.44 377 SER A CA 1
ATOM 3082 C C . SER A 1 377 ? -1.168 9.408 31.066 1.00 75.44 377 SER A C 1
ATOM 3084 O O . SER A 1 377 ? -0.032 9.344 30.590 1.00 75.44 377 SER A O 1
ATOM 3086 N N . PRO A 1 378 ? -2.150 8.580 30.653 1.00 82.12 378 PRO A N 1
ATOM 3087 C CA . PRO A 1 378 ? -1.936 7.534 29.649 1.00 82.12 378 PRO A CA 1
ATOM 3088 C C . PRO A 1 378 ? -1.547 8.129 28.292 1.00 82.12 378 PRO A C 1
ATOM 3090 O O . PRO A 1 378 ? -1.687 9.333 28.074 1.00 82.12 378 PRO A O 1
ATOM 3093 N N . GLU A 1 379 ? -1.051 7.299 27.376 1.00 88.81 379 GLU A N 1
ATOM 3094 C CA . GLU A 1 379 ? -0.852 7.741 25.992 1.00 88.81 379 GLU A CA 1
ATOM 3095 C C . GLU A 1 379 ? -2.182 8.296 25.435 1.00 88.81 379 GLU A C 1
ATOM 3097 O O . GLU A 1 379 ? -3.213 7.632 25.558 1.00 88.81 379 GLU A O 1
ATOM 3102 N N . PRO A 1 380 ? -2.206 9.537 24.913 1.00 92.44 380 PRO A N 1
ATOM 3103 C CA . PRO A 1 380 ? -3.441 10.177 24.466 1.00 92.44 380 PRO A CA 1
ATOM 3104 C C . PRO A 1 380 ? -3.960 9.574 23.157 1.00 92.44 380 PRO A C 1
ATOM 3106 O O . PRO A 1 380 ? -5.167 9.532 22.937 1.00 92.44 380 PRO A O 1
ATOM 3109 N N . ALA A 1 381 ? -3.059 9.097 22.295 1.00 95.44 381 ALA A N 1
ATOM 3110 C CA . ALA A 1 381 ? -3.390 8.421 21.050 1.00 95.44 381 ALA A CA 1
ATOM 3111 C C . ALA A 1 381 ? -2.282 7.432 20.660 1.00 95.44 381 ALA A C 1
ATOM 3113 O O . ALA A 1 381 ? -1.102 7.666 20.933 1.00 95.44 381 ALA A O 1
ATOM 3114 N N . SER A 1 382 ? -2.678 6.354 19.983 1.00 96.56 382 SER A N 1
ATOM 3115 C CA . SER A 1 382 ? -1.783 5.381 19.356 1.00 96.56 382 SER A CA 1
ATOM 3116 C C . SER A 1 382 ? -2.170 5.243 17.883 1.00 96.56 382 SER A C 1
ATOM 3118 O O . SER A 1 382 ? -3.326 4.958 17.565 1.00 96.56 382 SER A O 1
ATOM 3120 N N . ILE A 1 383 ? -1.226 5.524 16.983 1.00 97.62 383 ILE A N 1
ATOM 3121 C CA . ILE A 1 383 ? -1.442 5.642 15.538 1.00 97.62 383 ILE A CA 1
ATOM 3122 C C . ILE A 1 383 ? -0.617 4.566 14.839 1.00 97.62 383 ILE A C 1
ATOM 3124 O O . ILE A 1 383 ? 0.612 4.624 14.810 1.00 97.62 383 ILE A O 1
ATOM 3128 N N . LEU A 1 384 ? -1.312 3.576 14.275 1.00 98.19 384 LEU A N 1
ATOM 3129 C CA . LEU A 1 384 ? -0.709 2.408 13.641 1.00 98.19 384 LEU A CA 1
ATOM 3130 C C . LEU A 1 384 ? -0.930 2.455 12.125 1.00 98.19 384 LEU A C 1
ATOM 3132 O O . LEU A 1 384 ? -2.069 2.506 11.660 1.00 98.19 384 LEU A O 1
ATOM 3136 N N . VAL A 1 385 ? 0.148 2.389 11.342 1.00 97.56 385 VAL A N 1
ATOM 3137 C CA . VAL A 1 385 ? 0.099 2.464 9.873 1.00 97.56 385 VAL A CA 1
ATOM 3138 C C . VAL A 1 385 ? 0.553 1.152 9.230 1.00 97.56 385 VAL A C 1
ATOM 3140 O O . VAL A 1 385 ? 1.715 0.748 9.304 1.00 97.56 385 VAL A O 1
ATOM 3143 N N . GLY A 1 386 ? -0.386 0.473 8.569 1.00 95.12 386 GLY A N 1
ATOM 3144 C CA . GLY A 1 386 ? -0.194 -0.857 7.985 1.00 95.12 386 GLY A CA 1
ATOM 3145 C C . GLY A 1 386 ? -0.642 -0.964 6.532 1.00 95.12 386 GLY A C 1
ATOM 3146 O O . GLY A 1 386 ? -0.476 -0.046 5.727 1.00 95.12 386 GLY A O 1
ATOM 3147 N N . HIS A 1 387 ? -1.197 -2.120 6.186 1.00 94.25 387 HIS A N 1
ATOM 3148 C CA . HIS A 1 387 ? -1.709 -2.436 4.857 1.00 94.25 387 HIS A CA 1
ATOM 3149 C C . HIS A 1 387 ? -3.214 -2.714 4.885 1.00 94.25 387 HIS A C 1
ATOM 3151 O O . HIS A 1 387 ? -3.789 -2.971 5.943 1.00 94.25 387 HIS A O 1
ATOM 3157 N N . ALA A 1 388 ? -3.846 -2.761 3.709 1.00 93.56 388 ALA A N 1
ATOM 3158 C CA . ALA A 1 388 ? -5.204 -3.297 3.595 1.00 93.56 388 ALA A CA 1
ATOM 3159 C C . ALA A 1 388 ? -5.260 -4.742 4.129 1.00 93.56 388 ALA A C 1
ATOM 3161 O O . ALA A 1 388 ? -6.204 -5.122 4.815 1.00 93.56 388 ALA A O 1
ATOM 3162 N N . GLU A 1 389 ? -4.193 -5.512 3.902 1.00 90.69 389 GLU A N 1
ATOM 3163 C CA . GLU A 1 389 ? -3.985 -6.861 4.433 1.00 90.69 389 GLU A CA 1
ATOM 3164 C C . GLU A 1 389 ? -3.749 -6.914 5.949 1.00 90.69 389 GLU A C 1
ATOM 3166 O O . GLU A 1 389 ? -3.859 -7.985 6.531 1.00 90.69 389 GLU A O 1
ATOM 3171 N N . THR A 1 390 ? -3.454 -5.788 6.601 1.00 95.62 390 THR A N 1
ATOM 3172 C CA . THR A 1 390 ? -3.423 -5.683 8.068 1.00 95.62 390 THR A CA 1
ATOM 3173 C C . THR A 1 390 ? -4.834 -5.434 8.606 1.00 95.62 390 THR A C 1
ATOM 3175 O O . THR A 1 390 ? -5.251 -6.035 9.594 1.00 95.62 390 THR A O 1
ATOM 3178 N N . LEU A 1 391 ? -5.589 -4.560 7.933 1.00 96.88 391 LEU A N 1
ATOM 3179 C CA . LEU A 1 391 ? -6.892 -4.092 8.394 1.00 96.88 391 LEU A CA 1
ATOM 3180 C C . LEU A 1 391 ? -8.024 -5.101 8.137 1.00 96.88 391 LEU A C 1
ATOM 3182 O O . LEU A 1 391 ? -8.852 -5.327 9.017 1.00 96.88 391 LEU A O 1
ATOM 3186 N N . LEU A 1 392 ? -8.059 -5.740 6.962 1.00 97.50 392 LEU A N 1
ATOM 3187 C CA . LEU A 1 392 ? -9.112 -6.696 6.594 1.00 97.50 392 LEU A CA 1
ATOM 3188 C C . LEU A 1 392 ? -9.223 -7.885 7.570 1.00 97.50 392 LEU A C 1
ATOM 3190 O O . LEU A 1 392 ? -10.343 -8.153 8.021 1.00 97.50 392 LEU A O 1
ATOM 3194 N N . PRO A 1 393 ? -8.126 -8.566 7.959 1.00 97.38 393 PRO A N 1
ATOM 3195 C CA . PRO A 1 393 ? -8.168 -9.599 8.991 1.00 97.38 393 PRO A CA 1
ATOM 3196 C C . PRO A 1 393 ? -8.774 -9.128 10.312 1.00 97.38 393 PRO A C 1
ATOM 3198 O O . PRO A 1 393 ? -9.635 -9.817 10.852 1.00 97.38 393 PRO A O 1
ATOM 3201 N N . LEU A 1 394 ? -8.382 -7.941 10.791 1.00 97.75 394 LEU A N 1
ATOM 3202 C CA . LEU A 1 394 ? -8.871 -7.388 12.054 1.00 97.75 394 LEU A CA 1
ATOM 3203 C C . LEU A 1 394 ? -10.365 -7.057 11.985 1.00 97.75 394 LEU A C 1
ATOM 3205 O O . LEU A 1 394 ? -11.118 -7.446 12.872 1.00 97.75 394 LEU A O 1
ATOM 3209 N N . LEU A 1 395 ? -10.818 -6.396 10.914 1.00 98.00 395 LEU A N 1
ATOM 3210 C CA . LEU A 1 395 ? -12.245 -6.129 10.693 1.00 98.00 395 LEU A CA 1
ATOM 3211 C C . LEU A 1 395 ? -13.057 -7.430 10.668 1.00 98.00 395 LEU A C 1
ATOM 3213 O O . LEU A 1 395 ? -14.152 -7.497 11.223 1.00 98.00 395 LEU A O 1
ATOM 3217 N N . SER A 1 396 ? -12.494 -8.476 10.064 1.00 97.38 396 SER A N 1
ATOM 3218 C CA . SER A 1 396 ? -13.127 -9.793 9.990 1.00 97.38 396 SER A CA 1
ATOM 3219 C C . SER A 1 396 ? -13.161 -10.490 11.348 1.00 97.38 396 SER A C 1
ATOM 3221 O O . SER A 1 396 ? -14.168 -11.104 11.691 1.00 97.38 396 SER A O 1
ATOM 3223 N N . LEU A 1 397 ? -12.093 -10.365 12.143 1.00 97.19 397 LEU A N 1
ATOM 3224 C CA . LEU A 1 397 ? -12.008 -10.899 13.503 1.00 97.19 397 LEU A CA 1
ATOM 3225 C C . LEU A 1 397 ? -13.015 -10.218 14.442 1.00 97.19 397 LEU A C 1
ATOM 3227 O O . LEU A 1 397 ? -13.622 -10.879 15.278 1.00 97.19 397 LEU A O 1
ATOM 3231 N N . LEU A 1 398 ? -13.261 -8.920 14.243 1.00 97.06 398 LEU A N 1
ATOM 3232 C CA . LEU A 1 398 ? -14.324 -8.162 14.913 1.00 97.06 398 LEU A CA 1
ATOM 3233 C C . LEU A 1 398 ? -15.734 -8.514 14.401 1.00 97.06 398 LEU A C 1
ATOM 3235 O O . LEU A 1 398 ? -16.716 -7.958 14.877 1.00 97.06 398 LEU A O 1
ATOM 3239 N N . GLY A 1 399 ? -15.862 -9.403 13.412 1.00 96.19 399 GLY A N 1
ATOM 3240 C CA . GLY A 1 399 ? -17.150 -9.814 12.849 1.00 96.19 399 GLY A CA 1
ATOM 3241 C C . GLY A 1 399 ? -17.812 -8.777 11.934 1.00 96.19 399 GLY A C 1
ATOM 3242 O O . GLY A 1 399 ? -18.977 -8.942 11.573 1.00 96.19 399 GLY A O 1
ATOM 3243 N N . LEU A 1 400 ? -17.103 -7.715 11.541 1.00 96.62 400 LEU A N 1
ATOM 3244 C CA . LEU A 1 400 ? -17.653 -6.651 10.702 1.00 96.62 400 LEU A CA 1
ATOM 3245 C C . LEU A 1 400 ? -17.771 -7.078 9.240 1.00 96.62 400 LEU A C 1
ATOM 3247 O O . LEU A 1 400 ? -16.947 -7.838 8.732 1.00 96.62 400 LEU A O 1
ATOM 3251 N N . TYR A 1 401 ? -18.774 -6.533 8.546 1.00 95.75 401 TYR A N 1
ATOM 3252 C CA . TYR A 1 401 ? -19.007 -6.752 7.110 1.00 95.75 401 TYR A CA 1
ATOM 3253 C C . TYR A 1 401 ? -19.098 -8.235 6.714 1.00 95.75 401 TYR A C 1
ATOM 3255 O O . TYR A 1 401 ? -18.702 -8.623 5.616 1.00 95.75 401 TYR A O 1
ATOM 3263 N N . LYS A 1 402 ? -19.592 -9.085 7.623 1.00 94.50 402 LYS A N 1
ATOM 3264 C CA . LYS A 1 402 ? -19.868 -10.489 7.328 1.00 94.50 402 LYS A CA 1
ATOM 3265 C C . LYS A 1 402 ? -21.213 -10.598 6.617 1.00 94.50 402 LYS A C 1
ATOM 3267 O O . LYS A 1 402 ? -22.267 -10.438 7.233 1.00 94.50 402 LYS A O 1
ATOM 3272 N N . ASP A 1 403 ? -21.176 -10.878 5.320 1.00 92.44 403 ASP A N 1
ATOM 3273 C CA . ASP A 1 403 ? -22.392 -11.104 4.544 1.00 92.44 403 ASP A CA 1
ATOM 3274 C C . ASP A 1 403 ? -23.164 -12.335 5.033 1.00 92.44 403 ASP A C 1
ATOM 3276 O O . ASP A 1 403 ? -22.575 -13.359 5.380 1.00 92.44 403 ASP A O 1
ATOM 3280 N N . LYS A 1 404 ? -24.503 -12.243 5.019 1.00 91.81 404 LYS A N 1
ATOM 3281 C CA . LYS A 1 404 ? -25.396 -13.364 5.372 1.00 91.81 404 LYS A CA 1
ATOM 3282 C C . LYS A 1 404 ? -25.157 -14.580 4.480 1.00 91.81 404 LYS A C 1
ATOM 3284 O O . LYS A 1 404 ? -25.178 -15.710 4.952 1.00 91.81 404 LYS A O 1
ATOM 3289 N N . THR A 1 405 ? -24.947 -14.329 3.192 1.00 94.69 405 THR A N 1
ATOM 3290 C CA . THR A 1 405 ? -24.553 -15.333 2.208 1.00 94.69 405 THR A CA 1
ATOM 3291 C C . THR A 1 405 ? -23.187 -14.927 1.669 1.00 94.69 405 THR A C 1
ATOM 3293 O O . THR A 1 405 ? -23.080 -13.815 1.145 1.00 94.69 405 THR A O 1
ATOM 3296 N N . PRO A 1 406 ? -22.156 -15.782 1.770 1.00 95.56 406 PRO A N 1
ATOM 3297 C CA . PRO A 1 406 ? -20.830 -15.465 1.255 1.00 95.56 406 PRO A CA 1
ATOM 3298 C C . PRO A 1 406 ? -20.845 -15.116 -0.245 1.00 95.56 406 PRO A C 1
ATOM 3300 O O . PRO A 1 406 ? -21.616 -15.710 -1.012 1.00 95.56 406 PRO A O 1
ATOM 3303 N N . PRO A 1 407 ? -20.004 -14.171 -0.703 1.00 96.50 407 PRO A N 1
ATOM 3304 C CA . PRO A 1 407 ? -19.795 -13.944 -2.124 1.00 96.50 407 PRO A CA 1
ATOM 3305 C C . PRO A 1 407 ? -19.104 -15.163 -2.752 1.00 96.50 407 PRO A C 1
ATOM 3307 O O . PRO A 1 407 ? -18.103 -15.671 -2.251 1.00 96.50 407 PRO A O 1
ATOM 3310 N N . THR A 1 408 ? -19.645 -15.630 -3.871 1.00 97.44 408 THR A N 1
ATOM 3311 C CA . THR A 1 408 ? -19.161 -16.774 -4.660 1.00 97.44 408 THR A CA 1
ATOM 3312 C C . THR A 1 408 ? -19.112 -16.392 -6.137 1.00 97.44 408 THR A C 1
ATOM 3314 O O . THR A 1 408 ? -19.643 -15.357 -6.545 1.00 97.44 408 THR A O 1
ATOM 3317 N N . ALA A 1 409 ? -18.538 -17.246 -6.975 1.00 97.56 409 ALA A N 1
ATOM 3318 C CA . ALA A 1 409 ? -18.545 -17.055 -8.419 1.00 97.56 409 ALA A CA 1
ATOM 3319 C C . ALA A 1 409 ? -19.954 -17.061 -9.033 1.00 97.56 409 ALA A C 1
ATOM 3321 O O . ALA A 1 409 ? -20.156 -16.501 -10.101 1.00 97.56 409 ALA A O 1
ATOM 3322 N N . SER A 1 410 ? -20.924 -17.703 -8.377 1.00 97.00 410 SER A N 1
ATOM 3323 C CA . SER A 1 410 ? -22.243 -17.987 -8.961 1.00 97.00 410 SER A CA 1
ATOM 3324 C C . SER A 1 410 ? -23.355 -17.022 -8.543 1.00 97.00 410 SER A C 1
ATOM 3326 O O . SER A 1 410 ? -24.457 -17.085 -9.079 1.00 97.00 410 SER A O 1
ATOM 3328 N N . ASN A 1 411 ? -23.099 -16.134 -7.578 1.00 96.69 411 ASN A N 1
ATOM 3329 C CA . ASN A 1 411 ? -24.137 -15.310 -6.953 1.00 96.69 411 ASN A CA 1
ATOM 3330 C C . ASN A 1 411 ? -23.924 -13.796 -7.131 1.00 96.69 411 ASN A C 1
ATOM 3332 O O . ASN A 1 411 ? -24.483 -13.011 -6.372 1.00 96.69 411 ASN A O 1
ATOM 3336 N N . TYR A 1 412 ? -23.182 -13.365 -8.159 1.00 96.75 412 TYR A N 1
ATOM 3337 C CA . TYR A 1 412 ? -22.957 -11.942 -8.467 1.00 96.75 412 TYR A CA 1
ATOM 3338 C C . TYR A 1 412 ? -24.252 -11.107 -8.447 1.00 96.75 412 TYR A C 1
ATOM 3340 O O . TYR A 1 412 ? -24.320 -10.072 -7.781 1.00 96.75 412 TYR A O 1
ATOM 3348 N N . HIS A 1 413 ? -25.305 -11.593 -9.110 1.00 95.75 413 HIS A N 1
ATOM 3349 C CA . HIS A 1 413 ? -26.578 -10.880 -9.235 1.00 95.75 413 HIS A CA 1
ATOM 3350 C C . HIS A 1 413 ? -27.345 -10.713 -7.914 1.00 95.75 413 HIS A C 1
ATOM 3352 O O . HIS A 1 413 ? -28.082 -9.742 -7.754 1.00 95.75 413 HIS A O 1
ATOM 3358 N N . SER A 1 414 ? -27.172 -11.611 -6.938 1.00 95.12 414 SER A N 1
ATOM 3359 C CA . SER A 1 414 ? -27.780 -11.446 -5.609 1.00 95.12 414 SER A CA 1
ATOM 3360 C C . SER A 1 414 ? -26.893 -10.653 -4.643 1.00 95.12 414 SER A C 1
ATOM 3362 O O . SER A 1 414 ? -27.363 -10.210 -3.597 1.00 95.12 414 SER A O 1
ATOM 3364 N N . GLN A 1 415 ? -25.634 -10.393 -5.011 1.00 94.94 415 GLN A N 1
ATOM 3365 C CA . GLN A 1 415 ? -24.637 -9.699 -4.190 1.00 94.94 415 GLN A CA 1
ATOM 3366 C C . GLN A 1 415 ? -24.505 -8.197 -4.503 1.00 94.94 415 GLN A C 1
ATOM 3368 O O . GLN A 1 415 ? -23.573 -7.522 -4.046 1.00 94.94 415 GLN A O 1
ATOM 3373 N N . HIS A 1 416 ? -25.467 -7.616 -5.229 1.00 91.38 416 HIS A N 1
ATOM 3374 C CA . HIS A 1 416 ? -25.539 -6.166 -5.448 1.00 91.38 416 HIS A CA 1
ATOM 3375 C C . HIS A 1 416 ? -25.756 -5.365 -4.159 1.00 91.38 416 HIS A C 1
ATOM 3377 O O . HIS A 1 416 ? -25.456 -4.173 -4.144 1.00 91.38 416 HIS A O 1
ATOM 3383 N N . GLY A 1 417 ? -26.259 -6.000 -3.092 1.00 91.44 417 GLY A N 1
ATOM 3384 C CA . GLY A 1 417 ? -26.494 -5.416 -1.767 1.00 91.44 417 GLY A CA 1
ATOM 3385 C C . GLY A 1 417 ? -25.460 -5.800 -0.703 1.00 91.44 417 GLY A C 1
ATOM 3386 O O . GLY A 1 417 ? -25.657 -5.458 0.458 1.00 91.44 417 GLY A O 1
ATOM 3387 N N . ARG A 1 418 ? -24.369 -6.487 -1.077 1.00 94.75 418 ARG A N 1
ATOM 3388 C CA . ARG A 1 418 ? -23.368 -7.003 -0.130 1.00 94.75 418 ARG A CA 1
ATOM 3389 C C . ARG A 1 418 ? -22.770 -5.909 0.751 1.00 94.75 418 ARG A C 1
ATOM 3391 O O . ARG A 1 418 ? -22.530 -4.787 0.280 1.00 94.75 418 ARG A O 1
ATOM 3398 N N . SER A 1 419 ? -22.517 -6.273 1.999 1.00 94.69 419 SER A N 1
ATOM 3399 C CA . SER A 1 419 ? -21.815 -5.480 3.001 1.00 94.69 419 SER A CA 1
ATOM 3400 C C . SER A 1 419 ? -20.303 -5.518 2.788 1.00 94.69 419 SER A C 1
ATOM 3402 O O . SER A 1 419 ? -19.658 -4.480 2.941 1.00 94.69 419 SER A O 1
ATOM 3404 N N . PHE A 1 420 ? -19.740 -6.655 2.357 1.00 96.50 420 PHE A N 1
ATOM 3405 C CA . PHE A 1 420 ? -18.313 -6.765 2.076 1.00 96.50 420 PHE A CA 1
ATOM 3406 C C . PHE A 1 420 ? -17.960 -6.122 0.728 1.00 96.50 420 PHE A C 1
ATOM 3408 O O . PHE A 1 420 ? -18.028 -6.754 -0.328 1.00 96.50 420 PHE A O 1
ATOM 3415 N N . ARG A 1 421 ? -17.594 -4.835 0.763 1.00 96.38 421 ARG A N 1
ATOM 3416 C CA . ARG A 1 421 ? -17.091 -4.079 -0.396 1.00 96.38 421 ARG A CA 1
ATOM 3417 C C . ARG A 1 421 ? -15.778 -3.402 -0.081 1.00 96.38 421 ARG A C 1
ATOM 3419 O O . ARG A 1 421 ? -15.741 -2.390 0.617 1.00 96.38 421 ARG A O 1
ATOM 3426 N N . THR A 1 422 ? -14.694 -3.929 -0.625 1.00 94.12 422 THR A N 1
ATOM 3427 C CA . THR A 1 422 ? -13.345 -3.439 -0.333 1.00 94.12 422 THR A CA 1
ATOM 3428 C C . THR A 1 422 ? -13.121 -2.002 -0.782 1.00 94.12 422 THR A C 1
ATOM 3430 O O . THR A 1 422 ? -12.446 -1.259 -0.077 1.00 94.12 422 THR A O 1
ATOM 3433 N N . SER A 1 423 ? -13.789 -1.567 -1.854 1.00 92.69 423 SER A N 1
ATOM 3434 C CA . SER A 1 423 ? -13.815 -0.171 -2.315 1.00 92.69 423 SER A CA 1
ATOM 3435 C C . SER A 1 423 ? -14.351 0.823 -1.272 1.00 92.69 423 SER A C 1
ATOM 3437 O O . SER A 1 423 ? -13.996 1.998 -1.313 1.00 92.69 423 SER A O 1
ATOM 3439 N N . ARG A 1 424 ? -15.187 0.366 -0.327 1.00 93.75 424 ARG A N 1
ATOM 3440 C CA . ARG A 1 424 ? -15.770 1.180 0.756 1.00 93.75 424 ARG A CA 1
ATOM 3441 C C . ARG A 1 424 ? -15.120 0.944 2.110 1.00 93.75 424 ARG A C 1
ATOM 3443 O O . ARG A 1 424 ? -15.127 1.840 2.946 1.00 93.75 424 ARG A O 1
ATOM 3450 N N . ILE A 1 425 ? -14.610 -0.263 2.338 1.00 94.81 425 ILE A N 1
ATOM 3451 C CA . ILE A 1 425 ? -14.057 -0.678 3.629 1.00 94.81 425 ILE A CA 1
ATOM 3452 C C . ILE A 1 425 ? -12.572 -0.321 3.715 1.00 94.81 425 ILE A C 1
ATOM 3454 O O . ILE A 1 425 ? -12.139 0.254 4.709 1.00 94.81 425 ILE A O 1
ATOM 3458 N N . VAL A 1 426 ? -11.799 -0.631 2.670 1.00 95.56 426 VAL A N 1
ATOM 3459 C CA . VAL A 1 426 ? -10.340 -0.453 2.633 1.00 95.56 426 VAL A CA 1
ATOM 3460 C C . VAL A 1 426 ? -9.851 0.300 1.378 1.00 95.56 426 VAL A C 1
ATOM 3462 O O . VAL A 1 426 ? -8.987 -0.212 0.660 1.00 95.56 426 VAL A O 1
ATOM 3465 N N . PRO A 1 427 ? -10.370 1.512 1.076 1.00 93.62 427 PRO A N 1
ATOM 3466 C CA . PRO A 1 427 ? -9.779 2.373 0.048 1.00 93.62 427 PRO A CA 1
ATOM 3467 C C . PRO A 1 427 ? -8.355 2.834 0.425 1.00 93.62 427 PRO A C 1
ATOM 3469 O O . PRO A 1 427 ? -7.833 2.534 1.503 1.00 93.62 427 PRO A O 1
ATOM 3472 N N . TYR A 1 428 ? -7.698 3.599 -0.452 1.00 91.12 428 TYR A N 1
ATOM 3473 C CA . TYR A 1 428 ? -6.467 4.296 -0.063 1.00 91.12 428 TYR A CA 1
ATOM 3474 C C . TYR A 1 428 ? -6.721 5.213 1.141 1.00 91.12 428 TYR A C 1
ATOM 3476 O O . TYR A 1 428 ? -7.773 5.839 1.228 1.00 91.12 428 TYR A O 1
ATOM 3484 N N . ALA A 1 429 ? -5.759 5.255 2.070 1.00 93.62 429 ALA A N 1
ATOM 3485 C CA . ALA A 1 429 ? -5.871 5.954 3.356 1.00 93.62 429 ALA A CA 1
ATOM 3486 C C . ALA A 1 429 ? -7.055 5.501 4.243 1.00 93.62 429 ALA A C 1
ATOM 3488 O O . ALA A 1 429 ? -7.506 6.254 5.110 1.00 93.62 429 ALA A O 1
ATOM 3489 N N . ALA A 1 430 ? -7.540 4.264 4.058 1.00 96.88 430 ALA A N 1
ATOM 3490 C CA . ALA A 1 430 ? -8.534 3.677 4.948 1.00 96.88 430 ALA A CA 1
ATOM 3491 C C . ALA A 1 430 ? -8.078 3.703 6.409 1.00 96.88 430 ALA A C 1
ATOM 3493 O O . ALA A 1 430 ? -6.905 3.472 6.715 1.00 96.88 430 ALA A O 1
ATOM 3494 N N . ASN A 1 431 ? -9.024 3.952 7.308 1.00 97.44 431 ASN A N 1
ATOM 3495 C CA . ASN A 1 431 ? -8.756 4.111 8.730 1.00 97.44 431 ASN A CA 1
ATOM 3496 C C . ASN A 1 431 ? -9.804 3.391 9.586 1.00 97.44 431 ASN A C 1
ATOM 3498 O O . ASN A 1 431 ? -10.972 3.276 9.217 1.00 97.44 431 ASN A O 1
ATOM 3502 N N . LEU A 1 432 ? -9.354 2.890 10.735 1.00 98.00 432 LEU A N 1
ATOM 3503 C CA . LEU A 1 432 ? -10.178 2.262 11.762 1.00 98.00 432 LEU A CA 1
ATOM 3504 C C . LEU A 1 432 ? -9.825 2.902 13.098 1.00 98.00 432 LEU A C 1
ATOM 3506 O O . LEU A 1 432 ? -8.674 2.827 13.526 1.00 98.00 432 LEU A O 1
ATOM 3510 N N . LEU A 1 433 ? -10.805 3.529 13.741 1.00 98.12 433 LEU A N 1
ATOM 3511 C CA . LEU A 1 433 ? -10.615 4.248 14.993 1.00 98.12 433 LEU A CA 1
ATOM 3512 C C . LEU A 1 433 ? -11.390 3.573 16.117 1.00 98.12 433 LEU A C 1
ATOM 3514 O O . LEU A 1 433 ? -12.577 3.285 15.979 1.00 98.12 433 LEU A O 1
ATOM 3518 N N . PHE A 1 434 ? -10.710 3.399 17.245 1.00 98.06 434 PHE A N 1
ATOM 3519 C CA . PHE A 1 434 ? -11.293 3.018 18.524 1.00 98.06 434 PHE A CA 1
ATOM 3520 C C . PHE A 1 434 ? -11.227 4.232 19.447 1.00 98.06 434 PHE A C 1
ATOM 3522 O O . PHE A 1 434 ? -10.140 4.626 19.866 1.00 98.06 434 PHE A O 1
ATOM 3529 N N . VAL A 1 435 ? -12.375 4.836 19.748 1.00 97.12 435 VAL A N 1
ATOM 3530 C CA . VAL A 1 435 ? -12.448 6.057 20.560 1.00 97.12 435 VAL A CA 1
ATOM 3531 C C . VAL A 1 435 ? -13.047 5.725 21.917 1.00 97.12 435 VAL A C 1
ATOM 3533 O O . VAL A 1 435 ? -14.212 5.335 22.014 1.00 97.12 435 VAL A O 1
ATOM 3536 N N . LEU A 1 436 ? -12.236 5.861 22.967 1.00 96.06 436 LEU A N 1
ATOM 3537 C CA . LEU A 1 436 ? -12.645 5.607 24.343 1.00 96.06 436 LEU A CA 1
ATOM 3538 C C . LEU A 1 436 ? -13.074 6.918 25.010 1.00 96.06 436 LEU A C 1
ATOM 3540 O O . LEU A 1 436 ? -12.253 7.795 25.265 1.00 96.06 436 LEU A O 1
ATOM 3544 N N . TYR A 1 437 ? -14.362 7.032 25.309 1.00 93.44 437 TYR A N 1
ATOM 3545 C CA . TYR A 1 437 ? -14.948 8.168 26.007 1.00 93.44 437 TYR A CA 1
ATOM 3546 C C . TYR A 1 437 ? -15.010 7.903 27.504 1.00 93.44 437 TYR A C 1
ATOM 3548 O O . TYR A 1 437 ? -15.507 6.858 27.929 1.00 93.44 437 TYR A O 1
ATOM 3556 N N . ASP A 1 438 ? -14.589 8.881 28.301 1.00 90.31 438 ASP A N 1
ATOM 3557 C CA . ASP A 1 438 ? -14.877 8.904 29.731 1.00 90.31 438 ASP A CA 1
ATOM 3558 C C . ASP A 1 438 ? -16.281 9.481 29.958 1.00 90.31 438 ASP A C 1
ATOM 3560 O O . ASP A 1 438 ? -16.601 10.589 29.528 1.00 90.31 438 ASP A O 1
ATOM 3564 N N . CYS A 1 439 ? -17.163 8.692 30.564 1.00 90.44 439 CYS A N 1
ATOM 3565 C CA . CYS A 1 439 ? -18.574 9.017 30.745 1.00 90.44 439 CYS A CA 1
ATOM 3566 C C . CYS A 1 439 ? -18.991 8.715 32.186 1.00 90.44 439 CYS A C 1
ATOM 3568 O O . CYS A 1 439 ? -18.495 7.779 32.807 1.00 90.44 439 CYS A O 1
ATOM 3570 N N . GLN A 1 440 ? -19.997 9.433 32.698 1.00 87.94 440 GLN A N 1
ATOM 3571 C CA . GLN A 1 440 ? -20.460 9.299 34.092 1.00 87.94 440 GLN A CA 1
ATOM 3572 C C . GLN A 1 440 ? -20.825 7.860 34.506 1.00 87.94 440 GLN A C 1
ATOM 3574 O O . GLN A 1 440 ? -20.698 7.497 35.670 1.00 87.94 440 GLN A O 1
ATOM 3579 N N . ARG A 1 441 ? -21.297 7.033 33.561 1.00 87.94 441 ARG A N 1
ATOM 3580 C CA . ARG A 1 441 ? -21.698 5.632 33.799 1.00 87.94 441 ARG A CA 1
ATOM 3581 C C . ARG A 1 441 ? -20.588 4.616 33.483 1.00 87.94 441 ARG A C 1
ATOM 3583 O O . ARG A 1 441 ? -20.873 3.428 33.341 1.00 87.94 441 ARG A O 1
ATOM 3590 N N . GLY A 1 442 ? -19.346 5.081 33.385 1.00 89.94 442 GLY A N 1
ATOM 3591 C CA . GLY A 1 442 ? -18.176 4.300 32.997 1.00 89.94 442 GLY A CA 1
ATOM 3592 C C . GLY A 1 442 ? -17.776 4.516 31.534 1.00 89.94 442 GLY A C 1
ATOM 3593 O O . GLY A 1 442 ? -18.549 5.087 30.760 1.00 89.94 442 GLY A O 1
ATOM 3594 N N . PRO A 1 443 ? -16.574 4.051 31.149 1.00 94.38 443 PRO A N 1
ATOM 3595 C CA . PRO A 1 443 ? -16.015 4.308 29.831 1.00 94.38 443 PRO A CA 1
ATOM 3596 C C . PRO A 1 443 ? -16.846 3.662 28.719 1.00 94.38 443 PRO A C 1
ATOM 3598 O O . PRO A 1 443 ? -17.326 2.530 28.856 1.00 94.38 443 PRO A O 1
ATOM 3601 N N . ARG A 1 444 ? -16.992 4.375 27.604 1.00 96.00 444 ARG A N 1
ATOM 3602 C CA . ARG A 1 444 ? -17.728 3.946 26.406 1.00 96.00 444 ARG A CA 1
ATOM 3603 C C . ARG A 1 444 ? -16.798 3.893 25.208 1.00 96.00 444 ARG A C 1
ATOM 3605 O O . ARG A 1 444 ? -15.920 4.737 25.084 1.00 96.00 444 ARG A O 1
ATOM 3612 N N . LEU A 1 445 ? -16.982 2.908 24.338 1.00 97.50 445 LEU A N 1
ATOM 3613 C CA . LEU A 1 445 ? -16.109 2.692 23.188 1.00 97.50 445 LEU A CA 1
ATOM 3614 C C . LEU A 1 445 ? -16.900 2.868 21.895 1.00 97.50 445 LEU A C 1
ATOM 3616 O O . LEU A 1 445 ? -17.857 2.134 21.667 1.00 97.50 445 LEU A O 1
ATOM 3620 N N . GLN A 1 446 ? -16.482 3.809 21.052 1.00 97.44 446 GLN A N 1
ATOM 3621 C CA . GLN A 1 446 ? -17.007 3.980 19.699 1.00 97.44 446 GLN A CA 1
ATOM 3622 C C . GLN A 1 446 ? -16.022 3.418 18.677 1.00 97.44 446 GLN A C 1
ATOM 3624 O O . GLN A 1 446 ? -14.807 3.577 18.815 1.00 97.44 446 GLN A O 1
ATOM 3629 N N . LEU A 1 447 ? -16.565 2.789 17.638 1.00 97.62 447 LEU A N 1
ATOM 3630 C CA . LEU A 1 447 ? -15.810 2.304 16.493 1.00 97.62 447 LEU A CA 1
ATOM 3631 C C . LEU A 1 447 ? -16.135 3.154 15.268 1.00 97.62 447 LEU A C 1
ATOM 3633 O O . LEU A 1 447 ? -17.308 3.389 14.978 1.00 97.62 447 LEU A O 1
ATOM 3637 N N . LEU A 1 448 ? -15.114 3.591 14.534 1.00 97.56 448 LEU A N 1
ATOM 3638 C CA . LEU A 1 448 ? -15.296 4.281 13.260 1.00 97.56 448 LEU A CA 1
ATOM 3639 C C . LEU A 1 448 ? -14.485 3.590 12.169 1.00 97.56 448 LEU A C 1
ATOM 3641 O O . LEU A 1 448 ? -13.306 3.304 12.364 1.00 97.56 448 LEU A O 1
ATOM 3645 N N . VAL A 1 449 ? -15.103 3.355 11.014 1.00 97.31 449 VAL A N 1
ATOM 3646 C CA . VAL A 1 449 ? -14.428 2.896 9.794 1.00 97.31 449 VAL A CA 1
ATOM 3647 C C . VAL A 1 449 ? -14.517 4.023 8.779 1.00 97.31 449 VAL A C 1
ATOM 3649 O O . VAL A 1 449 ? -15.618 4.467 8.459 1.00 97.31 449 VAL A O 1
ATOM 3652 N N . ASN A 1 450 ? -13.372 4.483 8.277 1.00 96.75 450 ASN A N 1
ATOM 3653 C CA . ASN A 1 450 ? -13.276 5.618 7.357 1.00 96.75 450 ASN A CA 1
ATOM 3654 C C . ASN A 1 450 ? -14.028 6.843 7.906 1.00 96.75 450 ASN A C 1
ATOM 3656 O O . ASN A 1 450 ? -14.930 7.379 7.264 1.00 96.75 450 ASN A O 1
ATOM 3660 N N . GLU A 1 451 ? -13.693 7.214 9.149 1.00 95.25 451 GLU A N 1
ATOM 3661 C CA . GLU A 1 451 ? -14.274 8.339 9.906 1.00 95.25 451 GLU A CA 1
ATOM 3662 C C . GLU A 1 451 ? -15.809 8.275 10.092 1.00 95.25 451 GLU A C 1
ATOM 3664 O O . GLU A 1 451 ? -16.425 9.237 10.541 1.00 95.25 451 GLU A O 1
ATOM 3669 N N . THR A 1 452 ? -16.439 7.131 9.800 1.00 94.94 452 THR A N 1
ATOM 3670 C CA . THR A 1 452 ? -17.887 6.919 9.939 1.00 94.94 452 THR A CA 1
ATOM 3671 C C . THR A 1 452 ? -18.176 5.936 11.075 1.00 94.94 452 THR A C 1
ATOM 3673 O O . THR A 1 452 ? -17.577 4.858 11.084 1.00 94.94 452 THR A O 1
ATOM 3676 N N . PRO A 1 453 ? -19.088 6.246 12.019 1.00 95.88 453 PRO A N 1
ATOM 3677 C CA . PRO A 1 453 ? -19.451 5.327 13.095 1.00 95.88 453 PRO A CA 1
ATOM 3678 C C . PRO A 1 453 ? -19.973 3.981 12.580 1.00 95.88 453 PRO A C 1
ATOM 3680 O O . PRO A 1 453 ? -20.823 3.925 11.690 1.00 95.88 453 PRO A O 1
ATOM 3683 N N . VAL A 1 454 ? -19.484 2.893 13.174 1.00 95.56 454 VAL A N 1
ATOM 3684 C CA . VAL A 1 454 ? -19.927 1.520 12.910 1.00 95.56 454 VAL A CA 1
ATOM 3685 C C . VAL A 1 454 ? -20.244 0.842 14.236 1.00 95.56 454 VAL A C 1
ATOM 3687 O O . VAL A 1 454 ? -19.541 1.022 15.227 1.00 95.56 454 VAL A O 1
ATOM 3690 N N . ARG A 1 455 ? -21.311 0.045 14.265 1.00 95.75 455 ARG A N 1
ATOM 3691 C CA . ARG A 1 455 ? -21.730 -0.668 15.476 1.00 95.75 455 ARG A CA 1
ATOM 3692 C C . ARG A 1 455 ? -20.979 -1.981 15.631 1.00 95.75 455 ARG A C 1
ATOM 3694 O O . ARG A 1 455 ? -20.704 -2.668 14.647 1.00 95.75 455 ARG A O 1
ATOM 3701 N N . PHE A 1 456 ? -20.686 -2.344 16.875 1.00 96.00 456 PHE A N 1
ATOM 3702 C CA . PHE A 1 456 ? -20.112 -3.646 17.190 1.00 96.00 456 PHE A CA 1
ATOM 3703 C C . PHE A 1 456 ? -21.161 -4.750 16.969 1.00 96.00 456 PHE A C 1
ATOM 3705 O O . PHE A 1 456 ? -22.282 -4.614 17.466 1.00 96.00 456 PHE A O 1
ATOM 3712 N N . PRO A 1 457 ? -20.817 -5.852 16.279 1.00 94.44 457 PRO A N 1
ATOM 3713 C CA . PRO A 1 457 ? -21.693 -7.015 16.181 1.00 94.44 457 PRO A CA 1
ATOM 3714 C C . PRO A 1 457 ? -22.089 -7.541 17.568 1.00 94.44 457 PRO A C 1
ATOM 3716 O O . PRO A 1 457 ? -21.240 -7.699 18.446 1.00 94.44 457 PRO A O 1
ATOM 3719 N N . GLY A 1 458 ? -23.381 -7.791 17.770 1.00 93.12 458 GLY A N 1
ATOM 3720 C CA . GLY A 1 458 ? -23.983 -8.176 19.049 1.00 93.12 458 GLY A CA 1
ATOM 3721 C C . GLY A 1 458 ? -24.293 -7.016 20.007 1.00 93.12 458 GLY A C 1
ATOM 3722 O O . GLY A 1 458 ? -24.821 -7.267 21.088 1.00 93.12 458 GLY A O 1
ATOM 3723 N N . LEU A 1 459 ? -23.961 -5.768 19.651 1.00 94.69 459 LEU A N 1
ATOM 3724 C CA . LEU A 1 459 ? -24.230 -4.553 20.435 1.00 94.69 459 LEU A CA 1
ATOM 3725 C C . LEU A 1 459 ? -24.793 -3.432 19.538 1.00 94.69 459 LEU A C 1
ATOM 3727 O O . LEU A 1 459 ? -24.305 -2.305 19.531 1.00 94.69 459 LEU A O 1
ATOM 3731 N N . GLU A 1 460 ? -25.825 -3.732 18.749 1.00 91.12 460 GLU A N 1
ATOM 3732 C CA . GLU A 1 460 ? -26.329 -2.846 17.690 1.00 91.12 460 GLU A CA 1
ATOM 3733 C C . GLU A 1 460 ? -27.281 -1.733 18.164 1.00 91.12 460 GLU A C 1
ATOM 3735 O O . GLU A 1 460 ? -27.775 -0.955 17.338 1.00 91.12 460 GLU A O 1
ATOM 3740 N N . SER A 1 461 ? -27.567 -1.650 19.465 1.00 90.50 461 SER A N 1
ATOM 3741 C CA . SER A 1 461 ? -28.511 -0.677 20.029 1.00 90.50 461 SER A CA 1
ATOM 3742 C C . SER A 1 461 ? -27.939 0.734 20.169 1.00 90.50 461 SER A C 1
ATOM 3744 O O . SER A 1 461 ? -28.702 1.695 20.175 1.00 90.50 461 SER A O 1
ATOM 3746 N N . GLU A 1 462 ? -26.618 0.874 20.297 1.00 90.06 462 GLU A N 1
ATOM 3747 C CA . GLU A 1 462 ? -25.943 2.151 20.549 1.00 90.06 462 GLU A CA 1
ATOM 3748 C C . GLU A 1 462 ? -24.646 2.242 19.733 1.00 90.06 462 GLU A C 1
ATOM 3750 O O . GLU A 1 462 ? -23.963 1.241 19.530 1.00 90.06 462 GLU A O 1
ATOM 3755 N N . ASP A 1 463 ? -24.270 3.448 19.296 1.00 92.38 463 ASP A N 1
ATOM 3756 C CA . ASP A 1 463 ? -23.038 3.652 18.513 1.00 92.38 463 ASP A CA 1
ATOM 3757 C C . ASP A 1 463 ? -21.764 3.633 19.384 1.00 92.38 463 ASP A C 1
ATOM 3759 O O . ASP A 1 463 ? -20.664 3.432 18.874 1.00 92.38 463 ASP A O 1
ATOM 3763 N N . ALA A 1 464 ? -21.903 3.830 20.700 1.00 96.25 464 ALA A N 1
ATOM 3764 C CA . ALA A 1 464 ? -20.802 3.821 21.666 1.00 96.25 464 ALA A CA 1
ATOM 3765 C C . ALA A 1 464 ? -21.187 3.049 22.947 1.00 96.25 464 ALA A C 1
ATOM 3767 O O . ALA A 1 464 ? -21.448 3.677 23.983 1.00 96.25 464 ALA A O 1
ATOM 3768 N N . PRO A 1 465 ? -21.279 1.704 22.904 1.00 96.81 465 PRO A N 1
ATOM 3769 C CA . PRO A 1 465 ? -21.637 0.882 24.063 1.00 96.81 465 PRO A CA 1
ATOM 3770 C C . PRO A 1 465 ? -20.616 0.997 25.208 1.00 96.81 465 PRO A C 1
ATOM 3772 O O . PRO A 1 465 ? -19.495 1.488 25.036 1.00 96.81 46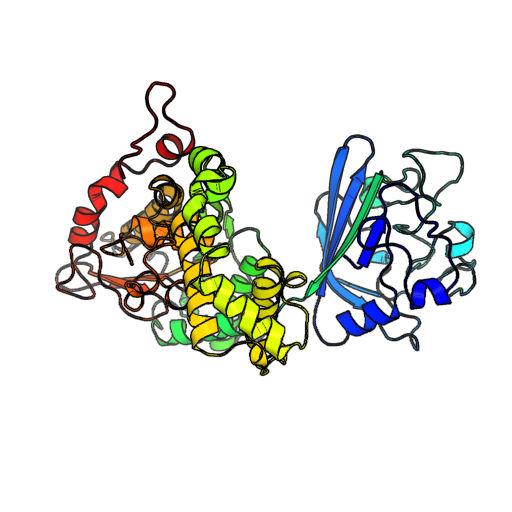5 PRO A O 1
ATOM 3775 N N . LEU A 1 466 ? -20.989 0.527 26.404 1.00 96.19 466 LEU A N 1
ATOM 3776 C CA . LEU A 1 466 ? -20.062 0.477 27.538 1.00 96.19 466 LEU A CA 1
ATOM 3777 C C . LEU A 1 466 ? -18.872 -0.425 27.201 1.00 96.19 466 LEU A C 1
ATOM 3779 O O . LEU A 1 466 ? -19.038 -1.557 26.745 1.00 96.19 466 LEU A O 1
ATOM 3783 N N . TYR A 1 467 ? -17.662 0.044 27.501 1.00 96.31 467 TYR A N 1
ATOM 3784 C CA . TYR A 1 467 ? -16.431 -0.676 27.174 1.00 96.31 467 TYR A CA 1
ATOM 3785 C C . TYR A 1 467 ? -16.396 -2.082 27.794 1.00 96.31 467 TYR A C 1
ATOM 3787 O O . TYR A 1 467 ? -15.953 -3.042 27.167 1.00 96.31 467 TYR A O 1
ATOM 3795 N N . ARG A 1 468 ? -16.944 -2.238 29.006 1.00 95.25 468 ARG A N 1
ATOM 3796 C CA . ARG A 1 468 ? -17.064 -3.544 29.673 1.00 95.25 468 ARG A CA 1
ATOM 3797 C C . ARG A 1 468 ? -17.944 -4.538 28.903 1.00 95.25 468 ARG A C 1
ATOM 3799 O O . ARG A 1 468 ? -17.650 -5.730 28.934 1.00 95.25 468 ARG A O 1
ATOM 3806 N N . ASP A 1 469 ? -18.985 -4.056 28.224 1.00 96.44 469 ASP A N 1
ATOM 3807 C CA . ASP A 1 469 ? -19.916 -4.896 27.470 1.00 96.44 469 ASP A CA 1
ATOM 3808 C C . ASP A 1 469 ? -19.243 -5.331 26.164 1.00 96.44 469 ASP A C 1
ATOM 3810 O O . ASP A 1 469 ? -19.265 -6.511 25.832 1.00 96.44 469 ASP A O 1
ATOM 3814 N N . VAL A 1 470 ? -18.501 -4.426 25.508 1.00 96.94 470 VAL A N 1
ATOM 3815 C CA . VAL A 1 470 ? -17.644 -4.778 24.362 1.00 96.94 470 VAL A CA 1
ATOM 3816 C C . VAL A 1 470 ? -16.618 -5.851 24.747 1.00 96.94 470 VAL A C 1
ATOM 3818 O O . VAL A 1 470 ? -16.480 -6.854 24.047 1.00 96.94 470 VAL A O 1
ATOM 3821 N N . ARG A 1 471 ? -15.934 -5.700 25.892 1.00 96.31 471 ARG A N 1
ATOM 3822 C CA . ARG A 1 471 ? -15.007 -6.730 26.399 1.00 96.31 471 ARG A CA 1
ATOM 3823 C C . ARG A 1 471 ? -15.710 -8.056 26.684 1.00 96.31 471 ARG A C 1
ATOM 3825 O O . ARG A 1 471 ? -15.116 -9.108 26.474 1.00 96.31 471 ARG A O 1
ATOM 3832 N N . ALA A 1 472 ? -16.950 -8.031 27.170 1.00 96.88 472 ALA A N 1
ATOM 3833 C CA . ALA A 1 472 ? -17.723 -9.247 27.396 1.00 96.88 472 ALA A CA 1
ATOM 3834 C C . ALA A 1 472 ? -18.057 -9.955 26.072 1.00 96.88 472 ALA A C 1
ATOM 3836 O O . ALA A 1 472 ? -17.841 -11.163 25.975 1.00 96.88 472 ALA A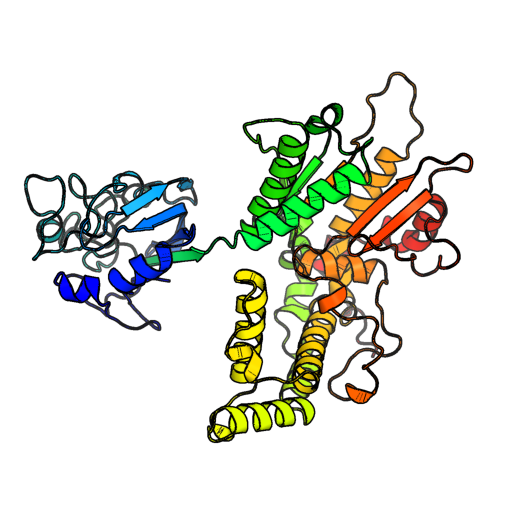 O 1
ATOM 3837 N N . THR A 1 473 ? -18.485 -9.212 25.045 1.00 96.69 473 THR A N 1
ATOM 3838 C CA . THR A 1 473 ? -18.768 -9.740 23.699 1.00 96.69 473 THR A CA 1
ATOM 3839 C C . THR A 1 473 ? -17.544 -10.429 23.090 1.00 96.69 473 THR A C 1
ATOM 3841 O O . THR A 1 473 ? -17.638 -11.548 22.583 1.00 96.69 473 THR A O 1
ATOM 3844 N N . TYR A 1 474 ? -16.362 -9.815 23.204 1.00 96.94 474 TYR A N 1
ATOM 3845 C CA . TYR A 1 474 ? -15.119 -10.359 22.646 1.00 96.94 474 TYR A CA 1
ATOM 3846 C C . TYR A 1 474 ? -14.280 -11.190 23.627 1.00 96.94 474 TYR A C 1
ATOM 3848 O O . TYR A 1 474 ? -13.127 -11.503 23.330 1.00 96.94 474 TYR A O 1
ATOM 3856 N N . ARG A 1 475 ? -14.833 -11.601 24.777 1.00 96.19 475 ARG A N 1
ATOM 3857 C CA . ARG A 1 475 ? -14.089 -12.343 25.813 1.00 96.19 475 ARG A CA 1
ATOM 3858 C C . ARG A 1 475 ? -13.407 -13.600 25.272 1.00 96.19 475 ARG A C 1
ATOM 3860 O O . ARG A 1 475 ? -12.252 -13.858 25.578 1.00 96.19 475 ARG A O 1
ATOM 3867 N N . HIS A 1 476 ? -14.100 -14.339 24.409 1.00 94.31 476 HIS A N 1
ATOM 3868 C CA . HIS A 1 476 ? -13.566 -15.547 23.781 1.00 94.31 476 HIS A CA 1
ATOM 3869 C C . HIS A 1 476 ? -12.294 -15.292 22.948 1.00 94.31 476 HIS A C 1
ATOM 3871 O O . HIS A 1 476 ? -11.435 -16.167 22.873 1.00 94.31 476 HIS A O 1
ATOM 3877 N N . LEU A 1 477 ? -12.147 -14.100 22.356 1.00 95.31 477 LEU A N 1
ATOM 3878 C CA . LEU A 1 477 ? -10.930 -13.698 21.648 1.00 95.31 477 LEU A CA 1
ATOM 3879 C C . LEU A 1 477 ? -9.873 -13.156 22.608 1.00 95.31 477 LEU A C 1
ATOM 3881 O O . LEU A 1 477 ? -8.708 -13.519 22.483 1.00 95.31 477 LEU A O 1
ATOM 3885 N N . LEU A 1 478 ? -10.278 -12.329 23.576 1.00 94.50 478 LEU A N 1
ATOM 3886 C CA . LEU A 1 478 ? -9.378 -11.744 24.576 1.00 94.50 478 LEU A CA 1
ATOM 3887 C C . LEU A 1 478 ? -8.652 -12.814 25.402 1.00 94.50 478 LEU A C 1
ATOM 3889 O O . LEU A 1 478 ? -7.469 -12.662 25.687 1.00 94.50 478 LEU A O 1
ATOM 3893 N N . ASP A 1 479 ? -9.335 -13.910 25.725 1.00 91.44 479 ASP A N 1
ATOM 3894 C CA . ASP A 1 479 ? -8.762 -14.995 26.524 1.00 91.44 479 ASP A CA 1
ATOM 3895 C C . ASP A 1 479 ? -8.203 -16.138 25.654 1.00 91.44 479 ASP A C 1
ATOM 3897 O O . ASP A 1 479 ? -7.375 -16.925 26.112 1.00 91.44 479 ASP A O 1
ATOM 3901 N N . GLY A 1 480 ? -8.679 -16.273 24.408 1.00 84.94 480 GLY A N 1
ATOM 3902 C CA . GLY A 1 480 ? -8.514 -17.496 23.616 1.00 84.94 480 GLY A CA 1
ATOM 3903 C C . GLY A 1 480 ? -7.824 -17.360 22.257 1.00 84.94 480 GLY A C 1
ATOM 3904 O O . GLY A 1 480 ? -7.463 -18.395 21.692 1.00 84.94 480 GLY A O 1
ATOM 3905 N N . CYS A 1 481 ? -7.646 -16.150 21.719 1.00 88.19 481 CYS A N 1
ATOM 3906 C CA . CYS A 1 481 ? -7.016 -15.908 20.414 1.00 88.19 481 CYS A CA 1
ATOM 3907 C C . CYS A 1 481 ? -5.488 -15.904 20.578 1.00 88.19 481 CYS A C 1
ATOM 3909 O O . CYS A 1 481 ? -4.914 -14.882 20.940 1.00 88.19 481 CYS A O 1
ATOM 3911 N N . ASP A 1 482 ? -4.817 -17.032 20.348 1.00 88.94 482 ASP A N 1
ATOM 3912 C CA . ASP A 1 482 ? -3.358 -17.130 20.485 1.00 88.94 482 ASP A CA 1
ATOM 3913 C C . ASP A 1 482 ? -2.683 -17.301 19.122 1.00 88.94 482 ASP A C 1
ATOM 3915 O O . ASP A 1 482 ? -2.910 -18.289 18.428 1.00 88.94 482 ASP A O 1
ATOM 3919 N N . PHE A 1 483 ? -1.833 -16.346 18.736 1.00 88.50 483 PHE A N 1
ATOM 3920 C CA . PHE A 1 483 ? -1.225 -16.341 17.404 1.00 88.50 483 PHE A CA 1
ATOM 3921 C C . PHE A 1 483 ? -0.414 -17.607 17.129 1.00 88.50 483 PHE A C 1
ATOM 3923 O O . PHE A 1 483 ? -0.562 -18.192 16.064 1.00 88.50 483 PHE A O 1
ATOM 3930 N N . HIS A 1 484 ? 0.403 -18.066 18.078 1.00 88.00 484 HIS A N 1
ATOM 3931 C CA . HIS A 1 484 ? 1.237 -19.249 17.878 1.00 88.00 484 HIS A CA 1
ATOM 3932 C C . HIS A 1 484 ? 0.375 -20.507 17.712 1.00 88.00 484 HIS A C 1
ATOM 3934 O O . HIS A 1 484 ? 0.576 -21.291 16.785 1.00 88.00 484 HIS A O 1
ATOM 3940 N N . ARG A 1 485 ? -0.635 -20.690 18.568 1.00 88.44 485 ARG A N 1
ATOM 3941 C CA . ARG A 1 485 ? -1.557 -21.828 18.503 1.00 88.44 485 ARG A CA 1
ATOM 3942 C C . ARG A 1 485 ? -2.351 -21.857 17.201 1.00 88.44 485 ARG A C 1
ATOM 3944 O O . ARG A 1 485 ? -2.509 -22.932 16.624 1.00 88.44 485 ARG A O 1
ATOM 3951 N N . GLU A 1 486 ? -2.862 -20.710 16.761 1.00 87.25 486 GLU A N 1
ATOM 3952 C CA . GLU A 1 486 ? -3.673 -20.628 15.545 1.00 87.25 486 GLU A CA 1
ATOM 3953 C C . GLU A 1 486 ? -2.809 -20.719 14.275 1.00 87.25 486 GLU A C 1
ATOM 3955 O O . GLU A 1 486 ? -3.206 -21.361 13.303 1.00 87.25 486 GLU A O 1
ATOM 3960 N N . CYS A 1 487 ? -1.608 -20.132 14.278 1.00 86.94 487 CYS A N 1
ATOM 3961 C CA . CYS A 1 487 ? -0.773 -20.020 13.085 1.00 86.94 487 CYS A CA 1
ATOM 3962 C C . CYS A 1 487 ? 0.281 -21.114 12.900 1.00 86.94 487 CYS A C 1
ATOM 3964 O O . CYS A 1 487 ? 0.651 -21.351 11.754 1.00 86.94 487 CYS A O 1
ATOM 3966 N N . GLU A 1 488 ? 0.784 -21.782 13.939 1.00 80.31 488 GLU A N 1
ATOM 3967 C CA . GLU A 1 488 ? 1.788 -22.852 13.771 1.00 80.31 488 GLU A CA 1
ATOM 3968 C C . GLU A 1 488 ? 1.169 -24.252 13.625 1.00 80.31 488 GLU A C 1
ATOM 3970 O O . GLU A 1 488 ? 1.836 -25.192 13.192 1.00 80.31 488 GLU A O 1
ATOM 3975 N N . GLY A 1 489 ? -0.135 -24.368 13.890 1.00 62.84 489 GLY A N 1
ATOM 3976 C CA . GLY A 1 489 ? -0.877 -25.623 13.887 1.00 62.84 489 GLY A CA 1
ATOM 3977 C C . GLY A 1 489 ? -0.731 -26.382 15.208 1.00 62.84 489 GLY A C 1
ATOM 3978 O O . GLY A 1 489 ? 0.332 -26.430 15.823 1.00 62.84 489 GLY A O 1
ATOM 3979 N N . ARG A 1 490 ? -1.814 -27.030 15.658 1.00 48.72 490 ARG A N 1
ATOM 3980 C CA . ARG A 1 490 ? -1.724 -28.038 16.724 1.00 48.72 490 ARG A CA 1
ATOM 3981 C C . ARG A 1 490 ? -0.820 -29.169 16.234 1.00 48.72 490 ARG A C 1
ATOM 3983 O O . ARG A 1 490 ? -1.112 -29.785 15.212 1.00 48.72 490 ARG A O 1
ATOM 3990 N N . THR A 1 491 ? 0.217 -29.504 16.995 1.00 37.12 491 THR A N 1
ATOM 3991 C CA . THR A 1 491 ? 1.152 -30.620 16.750 1.00 37.12 491 THR A CA 1
ATOM 3992 C C . THR A 1 491 ? 0.515 -32.020 16.825 1.00 37.12 491 THR A C 1
ATOM 3994 O O . THR A 1 491 ? 1.212 -33.024 16.924 1.00 37.12 491 THR A O 1
ATOM 3997 N N . GLY A 1 492 ? -0.808 -32.140 16.716 1.00 35.78 492 GLY A N 1
ATOM 3998 C CA . GLY A 1 492 ? -1.495 -33.421 16.673 1.00 35.78 492 GLY A CA 1
ATOM 3999 C C . GLY A 1 492 ? -2.965 -33.277 16.300 1.00 35.78 492 GLY A C 1
ATOM 4000 O O . GLY A 1 492 ? -3.741 -32.695 17.050 1.00 35.78 492 GLY A O 1
ATOM 4001 N N . GLY A 1 493 ? -3.338 -33.872 15.164 1.00 36.59 493 GLY A N 1
ATOM 4002 C CA . GLY A 1 493 ? -4.699 -34.335 14.882 1.00 36.59 493 GLY A CA 1
ATOM 4003 C C . GLY A 1 493 ? -5.733 -33.280 14.469 1.00 36.59 493 GLY A C 1
ATOM 4004 O O . GLY A 1 493 ? -6.225 -32.518 15.292 1.00 36.59 493 GLY A O 1
ATOM 4005 N N . ARG A 1 494 ? -6.167 -33.397 13.205 1.00 29.78 494 ARG A N 1
ATOM 4006 C CA . ARG A 1 494 ? -7.294 -32.723 12.526 1.00 29.78 494 ARG A CA 1
ATOM 4007 C C . ARG A 1 494 ? -7.133 -31.223 12.254 1.00 29.78 494 ARG A C 1
ATOM 4009 O O . ARG A 1 494 ? -7.142 -30.386 13.149 1.00 29.78 494 ARG A O 1
ATOM 4016 N N . ALA A 1 495 ? -7.079 -30.920 10.955 1.00 29.12 495 ALA A N 1
ATOM 4017 C CA . ALA A 1 495 ? -7.350 -29.606 10.390 1.00 29.12 495 ALA A CA 1
ATOM 4018 C C . ALA A 1 495 ? -8.639 -29.017 11.000 1.00 29.12 495 ALA A C 1
ATOM 4020 O O . ALA A 1 495 ? -9.625 -29.754 11.114 1.00 29.12 495 ALA A O 1
ATOM 4021 N N . PRO A 1 496 ? -8.670 -27.730 11.389 1.00 37.16 496 PRO A N 1
ATOM 4022 C CA . PRO A 1 496 ? -9.903 -27.107 11.841 1.00 37.16 496 PRO A CA 1
ATOM 4023 C C . PRO A 1 496 ? -10.860 -26.966 10.650 1.00 37.16 496 PRO A C 1
ATOM 4025 O O . PRO A 1 496 ? -10.598 -26.207 9.724 1.00 37.16 496 PRO A O 1
ATOM 4028 N N . ASN A 1 497 ? -11.932 -27.756 10.697 1.00 34.34 497 ASN A N 1
ATOM 4029 C CA . ASN A 1 497 ? -13.218 -27.616 10.016 1.00 34.34 497 ASN A CA 1
ATOM 4030 C C . ASN A 1 497 ? -13.212 -27.037 8.592 1.00 34.34 497 ASN A C 1
ATOM 4032 O O . ASN A 1 497 ? -13.457 -25.856 8.365 1.00 34.34 497 ASN A O 1
ATOM 4036 N N . THR A 1 498 ? -13.113 -27.946 7.624 1.00 31.31 498 THR A N 1
ATOM 4037 C CA . THR A 1 498 ? -13.882 -27.879 6.377 1.00 31.31 498 THR A CA 1
ATOM 4038 C C . THR A 1 498 ? -15.367 -28.137 6.669 1.00 31.31 498 THR A C 1
ATOM 4040 O O . THR A 1 498 ? -15.886 -29.203 6.337 1.00 31.31 498 THR A O 1
ATOM 4043 N N . GLU A 1 499 ? -16.047 -27.205 7.331 1.00 27.42 499 GLU A N 1
ATOM 4044 C CA . GLU A 1 499 ? -17.510 -27.136 7.258 1.00 27.42 499 GLU A CA 1
ATOM 4045 C C . GLU A 1 499 ? -17.879 -25.932 6.390 1.00 27.42 499 GLU A C 1
ATOM 4047 O O . GLU A 1 499 ? -17.380 -24.827 6.602 1.00 27.42 499 GLU A O 1
ATOM 4052 N N . LEU A 1 500 ? -18.649 -26.251 5.347 1.00 31.25 500 LEU A N 1
ATOM 4053 C CA . LEU A 1 500 ? -19.142 -25.405 4.260 1.00 31.25 500 LEU A CA 1
ATOM 4054 C C . LEU A 1 500 ? -19.895 -24.158 4.731 1.00 31.25 500 LEU A C 1
ATOM 4056 O O . LEU A 1 500 ? -20.680 -24.277 5.699 1.00 31.25 500 LEU A O 1
#